Protein AF-A0A852G9F2-F1 (afdb_monomer_lite)

pLDDT: mean 82.82, std 17.9, range [27.81, 98.38]

Foldseek 3Di:
DDDPDDDDDPDDLQDPVNLLVLLVVLLVQLPDPDCDVVNLVSLVVNLCNQQVDPDQDADDLVSLVSLQCLLPDPPHDPSSVQSSLSSLLSNPPDPSDPDDLQPDLALQSLLSSLSSQVSNACPPPSLLRSLVSLLVNVLDDNPPVHANLSRLVSNLSSCVRPLPSDDPVSLQSVLLVLLCLLQPADQFFDDDDDPDDPPDPPPPPGGHGWAFLQRHRDDGDAAPRTHGPHGDRSNSSNHSSLVSVQSSCVSRLADDPDDPDDDDDDDDDDPDDPDDDPDDDPDDDDRSSVSSLVSLLVSLLVLLVSLVHDGPDPVSNVVSLVSLQSSLLSLLSSCVRPVVCLLVSVVSLVVSCVVPLVPLVNLSSLLSSLVSCLRCVVVNVHDCLVSVLSNQPVNCVVCVVPPVSLVSSVVSCVVPVVCCVVSVPSNVVCPPVSVD

Structure (mmCIF, N/CA/C/O backbone):
data_AF-A0A852G9F2-F1
#
_entry.id   AF-A0A852G9F2-F1
#
loop_
_atom_site.group_PDB
_atom_site.id
_atom_site.type_symbol
_atom_site.label_atom_id
_atom_site.label_alt_id
_atom_site.label_comp_id
_atom_site.label_asym_id
_atom_site.label_entity_id
_atom_site.label_seq_id
_atom_site.pdbx_PDB_ins_code
_atom_site.Cartn_x
_atom_site.Cartn_y
_atom_site.Cartn_z
_atom_site.occupancy
_atom_site.B_iso_or_equiv
_atom_site.auth_seq_id
_atom_site.auth_comp_id
_atom_site.auth_asym_id
_atom_site.auth_atom_id
_atom_site.pdbx_PDB_model_num
ATOM 1 N N . PRO A 1 1 ? -3.727 -24.233 46.580 1.00 30.08 1 PRO A N 1
ATOM 2 C CA . PRO A 1 1 ? -3.390 -25.292 45.601 1.00 30.08 1 PRO A CA 1
ATOM 3 C C . PRO A 1 1 ? -3.523 -24.748 44.175 1.00 30.08 1 PRO A C 1
ATOM 5 O O . PRO A 1 1 ? -4.601 -24.677 43.595 1.00 30.08 1 PRO A O 1
ATOM 8 N N . THR A 1 2 ? -2.394 -24.249 43.693 1.00 29.75 2 THR A N 1
ATOM 9 C CA . THR A 1 2 ? -2.133 -23.665 42.381 1.00 29.75 2 THR A CA 1
ATOM 10 C C . THR A 1 2 ? -2.362 -24.692 41.270 1.00 29.75 2 THR A C 1
ATOM 12 O O . THR A 1 2 ? -1.599 -25.643 41.134 1.00 29.75 2 THR A O 1
ATOM 15 N N . SER A 1 3 ? -3.402 -24.505 40.453 1.00 27.81 3 SER A N 1
ATOM 16 C CA . SER A 1 3 ? -3.543 -25.221 39.180 1.00 27.81 3 SER A CA 1
ATOM 17 C C . SER A 1 3 ? -3.003 -24.345 38.052 1.00 27.81 3 SER A C 1
ATOM 19 O O . SER A 1 3 ? -3.708 -23.545 37.440 1.00 27.81 3 SER A O 1
ATOM 21 N N . ALA A 1 4 ? -1.704 -24.492 37.799 1.00 33.31 4 ALA A N 1
ATOM 22 C CA . ALA A 1 4 ? -1.091 -24.062 36.555 1.00 33.31 4 ALA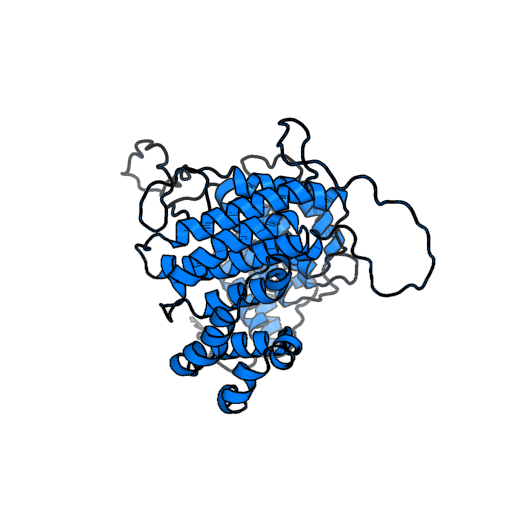 A CA 1
ATOM 23 C C . ALA A 1 4 ? -1.651 -24.940 35.426 1.00 33.31 4 ALA A C 1
ATOM 25 O O . ALA A 1 4 ? -1.286 -26.107 35.299 1.00 33.31 4 ALA A O 1
ATOM 26 N N . VAL A 1 5 ? -2.577 -24.400 34.634 1.00 34.84 5 VAL A N 1
ATOM 27 C CA . VAL A 1 5 ? -2.993 -25.035 33.379 1.00 34.84 5 VAL A CA 1
ATOM 28 C C . VAL A 1 5 ? -1.987 -24.634 32.307 1.00 34.84 5 VAL A C 1
ATOM 30 O O . VAL A 1 5 ? -1.798 -23.450 32.032 1.00 34.84 5 VAL A O 1
ATOM 33 N N . SER A 1 6 ? -1.330 -25.655 31.768 1.00 30.09 6 SER A N 1
ATOM 34 C CA . SER A 1 6 ? -0.215 -25.638 30.827 1.00 30.09 6 SER A CA 1
ATOM 35 C C . SER A 1 6 ? -0.433 -24.746 29.594 1.00 30.09 6 SER A C 1
ATOM 37 O O . SER A 1 6 ? -1.570 -24.603 29.133 1.00 30.09 6 SER A O 1
ATOM 39 N N . PRO A 1 7 ? 0.646 -24.186 29.011 1.00 38.56 7 PRO A N 1
ATOM 40 C CA . PRO A 1 7 ? 0.580 -23.549 27.702 1.00 38.56 7 PRO A CA 1
ATOM 41 C C . PRO A 1 7 ? 0.114 -24.571 26.658 1.00 38.56 7 PRO A C 1
ATOM 43 O O . PRO A 1 7 ? 0.518 -25.734 26.677 1.00 38.56 7 PRO A O 1
ATOM 46 N N . LEU A 1 8 ? -0.800 -24.112 25.805 1.00 40.62 8 LEU A N 1
ATOM 47 C CA . LEU A 1 8 ? -1.528 -24.866 24.788 1.00 40.62 8 LEU A CA 1
ATOM 48 C C . LEU A 1 8 ? -0.622 -25.854 24.035 1.00 40.62 8 LEU A C 1
ATOM 50 O O . LEU A 1 8 ? 0.280 -25.460 23.299 1.00 40.62 8 LEU A O 1
ATOM 54 N N . SER A 1 9 ? -0.907 -27.146 24.197 1.00 34.91 9 SER A N 1
ATOM 55 C CA . SER A 1 9 ? -0.388 -28.202 23.331 1.00 34.91 9 SER A CA 1
ATOM 56 C C . SER A 1 9 ? -0.944 -28.007 21.914 1.00 34.91 9 SER A C 1
ATOM 58 O O . SER A 1 9 ? -2.163 -27.838 21.779 1.00 34.91 9 SER A O 1
ATOM 60 N N . PRO A 1 10 ? -0.117 -28.066 20.859 1.00 37.56 10 PRO A N 1
ATOM 61 C CA . PRO A 1 10 ? -0.593 -27.914 19.492 1.00 37.56 10 PRO A CA 1
ATOM 62 C C . PRO A 1 10 ? -1.508 -29.098 19.145 1.00 37.56 10 PRO A C 1
ATOM 64 O O . PRO A 1 10 ? -1.071 -30.245 19.157 1.00 37.56 10 PRO A O 1
ATOM 67 N N . GLY A 1 11 ? -2.788 -28.829 18.869 1.00 42.56 11 GLY A N 1
ATOM 68 C CA . GLY A 1 11 ? -3.708 -29.824 18.301 1.00 42.56 11 GLY A CA 1
ATOM 69 C C . GLY A 1 11 ? -4.867 -30.312 19.176 1.00 42.56 11 GLY A C 1
ATOM 70 O O . GLY A 1 11 ? -5.560 -31.233 18.755 1.00 42.56 11 GLY A O 1
ATOM 71 N N . ARG A 1 12 ? -5.138 -29.726 20.352 1.00 51.53 12 ARG A N 1
ATOM 72 C CA . ARG A 1 12 ? -6.372 -30.051 21.094 1.00 51.53 12 ARG A CA 1
ATOM 73 C C . ARG A 1 12 ? -7.492 -29.082 20.707 1.00 51.53 12 ARG A C 1
ATOM 75 O O . ARG A 1 12 ? -7.445 -27.910 21.069 1.00 51.53 12 ARG A O 1
ATOM 82 N N . GLU A 1 13 ? -8.491 -29.563 19.967 1.00 61.38 13 GLU A N 1
ATOM 83 C CA . GLU A 1 13 ? -9.727 -28.811 19.732 1.00 61.38 13 GLU A CA 1
ATOM 84 C C . GLU A 1 13 ? -10.419 -28.560 21.082 1.00 61.38 13 GLU A C 1
ATOM 86 O O . GLU A 1 13 ? -10.860 -29.495 21.746 1.00 61.38 13 GLU A O 1
ATOM 91 N N . ILE A 1 14 ? -10.480 -27.297 21.514 1.00 69.44 14 ILE A N 1
ATOM 92 C CA . ILE A 1 14 ? -11.187 -26.901 22.743 1.00 69.44 14 ILE A CA 1
ATOM 93 C C . ILE A 1 14 ? -12.676 -27.210 22.566 1.00 69.44 14 ILE A C 1
ATOM 95 O O . ILE A 1 14 ? -13.261 -26.755 21.581 1.00 69.44 14 ILE A O 1
ATOM 99 N N . GLN A 1 15 ? -13.301 -27.930 23.496 1.00 76.50 15 GLN A N 1
ATOM 100 C CA . GLN A 1 15 ? -14.735 -28.240 23.408 1.00 76.50 15 GLN A CA 1
ATOM 101 C C . GLN A 1 15 ? -15.599 -26.984 23.607 1.00 76.50 15 GLN A C 1
ATOM 103 O O . GLN A 1 15 ? -15.162 -25.991 24.194 1.00 76.50 15 GLN A O 1
ATOM 108 N N . GLU A 1 16 ? -16.838 -26.996 23.114 1.00 77.44 16 GLU A N 1
ATOM 109 C CA . GLU A 1 16 ? -17.726 -25.829 23.195 1.00 77.44 16 GLU A CA 1
ATOM 110 C C . GLU A 1 16 ? -18.079 -25.474 24.651 1.00 77.44 16 GLU A C 1
ATOM 112 O O . GLU A 1 16 ? -18.110 -24.298 25.018 1.00 77.44 16 GLU A O 1
ATOM 117 N N . GLU A 1 17 ? -18.256 -26.474 25.520 1.00 80.56 17 GLU A N 1
ATOM 118 C CA . GLU A 1 17 ? -18.486 -26.265 26.951 1.00 80.56 17 GLU A CA 1
ATOM 119 C C . GLU A 1 17 ? -17.266 -25.660 27.655 1.00 80.56 17 GLU A C 1
ATOM 121 O O . GLU A 1 17 ? -17.413 -24.811 28.538 1.00 80.56 17 GLU A O 1
ATOM 126 N N . GLU A 1 18 ? -16.057 -26.077 27.272 1.00 83.12 18 GLU A N 1
ATOM 127 C CA . GLU A 1 18 ? -14.810 -25.516 27.800 1.00 83.12 18 GLU A CA 1
ATOM 128 C C . GLU A 1 18 ? -14.663 -24.050 27.394 1.00 83.12 18 GLU A C 1
ATOM 130 O O . GLU A 1 18 ? -14.326 -23.211 28.235 1.00 83.12 18 GLU A O 1
ATOM 135 N N . LEU A 1 19 ? -14.999 -23.726 26.140 1.00 83.69 19 LEU A N 1
ATOM 136 C CA . LEU A 1 19 ? -15.025 -22.350 25.661 1.00 83.69 19 LEU A CA 1
ATOM 137 C C . LEU A 1 19 ? -16.067 -21.521 26.414 1.00 83.69 19 LEU A C 1
ATOM 139 O O . LEU A 1 19 ? -15.731 -20.437 26.878 1.00 83.69 19 LEU A O 1
ATOM 143 N N . ARG A 1 20 ? -17.295 -22.020 26.607 1.00 85.19 20 ARG A N 1
ATOM 144 C CA . ARG A 1 20 ? -18.320 -21.295 27.380 1.00 85.19 20 ARG A CA 1
ATOM 145 C C . ARG A 1 20 ? -17.858 -21.011 28.806 1.00 85.19 20 ARG A C 1
ATOM 147 O O . ARG A 1 20 ? -17.949 -19.870 29.245 1.00 85.19 20 ARG A O 1
ATOM 154 N N . ARG A 1 21 ? -17.301 -22.003 29.513 1.00 86.44 21 ARG A N 1
ATOM 155 C CA . ARG A 1 21 ? -16.758 -21.801 30.871 1.00 86.44 21 ARG A CA 1
ATOM 156 C C . ARG A 1 21 ? -15.625 -20.781 30.881 1.00 86.44 21 ARG A C 1
ATOM 158 O O . ARG A 1 21 ? -15.552 -19.961 31.794 1.00 86.44 21 ARG A O 1
ATOM 165 N N . PHE A 1 22 ? -14.741 -20.830 29.886 1.00 87.62 22 PHE A N 1
ATOM 166 C CA . PHE A 1 22 ? -13.660 -19.862 29.760 1.00 87.62 22 PHE A CA 1
ATOM 167 C C . PHE A 1 22 ? -14.205 -18.451 29.510 1.00 87.62 22 PHE A C 1
ATOM 169 O O . PHE A 1 22 ? -13.855 -17.539 30.250 1.00 87.62 22 PHE A O 1
ATOM 176 N N . VAL A 1 23 ? -15.140 -18.282 28.574 1.00 89.69 23 VAL A N 1
ATOM 177 C CA . VAL A 1 23 ? -15.803 -17.001 28.282 1.00 89.69 23 VAL A CA 1
ATOM 178 C C . VAL A 1 23 ? -16.518 -16.446 29.513 1.00 89.69 23 VAL A C 1
ATOM 180 O O . VAL A 1 23 ? -16.365 -15.267 29.809 1.00 89.69 23 VAL A O 1
ATOM 183 N N . SER A 1 24 ? -17.224 -17.274 30.291 1.00 88.94 24 SER A N 1
ATOM 184 C CA . SER A 1 24 ? -17.854 -16.830 31.543 1.00 88.94 24 SER A CA 1
ATOM 185 C C . SER A 1 24 ? -16.834 -16.318 32.565 1.00 88.94 24 SER A C 1
ATOM 187 O O . SER A 1 24 ? -17.086 -15.319 33.234 1.00 88.94 24 SER A O 1
ATOM 189 N N . ARG A 1 25 ? -15.663 -16.962 32.670 1.00 89.38 25 ARG A N 1
ATOM 190 C CA . ARG A 1 25 ? -14.569 -16.486 33.533 1.00 89.38 25 ARG A CA 1
ATOM 191 C C . ARG A 1 25 ? -13.998 -15.163 33.037 1.00 89.38 25 ARG A C 1
ATOM 193 O O . ARG A 1 25 ? -13.797 -14.261 33.840 1.00 89.38 25 ARG A O 1
ATOM 200 N N . VAL A 1 26 ? -13.769 -15.040 31.730 1.00 90.69 26 VAL A N 1
ATOM 201 C CA . VAL A 1 26 ? -13.291 -13.793 31.117 1.00 90.69 26 VAL A CA 1
ATOM 202 C C . VAL A 1 26 ? -14.301 -12.667 31.354 1.00 90.69 26 VAL A C 1
ATOM 204 O O . VAL A 1 26 ? -13.909 -11.585 31.770 1.00 90.69 26 VAL A O 1
ATOM 207 N N . ALA A 1 27 ? -15.600 -12.925 31.180 1.00 90.75 27 ALA A N 1
ATOM 208 C CA . ALA A 1 27 ? -16.655 -11.947 31.439 1.00 90.75 27 ALA A CA 1
ATOM 209 C C . ALA A 1 27 ? -16.628 -11.433 32.886 1.00 90.75 27 ALA A C 1
ATOM 211 O O . ALA A 1 27 ? -16.719 -10.228 33.100 1.00 90.75 27 ALA A O 1
ATOM 212 N N . ALA A 1 28 ? -16.439 -12.325 33.864 1.00 89.75 28 ALA A N 1
ATOM 213 C CA . ALA A 1 28 ? -16.336 -11.944 35.271 1.00 89.75 28 ALA A CA 1
ATOM 214 C C . ALA A 1 28 ? -15.118 -11.044 35.550 1.00 89.75 28 ALA A C 1
ATOM 216 O O . ALA A 1 28 ? -15.238 -10.070 36.287 1.00 89.75 28 ALA A O 1
ATOM 217 N N . VAL A 1 29 ? -13.967 -11.330 34.929 1.00 89.50 29 VAL A N 1
ATOM 218 C CA . VAL A 1 29 ? -12.757 -10.495 35.049 1.00 89.50 29 VAL A CA 1
ATOM 219 C C . VAL A 1 29 ? -12.975 -9.118 34.414 1.00 89.50 29 VAL A C 1
ATOM 221 O O . VAL A 1 29 ? -12.611 -8.101 34.997 1.00 89.50 29 VAL A O 1
ATOM 224 N N . LEU A 1 30 ? -13.612 -9.065 33.243 1.00 88.38 30 LEU A N 1
ATOM 225 C CA . LEU A 1 30 ? -13.877 -7.819 32.517 1.00 88.38 30 LEU A CA 1
ATOM 226 C C . LEU A 1 30 ? -14.932 -6.922 33.177 1.00 88.38 30 LEU A C 1
ATOM 228 O O . LEU A 1 30 ? -14.944 -5.718 32.938 1.00 88.38 30 LEU A O 1
ATOM 232 N N . GLN A 1 31 ? -15.819 -7.496 33.986 1.00 87.56 31 GLN A N 1
ATOM 233 C CA . GLN A 1 31 ? -16.797 -6.758 34.791 1.00 87.56 31 GLN A CA 1
ATOM 234 C C . GLN A 1 31 ? -16.233 -6.311 36.150 1.00 87.56 31 GLN A C 1
ATOM 236 O O . GLN A 1 31 ? -16.940 -5.665 36.925 1.00 87.56 31 GLN A O 1
ATOM 241 N N . GLY A 1 32 ? -14.977 -6.652 36.452 1.00 83.12 32 GLY A N 1
ATOM 242 C CA . GLY A 1 32 ? -14.286 -6.207 37.655 1.00 83.12 32 GLY A CA 1
ATOM 243 C C . GLY A 1 32 ? -14.063 -4.685 37.695 1.00 83.12 32 GLY A C 1
ATOM 244 O O . GLY A 1 32 ? -14.135 -4.009 36.668 1.00 83.12 32 GLY A O 1
ATOM 245 N N . PRO A 1 33 ? -13.774 -4.125 38.884 1.00 72.50 33 PRO A N 1
ATOM 246 C CA . PRO A 1 33 ? -13.623 -2.680 39.075 1.00 72.50 33 PRO A CA 1
ATOM 247 C C . PRO A 1 33 ? -12.373 -2.096 38.397 1.00 72.50 33 PRO A C 1
ATOM 249 O O . PRO A 1 33 ? -12.382 -0.923 38.028 1.00 72.50 33 PRO A O 1
AT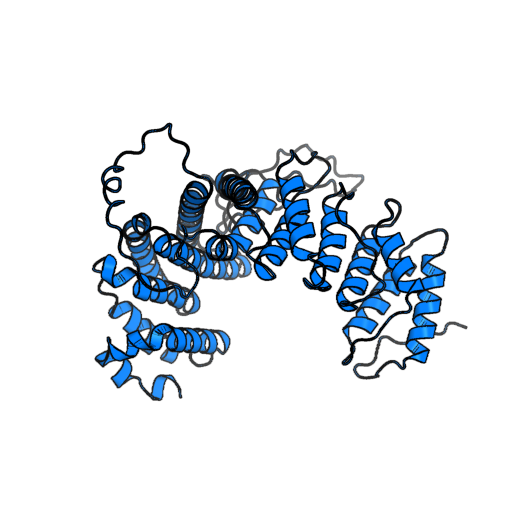OM 252 N N . GLU A 1 34 ? -11.317 -2.896 38.208 1.00 78.75 34 GLU A N 1
ATOM 253 C CA . GLU A 1 34 ? -10.068 -2.471 37.571 1.00 78.75 34 GLU A CA 1
ATOM 254 C C . GLU A 1 34 ? -9.705 -3.381 36.394 1.00 78.75 34 GLU A C 1
ATOM 256 O O . GLU A 1 34 ? -9.472 -4.582 36.539 1.00 78.75 34 GLU A O 1
ATOM 261 N N . LEU A 1 35 ? -9.620 -2.782 35.208 1.00 82.94 35 LEU A N 1
ATOM 262 C CA . LEU A 1 35 ? -9.185 -3.447 33.986 1.00 82.94 35 LEU A CA 1
ATOM 263 C C . LEU A 1 35 ? -7.652 -3.454 33.929 1.00 82.94 35 LEU A C 1
ATOM 265 O O . LEU A 1 35 ? -7.027 -2.532 33.410 1.00 82.94 35 LEU A O 1
ATOM 269 N N . GLY A 1 36 ? -7.058 -4.486 34.526 1.00 83.38 36 GLY A N 1
ATOM 270 C CA . GLY A 1 36 ? -5.609 -4.646 34.659 1.00 83.38 36 GLY A CA 1
ATOM 271 C C . GLY A 1 36 ? -4.958 -5.602 33.641 1.00 83.38 36 GLY A C 1
ATOM 272 O O . GLY A 1 36 ? -5.593 -6.038 32.676 1.00 83.38 36 GLY A O 1
ATOM 273 N N . PRO A 1 37 ? -3.685 -5.985 33.863 1.00 87.19 37 PRO A N 1
ATOM 274 C CA . PRO A 1 37 ? -2.947 -6.904 32.988 1.00 87.19 37 PRO A CA 1
ATOM 275 C C . PRO A 1 37 ? -3.567 -8.308 32.917 1.00 87.19 37 PRO A C 1
ATOM 277 O O . PRO A 1 37 ? -3.467 -8.968 31.887 1.00 87.19 37 PRO A O 1
ATOM 280 N N . GLU A 1 38 ? -4.258 -8.753 33.970 1.00 88.88 38 GLU A N 1
ATOM 281 C CA . GLU A 1 38 ? -4.970 -10.039 33.985 1.00 88.88 38 GLU A CA 1
ATOM 282 C C . GLU A 1 38 ? -6.121 -10.075 32.967 1.00 88.88 38 GLU A C 1
ATOM 284 O O . GLU A 1 38 ? -6.300 -11.071 32.263 1.00 88.88 38 GLU A O 1
ATOM 289 N N . ALA A 1 39 ? -6.862 -8.970 32.827 1.00 89.69 39 ALA A N 1
ATOM 290 C CA . ALA A 1 39 ? -7.906 -8.839 31.813 1.00 89.69 39 ALA A CA 1
ATOM 291 C C . ALA A 1 39 ? -7.316 -8.911 30.395 1.00 89.69 39 ALA A C 1
ATOM 293 O O . ALA A 1 39 ? -7.885 -9.563 29.516 1.00 89.69 39 ALA A O 1
ATOM 294 N N . ALA A 1 40 ? -6.150 -8.291 30.182 1.00 90.69 40 ALA A N 1
ATOM 295 C CA . ALA A 1 40 ? -5.444 -8.344 28.907 1.00 90.69 40 ALA A CA 1
ATOM 296 C C . ALA A 1 40 ? -4.942 -9.762 28.572 1.00 90.69 40 ALA A C 1
ATOM 298 O O . ALA A 1 40 ? -5.146 -10.207 27.443 1.00 90.69 40 ALA A O 1
ATOM 299 N N . ASP A 1 41 ? -4.361 -10.497 29.529 1.00 91.38 41 ASP A N 1
ATOM 300 C CA . ASP A 1 41 ? -3.936 -11.896 29.328 1.00 91.38 41 ASP A CA 1
ATOM 301 C C . ASP A 1 41 ? -5.131 -12.803 28.995 1.00 91.38 41 ASP A C 1
ATOM 303 O O . ASP A 1 41 ? -5.114 -13.559 28.020 1.00 91.38 41 ASP A O 1
ATOM 307 N N . CYS A 1 42 ? -6.227 -12.660 29.744 1.00 91.94 42 CYS A N 1
ATOM 308 C CA . CYS A 1 42 ? -7.467 -13.391 29.497 1.00 91.94 42 CYS A CA 1
ATOM 309 C C . CYS A 1 42 ? -8.004 -13.158 28.076 1.00 91.94 42 CYS A C 1
ATOM 311 O O . CYS A 1 42 ? -8.356 -14.114 27.378 1.00 91.94 42 CYS A O 1
ATOM 313 N N . LEU A 1 43 ? -8.031 -11.901 27.624 1.00 92.75 43 LEU A N 1
ATOM 314 C CA . LEU A 1 43 ? -8.462 -11.538 26.275 1.00 92.75 43 LEU A CA 1
ATOM 315 C C . LEU A 1 43 ? -7.485 -12.009 25.190 1.00 92.75 43 LEU A C 1
ATOM 317 O O . LEU A 1 43 ? -7.934 -12.468 24.144 1.00 92.75 43 LEU A O 1
ATOM 321 N N . GLN A 1 44 ? -6.171 -11.961 25.421 1.00 92.56 44 GLN A N 1
ATOM 322 C CA . GLN A 1 44 ? -5.174 -12.505 24.488 1.00 92.56 44 GLN A CA 1
ATOM 323 C C . GLN A 1 44 ? -5.368 -14.006 24.282 1.00 92.56 44 GLN A C 1
ATOM 325 O O . GLN A 1 44 ? -5.419 -14.485 23.147 1.00 92.56 44 GLN A O 1
ATOM 330 N N . ARG A 1 45 ? -5.547 -14.751 25.375 1.00 90.44 45 ARG A N 1
ATOM 331 C CA . ARG A 1 45 ? -5.824 -16.190 25.326 1.00 90.44 45 ARG A CA 1
ATOM 332 C C . ARG A 1 45 ? -7.139 -16.487 24.618 1.00 90.44 45 ARG A C 1
ATOM 334 O O . ARG A 1 45 ? -7.209 -17.449 23.852 1.00 90.44 45 ARG A O 1
ATOM 341 N N . LEU A 1 46 ? -8.166 -15.665 24.836 1.00 90.62 46 LEU A N 1
ATOM 342 C CA . LEU A 1 46 ? -9.435 -15.792 24.125 1.00 90.62 46 LEU A CA 1
ATOM 343 C C . LEU A 1 46 ? -9.279 -15.516 22.629 1.00 90.62 46 LEU A C 1
ATOM 345 O O . LEU A 1 46 ? -9.764 -16.307 21.828 1.00 90.62 46 LEU A O 1
ATOM 349 N N . HIS A 1 47 ? -8.562 -14.460 22.246 1.00 90.62 47 HIS A N 1
ATOM 350 C CA . HIS A 1 47 ? -8.295 -14.144 20.845 1.00 90.62 47 HIS A CA 1
ATOM 351 C C . HIS A 1 47 ? -7.597 -15.303 20.127 1.00 90.62 47 HIS A C 1
ATOM 353 O O . HIS A 1 47 ? -8.078 -15.750 19.089 1.00 90.62 47 HIS A O 1
ATOM 359 N N . LEU A 1 48 ? -6.535 -15.857 20.721 1.00 88.56 48 LEU A N 1
ATOM 360 C CA . LEU A 1 48 ? -5.846 -17.034 20.183 1.00 88.56 48 LEU A CA 1
ATOM 361 C C . LEU A 1 48 ? -6.765 -18.253 20.085 1.00 88.56 48 LEU A C 1
ATOM 363 O O . LEU A 1 48 ? -6.723 -18.980 19.099 1.00 88.56 48 LEU A O 1
ATOM 367 N N . THR A 1 49 ? -7.613 -18.465 21.092 1.00 85.94 49 THR A N 1
ATOM 368 C CA . THR A 1 49 ? -8.570 -19.578 21.109 1.00 85.94 49 THR A CA 1
ATOM 369 C C . THR A 1 49 ? -9.602 -19.457 19.995 1.00 85.94 49 THR A C 1
ATOM 371 O O . THR A 1 49 ? -9.960 -20.462 19.396 1.00 85.94 49 THR A O 1
ATOM 374 N N . VAL A 1 50 ? -10.091 -18.249 19.715 1.00 84.81 50 VAL A N 1
ATOM 375 C CA . VAL A 1 50 ? -11.049 -18.006 18.631 1.00 84.81 50 VAL A CA 1
ATOM 376 C C . VAL A 1 50 ? -10.360 -18.157 17.269 1.00 84.81 50 VAL A C 1
ATOM 378 O O . VAL A 1 50 ? -10.864 -18.886 16.418 1.00 84.81 50 VAL A O 1
ATOM 381 N N . ALA A 1 51 ? -9.182 -17.554 17.092 1.00 83.50 51 ALA A N 1
ATOM 382 C CA . ALA A 1 51 ? -8.447 -17.556 15.825 1.00 83.50 51 ALA A CA 1
ATOM 383 C C . ALA A 1 51 ? -7.897 -18.941 15.431 1.00 83.50 51 ALA A C 1
ATOM 385 O O . ALA A 1 51 ? -7.836 -19.282 14.255 1.00 83.50 51 ALA A O 1
ATOM 386 N N . ALA A 1 52 ? -7.503 -19.777 16.397 1.00 79.62 52 ALA A N 1
ATOM 387 C CA . ALA A 1 52 ? -6.887 -21.081 16.132 1.00 79.62 52 ALA A CA 1
ATOM 388 C C . ALA A 1 52 ? -7.897 -22.198 15.797 1.00 79.62 52 ALA A C 1
ATOM 390 O O . ALA A 1 52 ? -7.579 -23.382 15.940 1.00 79.62 52 ALA A O 1
ATOM 391 N N . THR A 1 53 ? -9.126 -21.861 15.394 1.00 73.00 53 THR A N 1
ATOM 392 C CA . THR A 1 53 ? -10.197 -22.849 15.216 1.00 73.00 53 THR A CA 1
ATOM 393 C C . THR A 1 53 ? -10.554 -23.055 13.752 1.00 73.00 53 THR A C 1
ATOM 395 O O . THR A 1 53 ? -10.711 -22.116 12.984 1.00 73.00 53 THR A O 1
ATOM 398 N N . LYS A 1 54 ? -10.692 -24.328 13.358 1.00 65.44 54 LYS A N 1
ATOM 399 C CA . LYS A 1 54 ? -11.018 -24.730 11.980 1.00 65.44 54 LYS A CA 1
ATOM 400 C C . LYS A 1 54 ? -12.424 -24.293 11.541 1.00 65.44 54 LYS A C 1
ATOM 402 O O . LYS A 1 54 ? -12.685 -24.200 10.345 1.00 65.44 54 LYS A O 1
ATOM 407 N N . TYR A 1 55 ? -13.322 -24.048 12.497 1.00 65.31 55 TYR A N 1
ATOM 408 C CA . TYR A 1 55 ? -14.708 -23.654 12.253 1.00 65.31 55 TYR A CA 1
ATOM 409 C C . TYR A 1 55 ? -15.032 -22.346 12.978 1.00 65.31 55 TYR A C 1
ATOM 411 O O . TYR A 1 55 ? -14.585 -22.187 14.116 1.00 65.31 55 TYR A O 1
ATOM 419 N N . PRO A 1 56 ? -15.858 -21.460 12.384 1.00 65.56 56 PRO A N 1
ATOM 420 C CA . PRO A 1 56 ? -16.274 -20.219 13.024 1.00 65.56 56 PRO A CA 1
ATOM 421 C C . PRO A 1 56 ? -17.009 -20.536 14.324 1.00 65.56 56 PRO A C 1
ATOM 423 O O . PRO A 1 56 ? -18.109 -21.096 14.311 1.00 65.56 56 PRO A O 1
ATOM 426 N N . ARG A 1 57 ? -16.403 -20.202 15.462 1.00 71.81 57 ARG A N 1
ATOM 427 C CA . ARG A 1 57 ? -17.084 -20.294 16.756 1.00 71.81 57 ARG A CA 1
ATOM 428 C C . ARG A 1 57 ? -17.956 -19.065 16.926 1.00 71.81 57 ARG A C 1
ATOM 430 O O . ARG A 1 57 ? -17.609 -18.004 16.431 1.00 71.81 57 ARG A O 1
ATOM 437 N N . LYS A 1 58 ? -19.090 -19.205 17.612 1.00 77.38 58 LYS A N 1
ATOM 438 C CA . LYS A 1 58 ? -19.950 -18.080 17.996 1.00 77.38 58 LYS A CA 1
ATOM 439 C C . LYS A 1 58 ? -19.827 -17.861 19.497 1.00 77.38 58 LYS A C 1
ATOM 441 O O . LYS A 1 58 ? -19.906 -18.810 20.272 1.00 77.38 58 LYS A O 1
ATOM 446 N N . LEU A 1 59 ? -19.582 -16.617 19.889 1.00 83.56 59 LEU A N 1
ATOM 447 C CA . LEU A 1 59 ? -19.620 -16.187 21.277 1.00 83.56 59 LEU A CA 1
ATOM 448 C C . LEU A 1 59 ? -21.062 -15.800 21.596 1.00 83.56 59 LEU A C 1
ATOM 450 O O . LEU A 1 59 ? -21.816 -15.425 20.700 1.00 83.56 59 LEU A O 1
ATOM 454 N N . ASP A 1 60 ? -21.436 -15.918 22.865 1.00 86.00 60 ASP A N 1
ATOM 455 C CA . ASP A 1 60 ? -22.765 -15.524 23.324 1.00 86.00 60 ASP A CA 1
ATOM 456 C C . ASP A 1 60 ? -23.010 -14.024 23.093 1.00 86.00 60 ASP A C 1
ATOM 458 O O . ASP A 1 60 ? -22.108 -13.208 23.312 1.00 86.00 60 ASP A O 1
ATOM 462 N N . GLY A 1 61 ? -24.235 -13.661 22.704 1.00 86.12 61 GLY A N 1
ATOM 463 C CA . GLY A 1 61 ? -24.603 -12.280 22.373 1.00 86.12 61 GLY A CA 1
ATOM 464 C C . GLY A 1 61 ? -24.318 -11.297 23.513 1.00 86.12 61 GLY A C 1
ATOM 465 O O . GLY A 1 61 ? -23.778 -10.219 23.278 1.00 86.12 61 GLY A O 1
ATOM 466 N N . LYS A 1 62 ? -24.530 -11.703 24.775 1.00 88.44 62 LYS A N 1
ATOM 467 C CA . LYS A 1 62 ? -24.235 -10.853 25.945 1.00 88.44 62 LYS A CA 1
ATOM 468 C C . LYS A 1 62 ? -22.745 -10.565 26.094 1.00 88.44 62 LYS A C 1
ATOM 470 O O . LYS A 1 62 ? -22.344 -9.498 26.553 1.00 88.44 62 LYS A O 1
ATOM 475 N N . PHE A 1 63 ? -21.901 -11.528 25.729 1.00 90.44 63 PHE A N 1
ATOM 476 C CA . PHE A 1 63 ? -20.458 -11.331 25.755 1.00 90.44 63 PHE A CA 1
ATOM 477 C C . PHE A 1 63 ? -20.003 -10.430 24.603 1.00 90.44 63 PHE A C 1
ATOM 479 O O . PHE A 1 63 ? -19.136 -9.581 24.793 1.00 90.44 63 PHE A O 1
ATOM 486 N N . VAL A 1 64 ? -20.627 -10.556 23.429 1.00 91.44 64 VAL A N 1
ATOM 487 C CA . VAL A 1 64 ? -20.406 -9.646 22.297 1.00 91.44 64 VAL A CA 1
ATOM 488 C C . VAL A 1 64 ? -20.791 -8.206 22.670 1.00 91.44 64 VAL A C 1
ATOM 490 O O . VAL A 1 64 ? -20.026 -7.282 22.398 1.00 91.44 64 VAL A O 1
ATOM 493 N N . GLU A 1 65 ? -21.911 -7.988 23.361 1.00 92.19 65 GLU A N 1
ATOM 494 C CA . GLU A 1 65 ? -22.308 -6.677 23.911 1.00 92.19 65 GLU A CA 1
ATOM 495 C C . GLU A 1 65 ? -21.296 -6.120 24.926 1.00 92.19 65 GLU A C 1
ATOM 497 O O . GLU A 1 65 ? -20.951 -4.934 24.883 1.00 92.19 65 GLU A O 1
ATOM 502 N N . LEU A 1 66 ? -20.763 -6.971 25.809 1.00 92.88 66 LEU A N 1
ATOM 503 C CA . LEU A 1 66 ? -19.715 -6.583 26.757 1.00 92.88 66 LEU A CA 1
ATOM 504 C C . LEU A 1 66 ? -18.447 -6.112 26.028 1.00 92.88 66 LEU A C 1
ATOM 506 O O . LEU A 1 66 ? -17.915 -5.048 26.346 1.00 92.88 66 LEU A O 1
ATOM 510 N N . LEU A 1 67 ? -17.982 -6.863 25.023 1.00 93.88 67 LEU A N 1
ATOM 511 C CA . LEU A 1 67 ? -16.803 -6.496 24.229 1.00 93.88 67 LEU A CA 1
ATOM 512 C C . LEU A 1 67 ? -16.996 -5.168 23.485 1.00 93.88 67 LEU A C 1
ATOM 514 O O . LEU A 1 67 ? -16.074 -4.354 23.454 1.00 93.88 67 LEU A O 1
ATOM 518 N N . GLN A 1 68 ? -18.181 -4.930 22.915 1.00 94.12 68 GLN A N 1
ATOM 519 C CA . GLN A 1 68 ? -18.515 -3.673 22.234 1.00 94.12 68 GLN A CA 1
ATOM 520 C C . GLN A 1 68 ? -18.498 -2.485 23.202 1.00 94.12 68 GLN A C 1
ATOM 522 O O . GLN A 1 68 ? -17.929 -1.436 22.902 1.00 94.12 68 GLN A O 1
ATOM 527 N N . THR A 1 69 ? -19.067 -2.670 24.393 1.00 92.25 69 THR A N 1
ATOM 528 C CA . THR A 1 69 ? -19.126 -1.632 25.426 1.00 92.25 69 THR A CA 1
ATOM 529 C C . THR A 1 69 ? -17.727 -1.272 25.928 1.00 92.25 69 THR A C 1
ATOM 531 O O . THR A 1 69 ? -17.403 -0.095 26.086 1.00 92.25 69 THR A O 1
ATOM 534 N N . LEU A 1 70 ? -16.865 -2.272 26.135 1.00 93.06 70 LEU A N 1
ATOM 535 C CA . LEU A 1 70 ? -15.470 -2.061 26.527 1.00 93.06 70 LEU A CA 1
ATOM 536 C C . LEU A 1 70 ? -14.657 -1.395 25.416 1.00 93.06 70 LEU A C 1
ATOM 538 O O . LEU A 1 70 ? -13.886 -0.482 25.700 1.00 93.06 70 LEU A O 1
ATOM 542 N N . LEU A 1 71 ? -14.867 -1.802 24.160 1.00 93.00 71 LEU A N 1
ATOM 543 C CA . LEU A 1 71 ? -14.235 -1.180 22.997 1.00 93.00 71 LEU A CA 1
ATOM 544 C C . LEU A 1 71 ? -14.544 0.321 22.930 1.00 93.00 71 LEU A C 1
ATOM 546 O O . LEU A 1 71 ? -13.631 1.121 22.756 1.00 93.00 71 LEU A O 1
ATOM 550 N N . CYS A 1 72 ? -15.809 0.709 23.102 1.00 91.44 72 CYS A N 1
ATOM 551 C CA . CYS A 1 72 ? -16.244 2.104 23.017 1.00 91.44 72 CYS A CA 1
ATOM 552 C C . CYS A 1 72 ? -16.055 2.906 24.319 1.00 91.44 72 CYS A C 1
ATOM 554 O O . CYS A 1 72 ? -16.298 4.113 24.331 1.00 91.44 72 CYS A O 1
ATOM 556 N N . SER A 1 73 ? -15.623 2.276 25.416 1.00 89.69 73 SER A N 1
ATOM 557 C CA . SER A 1 73 ? -15.453 2.950 26.705 1.00 89.69 73 SER A CA 1
ATOM 558 C C . SER A 1 73 ? -14.171 3.791 26.734 1.00 89.69 73 SER A C 1
ATOM 560 O O . SER A 1 73 ? -13.079 3.236 26.591 1.00 89.69 73 SER A O 1
ATOM 562 N N . PRO A 1 74 ? -14.247 5.108 27.014 1.00 84.31 74 PRO A N 1
ATOM 563 C CA . PRO A 1 74 ? -13.070 5.977 27.083 1.00 84.31 74 PRO A CA 1
ATOM 564 C C . PRO A 1 74 ? -12.187 5.703 28.310 1.00 84.31 74 PRO A C 1
ATOM 566 O O . PRO A 1 74 ? -11.043 6.138 28.352 1.00 84.31 74 PRO A O 1
ATOM 569 N N . LYS A 1 75 ? -12.713 4.999 29.322 1.00 85.75 75 LYS A N 1
ATOM 570 C CA . LYS A 1 75 ? -11.966 4.611 30.531 1.00 85.75 75 LYS A CA 1
ATOM 571 C C . LYS A 1 75 ? -11.175 3.314 30.342 1.00 85.75 75 LYS A C 1
ATOM 573 O O . LYS A 1 75 ? -10.404 2.938 31.220 1.00 85.75 75 LYS A O 1
ATOM 578 N N . CYS A 1 76 ? -11.410 2.601 29.242 1.00 87.19 76 CYS A N 1
ATOM 579 C CA . CYS A 1 76 ? -10.788 1.314 28.993 1.00 87.19 76 CYS A CA 1
ATOM 580 C C . CYS A 1 76 ? -9.332 1.497 28.528 1.00 87.19 76 CYS A C 1
ATOM 582 O O . CYS A 1 76 ? -9.083 2.308 27.635 1.00 87.19 76 CYS A O 1
ATOM 584 N N . PRO A 1 77 ? -8.371 0.724 29.066 1.00 90.00 77 PRO A N 1
ATOM 585 C CA . PRO A 1 77 ? -7.005 0.709 28.555 1.00 90.00 77 PRO A CA 1
ATOM 586 C C . PRO A 1 77 ? -6.945 0.347 27.066 1.00 90.00 77 PRO A C 1
ATOM 588 O O . PRO A 1 77 ? -7.665 -0.540 26.598 1.00 90.00 77 PRO A O 1
ATOM 591 N N . GLU A 1 78 ? -6.023 0.975 26.334 1.00 89.12 78 GLU A N 1
ATOM 592 C CA . GLU A 1 78 ? -5.908 0.822 24.876 1.00 89.12 78 GLU A CA 1
ATOM 593 C C . GLU A 1 78 ? -5.659 -0.629 24.437 1.00 89.12 78 GLU A C 1
ATOM 595 O O . GLU A 1 78 ? -6.207 -1.087 23.435 1.00 89.12 78 GLU A O 1
ATOM 600 N N . GLN A 1 79 ? -4.843 -1.372 25.191 1.00 91.31 79 GLN A N 1
ATOM 601 C CA . GLN A 1 79 ? -4.552 -2.779 24.906 1.00 91.31 79 GLN A CA 1
ATOM 602 C C . GLN A 1 79 ? -5.821 -3.639 24.958 1.00 91.31 79 GLN A C 1
ATOM 604 O O . GLN A 1 79 ? -5.988 -4.543 24.142 1.00 91.31 79 GLN A O 1
ATOM 609 N N . ILE A 1 80 ? -6.731 -3.344 25.887 1.00 92.81 80 ILE A N 1
ATOM 610 C CA . ILE A 1 80 ? -7.995 -4.070 26.028 1.00 92.81 80 ILE A CA 1
ATOM 611 C C . ILE A 1 80 ? -8.932 -3.713 24.874 1.00 92.81 80 ILE A C 1
ATOM 613 O O . ILE A 1 80 ? -9.486 -4.618 24.258 1.00 92.81 80 ILE A O 1
ATOM 617 N N . GLN A 1 81 ? -9.034 -2.432 24.500 1.00 93.62 81 GLN A N 1
ATOM 618 C CA . GLN A 1 81 ? -9.806 -2.013 23.321 1.00 93.62 81 GLN A CA 1
ATOM 619 C C . GLN A 1 81 ? -9.311 -2.706 22.040 1.00 93.62 81 GLN A C 1
ATOM 621 O O . GLN A 1 81 ? -10.113 -3.223 21.262 1.00 93.62 81 GLN A O 1
ATOM 626 N N . LEU A 1 82 ? -7.989 -2.780 21.843 1.00 93.81 82 LEU A N 1
ATOM 627 C CA . LEU A 1 82 ? -7.363 -3.488 20.720 1.00 93.81 82 LEU A CA 1
ATOM 628 C C . LEU A 1 82 ? -7.746 -4.972 20.684 1.00 93.81 82 LEU A C 1
ATOM 630 O O . LEU A 1 82 ? -8.107 -5.487 19.625 1.00 93.81 82 LEU A O 1
ATOM 634 N N . LEU A 1 83 ? -7.692 -5.656 21.829 1.00 94.06 83 LEU A N 1
ATOM 635 C CA . LEU A 1 83 ? -8.042 -7.073 21.926 1.00 94.06 83 LEU A CA 1
ATOM 636 C C . LEU A 1 83 ? -9.540 -7.312 21.716 1.00 94.06 83 LEU A C 1
ATOM 638 O O . LEU A 1 83 ? -9.903 -8.251 21.009 1.00 94.06 83 LEU A O 1
ATOM 642 N N . CYS A 1 84 ? -10.406 -6.445 22.250 1.00 94.69 84 CYS A N 1
ATOM 643 C CA . CYS A 1 84 ? -11.843 -6.491 21.985 1.00 94.69 84 CYS A CA 1
ATOM 644 C C . CYS A 1 84 ? -12.126 -6.373 20.481 1.00 94.69 84 CYS A C 1
ATOM 646 O O . CYS A 1 84 ? -12.846 -7.203 19.929 1.00 94.69 84 CYS A O 1
ATOM 648 N N . ALA A 1 85 ? -11.516 -5.398 19.797 1.00 94.94 85 ALA A N 1
ATOM 649 C CA . ALA A 1 85 ? -11.662 -5.239 18.351 1.00 94.94 85 ALA A CA 1
ATOM 650 C C . ALA A 1 85 ? -11.129 -6.455 17.572 1.00 94.94 85 ALA A C 1
ATOM 652 O O . ALA A 1 85 ? -11.778 -6.915 16.634 1.00 94.94 85 ALA A O 1
ATOM 653 N N . ALA A 1 86 ? -9.980 -7.012 17.970 1.00 94.12 86 ALA A N 1
ATOM 654 C CA . ALA A 1 86 ? -9.398 -8.189 17.325 1.00 94.12 86 ALA A CA 1
ATOM 655 C C . ALA A 1 86 ? -10.295 -9.431 17.452 1.00 94.12 86 ALA A C 1
ATOM 657 O O . ALA A 1 86 ? -10.496 -10.135 16.464 1.00 94.12 86 ALA A O 1
ATOM 658 N N . ILE A 1 87 ? -10.874 -9.672 18.634 1.00 93.12 87 ILE A N 1
ATOM 659 C CA . ILE A 1 87 ? -11.825 -10.770 18.854 1.00 93.12 87 ILE A CA 1
ATOM 660 C C . ILE A 1 87 ? -13.087 -10.544 18.021 1.00 93.12 87 ILE A C 1
ATOM 662 O O . ILE A 1 87 ? -13.475 -11.429 17.270 1.00 93.12 87 ILE A O 1
ATOM 666 N N . LEU A 1 88 ? -13.707 -9.362 18.093 1.00 93.06 88 LEU A N 1
ATOM 667 C CA . LEU A 1 88 ? -14.932 -9.069 17.337 1.00 93.06 88 LEU A CA 1
ATOM 668 C C . LEU A 1 88 ? -14.731 -9.209 15.819 1.00 93.06 88 LEU A C 1
ATOM 670 O O . LEU A 1 88 ? -15.614 -9.703 15.117 1.00 93.06 88 LEU A O 1
ATOM 674 N N . ARG A 1 89 ? -13.555 -8.824 15.312 1.00 92.06 89 ARG A N 1
ATOM 675 C CA . ARG A 1 89 ? -13.182 -9.003 13.907 1.00 92.06 89 ARG A CA 1
ATOM 676 C C . ARG A 1 89 ? -13.093 -10.477 13.513 1.00 92.06 89 ARG A C 1
ATOM 678 O O . ARG A 1 89 ? -13.659 -10.849 12.495 1.00 92.06 89 ARG A O 1
ATOM 685 N N . GLU A 1 90 ? -12.437 -11.305 14.322 1.00 89.81 90 GLU A N 1
ATOM 686 C CA . GLU A 1 90 ? -12.303 -12.748 14.060 1.00 89.81 90 GLU A CA 1
ATOM 687 C C . GLU A 1 90 ? -13.662 -13.467 14.061 1.00 89.81 90 GLU A C 1
ATOM 689 O O . GLU A 1 90 ? -13.895 -14.416 13.322 1.00 89.81 90 GLU A O 1
ATOM 694 N N . MET A 1 91 ? -14.593 -12.964 14.870 1.00 87.25 91 MET A N 1
ATOM 695 C CA . MET A 1 91 ? -15.957 -13.476 15.002 1.00 87.25 91 MET A CA 1
ATOM 696 C C . MET A 1 91 ? -16.902 -13.028 13.876 1.00 87.25 91 MET A C 1
ATOM 698 O O . MET A 1 91 ? -18.084 -13.380 13.884 1.00 87.25 91 MET A O 1
ATOM 702 N N . SER A 1 92 ? -16.428 -12.198 12.946 1.00 86.50 92 SER A N 1
ATOM 703 C CA . SER A 1 92 ? -17.258 -11.633 11.885 1.00 86.50 92 SER A CA 1
ATOM 704 C C . SER A 1 92 ? -17.529 -12.668 10.777 1.00 86.50 92 SER A C 1
ATOM 706 O O . SER A 1 92 ? -16.628 -13.423 10.417 1.00 86.50 92 SER A O 1
ATOM 708 N N . PRO A 1 93 ? -18.742 -12.713 10.188 1.00 86.62 93 PRO A N 1
ATOM 709 C CA . PRO A 1 93 ? -19.890 -11.839 10.438 1.00 86.62 93 PRO A CA 1
ATOM 710 C C . PRO A 1 93 ? -20.726 -12.253 11.668 1.00 86.62 93 PRO A C 1
ATOM 712 O O . PRO A 1 93 ? -21.005 -13.433 11.886 1.00 86.62 93 PRO A O 1
ATOM 715 N N . CYS A 1 94 ? -21.199 -11.265 12.431 1.00 84.12 94 CYS A N 1
ATOM 716 C CA . CYS A 1 94 ? -21.975 -11.426 13.661 1.00 84.12 94 CYS A CA 1
ATOM 717 C C . CYS A 1 94 ? -23.235 -10.541 13.630 1.00 84.12 94 CYS A C 1
ATOM 719 O O . CYS A 1 94 ? -23.147 -9.329 13.448 1.00 84.12 94 CYS A O 1
ATOM 721 N N . ASN A 1 95 ? -24.414 -11.142 13.827 1.00 83.88 95 ASN A N 1
ATOM 722 C CA . ASN A 1 95 ? -25.693 -10.416 13.795 1.00 83.88 95 ASN A CA 1
ATOM 723 C C . ASN A 1 95 ? -25.949 -9.577 15.057 1.00 83.88 95 ASN A C 1
ATOM 725 O O . ASN A 1 95 ? -26.721 -8.625 14.985 1.00 83.88 95 ASN A O 1
ATOM 729 N N . ASP A 1 96 ? -25.287 -9.907 16.169 1.00 83.06 96 ASP A N 1
ATOM 730 C CA . ASP A 1 96 ? -25.448 -9.247 17.474 1.00 83.06 96 ASP A CA 1
ATOM 731 C C . ASP A 1 96 ? -24.581 -7.974 17.599 1.00 83.06 96 ASP A C 1
ATOM 733 O O . ASP A 1 96 ? -24.446 -7.384 18.673 1.00 83.06 96 ASP A O 1
ATOM 737 N N . LEU A 1 97 ? -23.950 -7.548 16.498 1.00 85.75 97 LEU A N 1
ATOM 738 C CA . LEU A 1 97 ? -23.134 -6.342 16.445 1.00 85.75 97 LEU A CA 1
ATOM 739 C C . LEU A 1 97 ? -24.012 -5.094 16.241 1.00 85.75 97 LEU A C 1
ATOM 741 O O . LEU A 1 97 ? -24.751 -4.992 15.261 1.00 85.75 97 LEU A O 1
ATOM 745 N N . ILE A 1 98 ? -23.867 -4.119 17.139 1.00 86.94 98 ILE A N 1
ATOM 746 C CA . ILE A 1 98 ? -24.607 -2.846 17.196 1.00 86.94 98 ILE A CA 1
ATOM 747 C C . ILE A 1 98 ? -23.616 -1.658 17.193 1.00 86.94 98 ILE A C 1
ATOM 749 O O . ILE A 1 98 ? -23.836 -0.625 17.820 1.00 86.94 98 ILE A O 1
ATOM 753 N N . LEU A 1 99 ? -22.471 -1.799 16.518 1.00 87.38 99 LEU A N 1
ATOM 754 C CA . LEU A 1 99 ? -21.476 -0.726 16.409 1.00 87.38 99 LEU A CA 1
ATOM 755 C C . LEU A 1 99 ? -21.858 0.293 15.323 1.00 87.38 99 LEU A C 1
ATOM 757 O O . LEU A 1 99 ? -22.346 -0.077 14.257 1.00 87.38 99 LEU A O 1
ATOM 761 N N . SER A 1 100 ? -21.556 1.572 15.567 1.00 87.44 100 SER A N 1
ATOM 762 C CA . SER A 1 100 ? -21.632 2.657 14.576 1.00 87.44 100 SER A CA 1
ATOM 763 C C . SER A 1 100 ? -20.366 3.517 14.610 1.00 87.44 100 SER A C 1
ATOM 765 O O . SER A 1 100 ? -19.730 3.674 15.652 1.00 87.44 100 SER A O 1
ATOM 767 N N . CYS A 1 101 ? -19.996 4.083 13.459 1.00 89.38 101 CYS A N 1
ATOM 768 C CA . CYS A 1 101 ? -18.864 4.996 13.313 1.00 89.38 101 CYS A CA 1
ATOM 769 C C . CYS A 1 101 ? -19.245 6.489 13.357 1.00 89.38 101 CYS A C 1
ATOM 771 O O . CYS A 1 101 ? -18.354 7.341 13.395 1.00 89.38 101 CYS A O 1
ATOM 773 N N . ASP A 1 102 ? -20.536 6.834 13.347 1.00 85.19 102 ASP A N 1
ATOM 774 C CA . ASP A 1 102 ? -20.999 8.202 13.059 1.00 85.19 102 ASP A CA 1
ATOM 775 C C . ASP A 1 102 ? -20.642 9.231 14.137 1.00 85.19 102 ASP A C 1
ATOM 777 O O . ASP A 1 102 ? -20.355 10.396 13.833 1.00 85.19 102 ASP A O 1
ATOM 781 N N . GLU A 1 103 ? -20.603 8.802 15.396 1.00 84.25 103 GLU A N 1
ATOM 782 C CA . GLU A 1 103 ? -20.392 9.683 16.549 1.00 84.25 103 GLU A CA 1
ATOM 783 C C . GLU A 1 103 ? -18.934 9.701 17.036 1.00 84.25 103 GLU A C 1
ATOM 785 O O . GLU A 1 103 ? -18.536 10.589 17.792 1.00 84.25 103 GLU A O 1
ATOM 790 N N . ILE A 1 104 ? -18.092 8.781 16.553 1.00 87.38 104 ILE A N 1
ATOM 791 C CA . ILE A 1 104 ? -16.726 8.595 17.060 1.00 87.38 104 ILE A CA 1
ATOM 792 C C . ILE A 1 104 ? -15.802 9.698 16.535 1.00 87.38 104 ILE A C 1
ATOM 794 O O . ILE A 1 104 ? -15.542 9.788 15.333 1.00 87.38 104 ILE A O 1
ATOM 798 N N . GLN A 1 105 ? -15.293 10.541 17.437 1.00 84.19 105 GLN A N 1
ATOM 799 C CA . GLN A 1 105 ? -14.353 11.621 17.100 1.00 84.19 105 GLN A CA 1
ATOM 800 C C . GLN A 1 105 ? -12.886 11.211 17.235 1.00 84.19 105 GLN A C 1
ATOM 802 O O . GLN A 1 105 ? -12.036 11.812 16.588 1.00 84.19 105 GLN A O 1
ATOM 807 N N . ASP A 1 106 ? -12.567 10.232 18.083 1.00 88.56 106 ASP A N 1
ATOM 808 C CA . ASP A 1 106 ? -11.192 9.766 18.249 1.00 88.56 106 ASP A CA 1
ATOM 809 C C . ASP A 1 106 ? -10.756 8.897 17.063 1.00 88.56 106 ASP A C 1
ATOM 811 O O . ASP A 1 106 ? -11.391 7.888 16.754 1.00 88.56 106 ASP A O 1
ATOM 815 N N . ALA A 1 107 ? -9.664 9.279 16.398 1.00 89.69 107 ALA A N 1
ATOM 816 C CA . ALA A 1 107 ? -9.187 8.614 15.188 1.00 89.69 107 ALA A CA 1
ATOM 817 C C . ALA A 1 107 ? -8.736 7.166 15.445 1.00 89.69 107 ALA A C 1
ATOM 819 O O . ALA A 1 107 ? -8.908 6.299 14.584 1.00 89.69 107 ALA A O 1
ATOM 820 N N . LYS A 1 108 ? -8.183 6.884 16.631 1.00 90.88 108 LYS A N 1
ATOM 821 C CA . LYS A 1 108 ? -7.728 5.540 16.995 1.00 90.88 108 LYS A CA 1
ATOM 822 C C . LYS A 1 108 ? -8.913 4.618 17.264 1.00 90.88 108 LYS A C 1
ATOM 824 O O . LYS A 1 108 ? -9.001 3.561 16.642 1.00 90.88 108 LYS A O 1
ATOM 829 N N . LEU A 1 109 ? -9.856 5.032 18.109 1.00 92.50 109 LEU A N 1
ATOM 830 C CA . LEU A 1 109 ? -11.092 4.289 18.349 1.00 92.50 109 LEU A CA 1
ATOM 831 C C . LEU A 1 109 ? -11.893 4.100 17.055 1.00 92.50 109 LEU A C 1
ATOM 833 O O . LEU A 1 109 ? -12.369 2.997 16.786 1.00 92.50 109 LEU A O 1
ATOM 837 N N . LEU A 1 110 ? -11.982 5.139 16.216 1.00 93.81 110 LEU A N 1
ATOM 838 C CA . LEU A 1 110 ? -12.635 5.054 14.911 1.00 93.81 110 LEU A CA 1
ATOM 839 C C . LEU A 1 110 ? -11.977 3.984 14.041 1.00 93.81 110 LEU A C 1
ATOM 841 O O . LEU A 1 110 ? -12.690 3.198 13.423 1.00 93.81 110 LEU A O 1
ATOM 845 N N . SER A 1 111 ? -10.645 3.902 14.022 1.00 94.69 111 SER A N 1
ATOM 846 C CA . SER A 1 111 ? -9.925 2.843 13.309 1.00 94.69 111 SER A CA 1
ATOM 847 C C . SER A 1 111 ? -10.276 1.448 13.833 1.00 94.69 111 SER A C 1
ATOM 849 O O . SER A 1 111 ? -10.509 0.537 13.039 1.00 94.69 111 SER A O 1
ATOM 851 N N . LEU A 1 112 ? -10.340 1.263 15.155 1.00 95.00 112 LEU A N 1
ATOM 852 C CA . LEU A 1 112 ? -10.678 -0.031 15.755 1.00 95.00 112 LEU A CA 1
ATOM 853 C C . LEU A 1 112 ? -12.104 -0.459 15.408 1.00 95.00 112 LEU A C 1
ATOM 855 O O . LEU A 1 112 ? -12.294 -1.548 14.866 1.00 95.00 112 LEU A O 1
ATOM 859 N N . VAL A 1 113 ? -13.087 0.413 15.641 1.00 95.12 113 VAL A N 1
ATOM 860 C CA . VAL A 1 113 ? -14.499 0.147 15.327 1.00 95.12 113 VAL A CA 1
ATOM 861 C C . VAL A 1 113 ? -14.687 -0.090 13.830 1.00 95.12 113 VAL A C 1
ATOM 863 O O . VAL A 1 113 ? -15.323 -1.065 13.438 1.00 95.12 113 VAL A O 1
ATOM 866 N N . SER A 1 114 ? -14.062 0.732 12.984 1.00 95.31 114 SER A N 1
ATOM 867 C CA . SER A 1 114 ? -14.122 0.556 11.531 1.00 95.31 114 SER A CA 1
ATOM 868 C C . SER A 1 114 ? -13.541 -0.787 11.096 1.00 95.31 114 SER A C 1
ATOM 870 O O . SER A 1 114 ? -14.100 -1.431 10.218 1.00 95.31 114 SER A O 1
ATOM 872 N N . SER A 1 115 ? -12.460 -1.260 11.726 1.00 95.31 115 SER A N 1
ATOM 873 C CA . SER A 1 115 ? -11.884 -2.569 11.395 1.00 95.31 115 SER A CA 1
ATOM 874 C C . SER A 1 115 ? -12.827 -3.741 11.698 1.00 95.31 115 SER A C 1
ATOM 876 O O . SER A 1 115 ? -12.804 -4.733 10.973 1.00 95.31 115 SER A O 1
ATOM 878 N N . VAL A 1 116 ? -13.677 -3.614 12.724 1.00 94.50 116 VAL A N 1
ATOM 879 C CA . VAL A 1 116 ? -14.721 -4.598 13.046 1.00 94.50 116 VAL A CA 1
ATOM 880 C C . VAL A 1 116 ? -15.867 -4.501 12.041 1.00 94.50 116 VAL A C 1
ATOM 882 O O . VAL A 1 116 ? -16.309 -5.522 11.523 1.00 94.50 116 VAL A O 1
ATOM 885 N N . LEU A 1 117 ? -16.315 -3.283 11.716 1.00 93.94 117 LEU A N 1
ATOM 886 C CA . LEU A 1 117 ? -17.390 -3.056 10.743 1.00 93.94 117 LEU A CA 1
ATOM 887 C C . LEU A 1 117 ? -17.021 -3.567 9.345 1.00 93.94 117 LEU A C 1
ATOM 889 O O . LEU A 1 117 ? -17.815 -4.262 8.724 1.00 93.94 117 LEU A O 1
ATOM 893 N N . LEU A 1 118 ? -15.800 -3.304 8.869 1.00 93.75 118 LEU A N 1
ATOM 894 C CA . LEU A 1 118 ? -15.345 -3.791 7.561 1.00 93.75 118 LEU A CA 1
ATOM 895 C C . LEU A 1 118 ? -15.269 -5.322 7.491 1.00 93.75 118 LEU A C 1
ATOM 897 O O . LEU A 1 118 ? -15.465 -5.895 6.422 1.00 93.75 118 LEU A O 1
ATOM 901 N N . ALA A 1 119 ? -15.032 -5.995 8.619 1.00 92.19 119 ALA A N 1
ATOM 902 C CA . ALA A 1 119 ? -15.004 -7.453 8.678 1.00 92.19 119 ALA A CA 1
ATOM 903 C C . ALA A 1 119 ? -16.396 -8.099 8.602 1.00 92.19 119 ALA A C 1
ATOM 905 O O . ALA A 1 119 ? -16.504 -9.272 8.248 1.00 92.19 119 ALA A O 1
ATOM 906 N N . GLN A 1 120 ? -17.471 -7.343 8.861 1.00 89.12 120 GLN A N 1
ATOM 907 C CA . GLN A 1 120 ? -18.847 -7.805 8.630 1.00 89.12 120 GLN A CA 1
ATOM 908 C C . GLN A 1 120 ? -19.177 -7.959 7.134 1.00 89.12 120 GLN A C 1
ATOM 910 O O . GLN A 1 120 ? -20.145 -8.638 6.773 1.00 89.12 120 GLN A O 1
ATOM 915 N N . GLY A 1 121 ? -18.364 -7.358 6.260 1.00 84.94 121 GLY A N 1
ATOM 916 C CA . GLY A 1 121 ? -18.637 -7.222 4.835 1.00 84.94 121 GLY A CA 1
ATOM 917 C C . GLY A 1 121 ? -19.552 -6.032 4.539 1.00 84.94 121 GLY A C 1
ATOM 918 O O . GLY A 1 121 ? -19.729 -5.148 5.367 1.00 84.94 121 GLY A O 1
ATOM 919 N N . ASN A 1 122 ? -20.124 -5.998 3.333 1.00 83.81 122 ASN A N 1
ATOM 920 C CA . ASN A 1 122 ? -20.933 -4.872 2.847 1.00 83.81 122 ASN A CA 1
ATOM 921 C C . ASN A 1 122 ? -22.442 -5.186 2.808 1.00 83.81 122 ASN A C 1
ATOM 923 O O . ASN A 1 122 ? -23.129 -4.831 1.852 1.00 83.81 122 ASN A O 1
ATOM 927 N N . LYS A 1 123 ? -22.969 -5.925 3.792 1.00 77.56 123 LYS A N 1
ATOM 928 C CA . LYS A 1 123 ? -24.366 -6.402 3.752 1.00 77.56 123 LYS A CA 1
ATOM 929 C C . LYS A 1 123 ? -25.380 -5.293 4.032 1.00 77.56 123 LYS A C 1
ATOM 931 O O . LYS A 1 123 ? -26.470 -5.328 3.471 1.00 77.56 123 LYS A O 1
ATOM 936 N N . LYS A 1 124 ? -25.038 -4.332 4.892 1.00 79.38 124 LYS A N 1
ATOM 937 C CA . LYS A 1 124 ? -25.894 -3.200 5.284 1.00 79.38 124 LYS A CA 1
ATOM 938 C C . LYS A 1 124 ? -25.319 -1.854 4.828 1.00 79.38 124 LYS A C 1
ATOM 940 O O . LYS A 1 124 ? -25.721 -0.814 5.338 1.00 79.38 124 LYS A O 1
ATOM 945 N N . GLY A 1 125 ? -24.375 -1.859 3.885 1.00 85.69 125 GLY A N 1
ATOM 946 C CA . GLY A 1 125 ? -23.690 -0.644 3.437 1.00 85.69 125 GLY A CA 1
ATOM 947 C C . GLY A 1 125 ? -22.617 -0.143 4.410 1.00 85.69 125 GLY A C 1
ATOM 948 O O . GLY A 1 125 ? -22.239 1.029 4.344 1.00 85.69 125 GLY A O 1
ATOM 949 N N . GLU A 1 126 ? -22.112 -1.005 5.305 1.00 89.38 126 GLU A N 1
ATOM 950 C CA . GLU A 1 126 ? -21.124 -0.635 6.325 1.00 89.38 126 GLU A CA 1
ATOM 951 C C . GLU A 1 126 ? -19.848 -0.048 5.707 1.00 89.38 126 GLU A C 1
ATOM 953 O O . GLU A 1 126 ? -19.305 0.932 6.215 1.00 89.38 126 GLU A O 1
ATOM 958 N N . VAL A 1 127 ? -19.393 -0.601 4.576 1.00 91.88 127 VAL A N 1
ATOM 959 C CA . VAL A 1 127 ? -18.161 -0.162 3.900 1.00 91.88 127 VAL A CA 1
ATOM 960 C C . VAL A 1 127 ? -18.278 1.288 3.424 1.00 91.88 127 VAL A C 1
ATOM 962 O O . VAL A 1 127 ? -17.355 2.080 3.619 1.00 91.88 127 VAL A O 1
ATOM 965 N N . SER A 1 128 ? -19.433 1.660 2.862 1.00 91.81 128 SER A N 1
ATOM 966 C CA . SER A 1 128 ? -19.706 3.037 2.443 1.00 91.81 128 SER A CA 1
ATOM 967 C C . SER A 1 128 ? -19.798 3.983 3.635 1.00 91.81 128 SER A C 1
ATOM 969 O O . SER A 1 128 ? -19.171 5.039 3.613 1.00 91.81 128 SER A O 1
ATOM 971 N N . ALA A 1 129 ? -20.517 3.609 4.696 1.00 92.38 129 ALA A N 1
ATOM 972 C CA . ALA A 1 129 ? -20.635 4.440 5.895 1.00 92.38 129 ALA A CA 1
ATOM 973 C C . ALA A 1 129 ? -19.261 4.722 6.535 1.00 92.38 129 ALA A C 1
ATOM 975 O O . ALA A 1 129 ? -18.913 5.877 6.799 1.00 92.38 129 ALA A O 1
ATOM 976 N N . VAL A 1 130 ? -18.436 3.680 6.690 1.00 94.81 130 VAL A N 1
ATOM 977 C CA . VAL A 1 130 ? -17.061 3.787 7.202 1.00 94.81 130 VAL A CA 1
ATOM 978 C C . VAL A 1 130 ? -16.205 4.679 6.302 1.00 94.81 130 VAL A C 1
ATOM 980 O O . VAL A 1 130 ? -15.537 5.589 6.796 1.00 94.81 130 VAL A O 1
ATOM 983 N N . GLY A 1 131 ? -16.248 4.466 4.982 1.00 93.62 131 GLY A N 1
ATOM 984 C CA . GLY A 1 131 ? -15.510 5.275 4.012 1.00 93.62 131 GLY A CA 1
ATOM 985 C C . GLY A 1 131 ? -15.852 6.761 4.106 1.00 93.62 131 GLY A C 1
ATOM 986 O O . GLY A 1 131 ? -14.963 7.596 4.288 1.00 93.62 131 GLY A O 1
ATOM 987 N N . GLN A 1 132 ? -17.144 7.092 4.070 1.00 93.06 132 GLN A N 1
ATOM 988 C CA . GLN A 1 132 ? -17.629 8.469 4.177 1.00 93.06 132 GLN A CA 1
ATOM 989 C C . GLN A 1 132 ? -17.219 9.112 5.508 1.00 93.06 132 GLN A C 1
ATOM 991 O O . GLN A 1 132 ? -16.784 10.268 5.538 1.00 93.06 132 GLN A O 1
ATOM 996 N N . ARG A 1 133 ? -17.304 8.362 6.617 1.00 93.50 133 ARG A N 1
ATOM 997 C CA . ARG A 1 133 ? -16.903 8.856 7.936 1.00 93.50 133 ARG A CA 1
ATOM 998 C C . ARG A 1 133 ? -15.413 9.173 7.999 1.00 93.50 133 ARG A C 1
ATOM 1000 O O . ARG A 1 133 ? -15.045 10.235 8.500 1.00 93.50 133 ARG A O 1
ATOM 1007 N N . ILE A 1 134 ? -14.565 8.284 7.491 1.00 93.81 134 ILE A N 1
ATOM 1008 C CA . ILE A 1 134 ? -13.110 8.469 7.497 1.00 93.81 134 ILE A CA 1
ATOM 1009 C C . ILE A 1 134 ? -12.715 9.689 6.675 1.00 93.81 134 ILE A C 1
ATOM 1011 O O . ILE A 1 134 ? -11.948 10.521 7.160 1.00 93.81 134 ILE A O 1
ATOM 1015 N N . VAL A 1 135 ? -13.270 9.837 5.469 1.00 93.12 135 VAL A N 1
ATOM 1016 C CA . VAL A 1 135 ? -12.978 10.999 4.620 1.00 93.12 135 VAL A CA 1
ATOM 1017 C C . VAL A 1 135 ? -13.383 12.294 5.325 1.00 93.12 135 VAL A C 1
ATOM 1019 O O . VAL A 1 135 ? -12.571 13.212 5.411 1.00 93.12 135 VAL A O 1
ATOM 1022 N N . LYS A 1 136 ? -14.563 12.334 5.954 1.00 91.38 136 LYS A N 1
ATOM 1023 C CA . LYS A 1 136 ? -15.027 13.491 6.737 1.00 91.38 136 LYS A CA 1
ATOM 1024 C C . LYS A 1 136 ? -14.084 13.862 7.891 1.00 91.38 136 LYS A C 1
ATOM 1026 O O . LYS A 1 136 ? -13.955 15.040 8.225 1.00 91.38 136 LYS A O 1
ATOM 1031 N N . VAL A 1 137 ? -13.432 12.884 8.523 1.00 90.69 137 VAL A N 1
ATOM 1032 C CA . VAL A 1 137 ? -12.429 13.138 9.574 1.00 90.69 137 VAL A CA 1
ATOM 1033 C C . VAL A 1 137 ? -11.109 13.633 8.972 1.00 90.69 137 VAL A C 1
ATOM 1035 O O . VAL A 1 137 ? -10.536 14.586 9.491 1.00 90.69 137 VAL A O 1
ATOM 1038 N N . LEU A 1 138 ? -10.660 13.058 7.851 1.00 89.06 138 LEU A N 1
ATOM 1039 C CA . LEU A 1 138 ? -9.434 13.467 7.143 1.00 89.06 138 LEU A CA 1
ATOM 1040 C C . LEU A 1 138 ? -9.530 14.860 6.490 1.00 89.06 138 LEU A C 1
ATOM 1042 O O . LEU A 1 138 ? -8.519 15.555 6.328 1.00 89.06 138 LEU A O 1
ATOM 1046 N N . GLU A 1 139 ? -10.738 15.273 6.104 1.00 87.25 139 GLU A N 1
ATOM 1047 C CA . GLU A 1 139 ? -11.049 16.613 5.596 1.00 87.25 139 GLU A CA 1
ATOM 1048 C C . GLU A 1 139 ? -10.782 17.695 6.638 1.00 87.25 139 GLU A C 1
ATOM 1050 O O . GLU A 1 139 ? -10.208 18.745 6.328 1.00 87.25 139 GLU A O 1
ATOM 1055 N N . ARG A 1 140 ? -11.173 17.428 7.886 1.00 83.69 140 ARG A N 1
ATOM 1056 C CA . ARG A 1 140 ? -11.022 18.359 9.002 1.00 83.69 140 ARG A CA 1
ATOM 1057 C C . ARG A 1 140 ? -9.544 18.536 9.350 1.00 83.69 140 ARG A C 1
ATOM 1059 O O . ARG A 1 140 ? -8.707 17.664 9.116 1.00 83.69 140 ARG A O 1
ATOM 1066 N N . ARG A 1 141 ? -9.202 19.683 9.946 1.00 70.88 141 ARG A N 1
ATOM 1067 C CA . ARG A 1 141 ? -7.931 19.792 10.672 1.00 70.88 141 ARG A CA 1
ATOM 1068 C C . ARG A 1 141 ? -8.036 18.883 11.890 1.00 70.88 141 ARG A C 1
ATOM 1070 O O . ARG A 1 141 ? -8.771 19.197 12.822 1.00 70.88 141 ARG A O 1
ATOM 1077 N N . VAL A 1 142 ? -7.346 17.749 11.832 1.00 64.62 142 VAL A N 1
ATOM 1078 C CA . VAL A 1 142 ? -7.209 16.842 12.969 1.00 64.62 142 VAL A CA 1
ATOM 1079 C C . VAL A 1 142 ? -6.482 17.612 14.083 1.00 64.62 142 VAL A C 1
ATOM 1081 O O . VAL A 1 142 ? -5.450 18.224 13.794 1.00 64.62 142 VAL A O 1
ATOM 1084 N N . PRO A 1 143 ? -7.029 17.674 15.312 1.00 64.31 143 PRO A N 1
ATOM 1085 C CA . PRO A 1 143 ? -6.356 18.308 16.444 1.00 64.31 143 PRO A CA 1
ATOM 1086 C C . PRO A 1 143 ? -4.974 17.691 16.681 1.00 64.31 143 PRO A C 1
ATOM 1088 O O . PRO A 1 143 ? -4.806 16.497 16.467 1.00 64.31 143 PRO A O 1
ATOM 1091 N N . GLU A 1 144 ? -4.009 18.463 17.188 1.00 59.50 144 GLU A N 1
ATOM 1092 C CA . GLU A 1 144 ? -2.633 17.985 17.446 1.00 59.50 144 GLU A CA 1
ATOM 1093 C C . GLU A 1 144 ? -2.564 16.775 18.399 1.00 59.50 144 GLU A C 1
ATOM 1095 O O . GLU A 1 144 ? -1.595 16.021 18.379 1.00 59.50 144 GLU A O 1
ATOM 1100 N N . SER A 1 145 ? -3.602 16.558 19.215 1.00 58.72 145 SER A N 1
ATOM 1101 C CA . SER A 1 145 ? -3.734 15.406 20.114 1.00 58.72 145 SER A CA 1
ATOM 1102 C C . SER A 1 145 ? -4.212 14.120 19.431 1.00 58.72 145 SER A C 1
ATOM 1104 O O . SER A 1 145 ? -4.149 13.051 20.037 1.00 58.72 145 SER A O 1
ATOM 1106 N N . GLN A 1 146 ? -4.707 14.200 18.195 1.00 71.44 146 GLN A N 1
ATOM 1107 C CA . GLN A 1 146 ? -5.209 13.067 17.429 1.00 71.44 146 GLN A CA 1
ATOM 1108 C C . GLN A 1 146 ? -4.299 12.766 16.243 1.00 71.44 146 GLN A C 1
ATOM 1110 O O . GLN A 1 146 ? -3.717 13.648 15.621 1.00 71.44 146 GLN A O 1
ATOM 1115 N N . SER A 1 147 ? -4.216 11.486 15.895 1.00 80.06 147 SER A N 1
ATOM 1116 C CA . SER A 1 147 ? -3.350 11.017 14.823 1.00 80.06 147 SER A CA 1
ATOM 1117 C C . SER A 1 147 ? -4.172 10.451 13.671 1.00 80.06 147 SER A C 1
ATOM 1119 O O . SER A 1 147 ? -4.921 9.484 13.827 1.00 80.06 147 SER A O 1
ATOM 1121 N N . ALA A 1 148 ? -4.001 11.037 12.486 1.00 84.56 148 ALA A N 1
ATOM 1122 C CA . ALA A 1 148 ? -4.647 10.566 11.262 1.00 84.56 148 ALA A CA 1
ATOM 1123 C C . ALA A 1 148 ? -4.052 9.241 10.746 1.00 84.56 148 ALA A C 1
ATOM 1125 O O . ALA A 1 148 ? -4.650 8.600 9.879 1.00 84.56 148 ALA A O 1
ATOM 1126 N N . ARG A 1 149 ? -2.911 8.793 11.296 1.00 89.06 149 ARG A N 1
ATOM 1127 C CA . ARG A 1 149 ? -2.178 7.596 10.848 1.00 89.06 149 ARG A CA 1
ATOM 1128 C C . ARG A 1 149 ? -2.975 6.299 10.962 1.00 89.06 149 ARG A C 1
ATOM 1130 O O . ARG A 1 149 ? -2.653 5.312 10.314 1.00 89.06 149 ARG A O 1
ATOM 1137 N N . TYR A 1 150 ? -4.001 6.265 11.807 1.00 90.94 150 TYR A N 1
ATOM 1138 C CA . TYR A 1 150 ? -4.835 5.075 11.964 1.00 90.94 150 TYR A CA 1
ATOM 1139 C C . TYR A 1 150 ? -5.905 4.964 10.869 1.00 90.94 150 TYR A C 1
ATOM 1141 O O . TYR A 1 150 ? -6.462 3.894 10.660 1.00 90.94 150 TYR A O 1
ATOM 1149 N N . LEU A 1 151 ? -6.190 6.053 10.148 1.00 93.06 151 LEU A N 1
ATOM 1150 C CA . LEU A 1 151 ? -7.334 6.130 9.242 1.00 93.06 151 LEU A CA 1
ATOM 1151 C C . LEU A 1 151 ? -7.003 5.713 7.803 1.00 93.06 151 LEU A C 1
ATOM 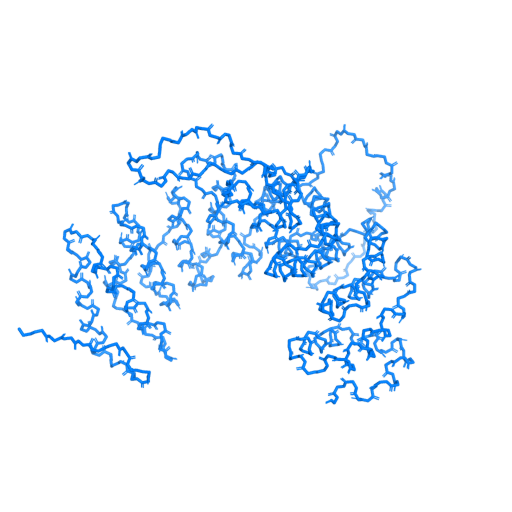1153 O O . LEU A 1 151 ? -7.848 5.108 7.145 1.00 93.06 151 LEU A O 1
ATOM 1157 N N . LEU A 1 152 ? -5.790 5.988 7.309 1.00 93.44 152 LEU A N 1
ATOM 1158 C CA . LEU A 1 152 ? -5.383 5.614 5.943 1.00 93.44 152 LEU A CA 1
ATOM 1159 C C . LEU A 1 152 ? -5.393 4.094 5.704 1.00 93.44 152 LEU A C 1
ATOM 1161 O O . LEU A 1 152 ? -5.907 3.681 4.665 1.00 93.44 152 LEU A O 1
ATOM 1165 N N . PRO A 1 153 ? -4.908 3.236 6.628 1.00 94.19 153 PRO A N 1
ATOM 1166 C CA . PRO A 1 153 ? -5.012 1.787 6.454 1.00 94.19 153 PRO A CA 1
ATOM 1167 C C . PRO A 1 153 ? -6.462 1.310 6.331 1.00 94.19 153 PRO A C 1
ATOM 1169 O O . PRO A 1 153 ? -6.770 0.437 5.522 1.00 94.19 153 PRO A O 1
ATOM 1172 N N . ILE A 1 154 ? -7.375 1.919 7.089 1.00 95.62 154 ILE A N 1
ATOM 1173 C CA . ILE A 1 154 ? -8.799 1.595 7.010 1.00 95.62 154 ILE A CA 1
ATOM 1174 C C . ILE A 1 154 ? -9.383 2.062 5.676 1.00 95.62 154 ILE A C 1
ATOM 1176 O O . ILE A 1 154 ? -10.119 1.311 5.043 1.00 95.62 154 ILE A O 1
ATOM 1180 N N . LEU A 1 155 ? -9.010 3.254 5.205 1.00 95.31 155 LEU A N 1
ATOM 1181 C CA . LEU A 1 155 ? -9.404 3.733 3.882 1.00 95.31 155 LEU A CA 1
ATOM 1182 C C . LEU A 1 155 ? -8.892 2.807 2.767 1.00 95.31 155 LEU A C 1
ATOM 1184 O O . LEU A 1 155 ? -9.636 2.512 1.838 1.00 95.31 155 LEU A O 1
ATOM 1188 N N . SER A 1 156 ? -7.665 2.292 2.883 1.00 94.88 156 SER A N 1
ATOM 1189 C CA . SER A 1 156 ? -7.114 1.288 1.961 1.00 94.88 156 SER A CA 1
ATOM 1190 C C . SER A 1 156 ? -7.954 -0.000 1.934 1.00 94.88 156 SER A C 1
ATOM 1192 O O . SER A 1 156 ? -8.211 -0.563 0.868 1.00 94.88 156 SER A O 1
ATOM 1194 N N . ASN A 1 157 ? -8.465 -0.440 3.088 1.00 94.62 157 ASN A N 1
ATOM 1195 C CA . ASN A 1 157 ? -9.379 -1.582 3.157 1.00 94.62 157 ASN A CA 1
ATOM 1196 C C . ASN A 1 157 ? -10.746 -1.267 2.531 1.00 94.62 157 ASN A C 1
ATOM 1198 O O . ASN A 1 157 ? -11.267 -2.092 1.787 1.00 94.62 157 ASN A O 1
ATOM 1202 N N . VAL A 1 158 ? -11.305 -0.076 2.778 1.00 95.12 158 VAL A N 1
ATOM 1203 C CA . VAL A 1 158 ? -12.576 0.374 2.177 1.00 95.12 158 VAL A CA 1
ATOM 1204 C C . VAL A 1 158 ? -12.514 0.289 0.653 1.00 95.12 158 VAL A C 1
ATOM 1206 O O . VAL A 1 158 ? -13.357 -0.364 0.044 1.00 95.12 158 VAL A O 1
ATOM 1209 N N . ILE A 1 159 ? -11.484 0.881 0.043 1.00 93.75 159 ILE A N 1
ATOM 1210 C CA . ILE A 1 159 ? -11.348 0.914 -1.421 1.00 93.75 159 ILE A CA 1
ATOM 1211 C C . ILE A 1 159 ? -11.054 -0.470 -2.011 1.00 93.75 159 ILE A C 1
ATOM 1213 O O . ILE A 1 159 ? -11.383 -0.712 -3.164 1.00 93.75 159 ILE A O 1
ATOM 1217 N N . SER A 1 160 ? -10.452 -1.376 -1.233 1.00 92.38 160 SER A N 1
ATOM 1218 C CA . SER A 1 160 ? -10.195 -2.757 -1.661 1.00 92.38 160 SER A CA 1
ATOM 1219 C C . SER A 1 160 ? -11.460 -3.614 -1.613 1.00 92.38 160 SER A C 1
ATOM 1221 O O . SER A 1 160 ? -11.636 -4.497 -2.445 1.00 92.38 160 SER A O 1
ATOM 1223 N N . LEU A 1 161 ? -12.342 -3.358 -0.641 1.00 92.31 161 LEU A N 1
ATOM 1224 C CA . LEU A 1 161 ? -13.607 -4.076 -0.480 1.00 92.31 161 LEU A CA 1
ATOM 1225 C C . LEU A 1 161 ? -14.698 -3.551 -1.419 1.00 92.31 161 LEU A C 1
ATOM 1227 O O . LEU A 1 161 ? -15.496 -4.334 -1.926 1.00 92.31 161 LEU A O 1
ATOM 1231 N N . SER A 1 162 ? -14.763 -2.234 -1.625 1.00 91.06 162 SER A N 1
ATOM 1232 C CA . SER A 1 162 ? -15.785 -1.592 -2.452 1.00 91.06 162 SER A CA 1
ATOM 1233 C C . SER A 1 162 ? -15.263 -0.276 -3.046 1.00 91.06 162 SER A C 1
ATOM 1235 O O . SER A 1 162 ? -15.533 0.787 -2.488 1.00 91.06 162 SER A O 1
ATOM 1237 N N . PRO A 1 163 ? -14.570 -0.297 -4.201 1.00 88.44 163 PRO A N 1
ATOM 1238 C CA . PRO A 1 163 ? -14.063 0.914 -4.859 1.00 88.44 163 PRO A CA 1
ATOM 1239 C C . PRO A 1 163 ? -15.139 1.985 -5.113 1.00 88.44 163 PRO A C 1
ATOM 1241 O O . PRO A 1 163 ? -14.861 3.180 -5.071 1.00 88.44 163 PRO A O 1
ATOM 1244 N N . GLU A 1 164 ? -16.387 1.574 -5.330 1.00 88.81 164 GLU A N 1
ATOM 1245 C CA . GLU A 1 164 ? -17.520 2.464 -5.617 1.00 88.81 164 GLU A CA 1
ATOM 1246 C C . GLU A 1 164 ? -18.094 3.160 -4.367 1.00 88.81 164 GLU A C 1
ATOM 1248 O O . GLU A 1 164 ? -19.046 3.928 -4.463 1.00 88.81 164 GLU A O 1
ATOM 1253 N N . SER A 1 165 ? -17.534 2.912 -3.177 1.00 89.06 165 SER A N 1
ATOM 1254 C CA . SER A 1 165 ? -18.090 3.407 -1.912 1.00 89.06 165 SER A CA 1
ATOM 1255 C C . SER A 1 165 ? -17.872 4.903 -1.658 1.00 89.06 165 SER A C 1
ATOM 1257 O O . SER A 1 165 ? -18.462 5.456 -0.731 1.00 89.06 165 SER A O 1
ATOM 1259 N N . LEU A 1 166 ? -16.973 5.546 -2.408 1.00 91.94 166 LEU A N 1
ATOM 1260 C CA . LEU A 1 166 ? -16.606 6.952 -2.234 1.00 91.94 166 LEU A CA 1
ATOM 1261 C C . LEU A 1 166 ? -17.137 7.794 -3.393 1.00 91.94 166 LEU A C 1
ATOM 1263 O O . LEU A 1 166 ? -17.059 7.394 -4.554 1.00 91.94 166 LEU A O 1
ATOM 1267 N N . THR A 1 167 ? -17.639 8.988 -3.078 1.00 92.44 167 THR A N 1
ATOM 1268 C CA . THR A 1 167 ? -18.084 9.947 -4.097 1.00 92.44 167 THR A CA 1
ATOM 1269 C C . THR A 1 167 ? -16.895 10.621 -4.785 1.00 92.44 167 THR A C 1
ATOM 1271 O O . THR A 1 167 ? -15.789 10.673 -4.246 1.00 92.44 167 THR A O 1
ATOM 1274 N N . GLU A 1 168 ? -17.116 11.212 -5.963 1.00 91.12 168 GLU A N 1
ATOM 1275 C CA . GLU A 1 168 ? -16.051 11.924 -6.681 1.00 91.12 168 GLU A CA 1
ATOM 1276 C C . GLU A 1 168 ? -15.454 13.082 -5.861 1.00 91.12 168 GLU A C 1
ATOM 1278 O O . GLU A 1 168 ? -14.238 13.289 -5.883 1.00 91.12 168 GLU A O 1
ATOM 1283 N N . GLU A 1 169 ? -16.281 13.795 -5.094 1.00 92.00 169 GLU A N 1
ATOM 1284 C CA . GLU A 1 169 ? -15.834 14.852 -4.182 1.00 92.00 169 GLU A CA 1
ATOM 1285 C C . GLU A 1 169 ? -14.900 14.296 -3.101 1.00 92.00 169 GLU A C 1
ATOM 1287 O O . GLU A 1 169 ? -13.793 14.806 -2.918 1.00 92.00 169 GLU A O 1
ATOM 1292 N N . GLN A 1 170 ? -15.289 13.195 -2.453 1.00 93.12 170 GLN A N 1
ATOM 1293 C CA . GLN A 1 170 ? -14.491 12.530 -1.419 1.00 93.12 170 GLN A CA 1
ATOM 1294 C C . GLN A 1 170 ? -13.155 12.028 -1.971 1.00 93.12 170 GLN A C 1
ATOM 1296 O O . GLN A 1 170 ? -12.091 12.275 -1.396 1.00 93.12 170 GLN A O 1
ATOM 1301 N N . THR A 1 171 ? -13.187 11.385 -3.137 1.00 93.69 171 THR A N 1
ATOM 1302 C CA . THR A 1 171 ? -11.986 10.960 -3.855 1.00 93.69 171 THR A CA 1
ATOM 1303 C C . THR A 1 171 ? -11.085 12.152 -4.195 1.00 93.69 171 THR A C 1
ATOM 1305 O O . THR A 1 171 ? -9.860 12.057 -4.097 1.00 93.69 171 THR A O 1
ATOM 1308 N N . SER A 1 172 ? -11.659 13.290 -4.586 1.00 93.31 172 SER A N 1
ATOM 1309 C CA . SER A 1 172 ? -10.918 14.511 -4.916 1.00 93.31 172 SER A CA 1
ATOM 1310 C C . SER A 1 172 ? -10.184 15.079 -3.696 1.00 93.31 172 SER A C 1
ATOM 1312 O O . SER A 1 172 ? -8.994 15.401 -3.781 1.00 93.31 172 SER A O 1
ATOM 1314 N N . VAL A 1 173 ? -10.848 15.120 -2.537 1.00 93.50 173 VAL A N 1
ATOM 1315 C CA . VAL A 1 173 ? -10.239 15.561 -1.274 1.00 93.50 173 VAL A CA 1
ATOM 1316 C C . VAL A 1 173 ? -9.075 14.656 -0.886 1.00 93.50 173 VAL A C 1
ATOM 1318 O O . VAL A 1 173 ? -7.973 15.154 -0.636 1.00 93.50 173 VAL A O 1
ATOM 1321 N N . VAL A 1 174 ? -9.288 13.340 -0.842 1.00 94.88 174 VAL A N 1
ATOM 1322 C CA . VAL A 1 174 ? -8.225 12.403 -0.456 1.00 94.88 174 VAL A CA 1
ATOM 1323 C C . VAL A 1 174 ? -7.068 12.469 -1.451 1.00 94.88 174 VAL A C 1
ATOM 1325 O O . VAL A 1 174 ? -5.917 12.536 -1.029 1.00 94.88 174 VAL A O 1
ATOM 1328 N N . SER A 1 175 ? -7.346 12.570 -2.756 1.00 95.56 175 SER A N 1
ATOM 1329 C CA . SER A 1 175 ? -6.295 12.713 -3.775 1.00 95.56 175 SER A CA 1
ATOM 1330 C C . SER A 1 175 ? -5.450 13.969 -3.553 1.00 95.56 175 SER A C 1
ATOM 1332 O O . SER A 1 175 ? -4.225 13.922 -3.664 1.00 95.56 175 SER A O 1
ATOM 1334 N N . LYS A 1 176 ? -6.085 15.087 -3.176 1.00 94.75 176 LYS A N 1
ATOM 1335 C CA . LYS A 1 176 ? -5.380 16.323 -2.817 1.00 94.75 176 LYS A CA 1
ATOM 1336 C C . LYS A 1 176 ? -4.470 16.114 -1.602 1.00 94.75 176 LYS A C 1
ATOM 1338 O O . LYS A 1 176 ? -3.306 16.500 -1.659 1.00 94.75 176 LYS A O 1
ATOM 1343 N N . LYS A 1 177 ? -4.983 15.486 -0.538 1.00 94.31 177 LYS A N 1
ATOM 1344 C CA . LYS A 1 177 ? -4.229 15.202 0.695 1.00 94.31 177 LYS A CA 1
ATOM 1345 C C . LYS A 1 177 ? -3.055 14.258 0.443 1.00 94.31 177 LYS A C 1
ATOM 1347 O O . LYS A 1 177 ? -1.956 14.552 0.889 1.00 94.31 177 LYS A O 1
ATOM 1352 N N . MET A 1 178 ? -3.258 13.182 -0.317 1.00 95.94 178 MET A N 1
ATOM 1353 C CA . MET A 1 178 ? -2.189 12.258 -0.703 1.00 95.94 178 MET A CA 1
ATOM 1354 C C . MET A 1 178 ? -1.090 12.970 -1.490 1.00 95.94 178 MET A C 1
ATOM 1356 O O . MET A 1 178 ? 0.083 12.783 -1.187 1.00 95.94 178 MET A O 1
ATOM 1360 N N . ALA A 1 179 ? -1.449 13.836 -2.444 1.00 96.31 179 ALA A N 1
ATOM 1361 C CA . ALA A 1 179 ? -0.464 14.627 -3.181 1.00 96.31 179 ALA A CA 1
ATOM 1362 C C . ALA A 1 179 ? 0.351 15.540 -2.247 1.00 96.31 179 ALA A C 1
ATOM 1364 O O . ALA A 1 179 ? 1.566 15.661 -2.409 1.00 96.31 179 ALA A O 1
ATOM 1365 N N . ASP A 1 180 ? -0.307 16.151 -1.256 1.00 94.75 180 ASP A N 1
ATOM 1366 C CA . ASP A 1 180 ? 0.359 16.989 -0.259 1.00 94.75 180 ASP A CA 1
ATOM 1367 C C . ASP A 1 180 ? 1.281 16.162 0.657 1.00 94.75 180 ASP A C 1
ATOM 1369 O O . ASP A 1 180 ? 2.430 16.548 0.865 1.00 94.75 180 ASP A O 1
ATOM 1373 N N . TRP A 1 181 ? 0.830 15.003 1.152 1.00 95.56 181 TRP A N 1
ATOM 1374 C CA . TRP A 1 181 ? 1.634 14.112 1.999 1.00 95.56 181 TRP A CA 1
ATOM 1375 C C . TRP A 1 181 ? 2.859 13.563 1.274 1.00 95.56 181 TRP A C 1
ATOM 1377 O O . TRP A 1 181 ? 3.937 13.523 1.861 1.00 95.56 181 TRP A O 1
ATOM 1387 N N . LEU A 1 182 ? 2.726 13.186 -0.002 1.00 96.88 182 LEU A N 1
ATOM 1388 C CA . LEU A 1 182 ? 3.844 12.692 -0.810 1.00 96.88 182 LEU A CA 1
ATOM 1389 C C . LEU A 1 182 ? 4.917 13.768 -1.034 1.00 96.88 182 LEU A C 1
ATOM 1391 O O . LEU A 1 182 ? 6.101 13.444 -1.034 1.00 96.88 182 LEU A O 1
ATOM 1395 N N . ARG A 1 183 ? 4.527 15.040 -1.214 1.00 95.38 183 ARG A N 1
ATOM 1396 C CA . ARG A 1 183 ? 5.472 16.114 -1.568 1.00 95.38 183 ARG A CA 1
ATOM 1397 C C . ARG A 1 183 ? 6.036 16.883 -0.375 1.00 95.38 183 ARG A C 1
ATOM 1399 O O . ARG A 1 183 ? 7.193 17.290 -0.436 1.00 95.38 183 ARG A O 1
ATOM 1406 N N . TYR A 1 184 ? 5.231 17.136 0.654 1.00 94.62 184 TYR A N 1
ATOM 1407 C CA . TYR A 1 184 ? 5.545 18.123 1.698 1.00 94.62 184 TYR A CA 1
ATOM 1408 C C . TYR A 1 184 ? 5.795 17.518 3.081 1.00 94.62 184 TYR A C 1
ATOM 1410 O O . TYR A 1 184 ? 5.797 18.253 4.066 1.00 94.62 184 TYR A O 1
ATOM 1418 N N . ALA A 1 185 ? 6.002 16.204 3.174 1.00 94.19 185 ALA A N 1
ATOM 1419 C CA . ALA A 1 185 ? 6.432 15.598 4.427 1.00 94.19 185 ALA A CA 1
ATOM 1420 C C . ALA A 1 185 ? 7.820 16.113 4.850 1.00 94.19 185 ALA A C 1
ATOM 1422 O O . ALA A 1 185 ? 8.732 16.268 4.032 1.00 94.19 185 ALA A O 1
ATOM 1423 N N . SER A 1 186 ? 7.949 16.382 6.145 1.00 91.88 186 SER A N 1
ATOM 1424 C CA . SER A 1 186 ? 9.107 16.960 6.811 1.00 91.88 186 SER A CA 1
ATOM 1425 C C . SER A 1 186 ? 10.365 16.135 6.571 1.00 91.88 186 SER A C 1
ATOM 1427 O O . SER A 1 186 ? 10.349 14.908 6.638 1.00 91.88 186 SER A O 1
ATOM 1429 N N . THR A 1 187 ? 11.492 16.812 6.373 1.00 92.19 187 THR A N 1
ATOM 1430 C CA . THR A 1 187 ? 12.832 16.202 6.351 1.00 92.19 187 THR A CA 1
ATOM 1431 C C . THR A 1 187 ? 13.534 16.278 7.709 1.00 92.19 187 THR A C 1
ATOM 1433 O O . THR A 1 187 ? 14.685 15.868 7.840 1.00 92.19 187 THR A O 1
ATOM 1436 N N . GLN A 1 188 ? 12.857 16.784 8.741 1.00 91.31 188 GLN A N 1
ATOM 1437 C CA . GLN A 1 188 ? 13.338 16.778 10.121 1.00 91.31 188 GLN A CA 1
ATOM 1438 C C . GLN A 1 188 ? 12.716 15.614 10.884 1.00 91.31 188 GLN A C 1
ATOM 1440 O O . GLN A 1 188 ? 11.552 15.275 10.670 1.00 91.31 188 GLN A O 1
ATOM 1445 N N . GLN A 1 189 ? 13.486 14.995 11.771 1.00 89.50 189 GLN A N 1
ATOM 1446 C CA . GLN A 1 189 ? 12.980 13.935 12.633 1.00 89.50 189 GLN A CA 1
ATOM 1447 C C . GLN A 1 189 ? 11.951 14.479 13.632 1.00 89.50 189 GLN A C 1
ATOM 1449 O O . GLN A 1 189 ? 11.879 15.676 13.913 1.00 89.50 189 GLN A O 1
ATOM 1454 N N . GLY A 1 190 ? 11.154 13.576 14.191 1.00 84.25 190 GLY A N 1
ATOM 1455 C CA . GLY A 1 190 ? 10.315 13.865 15.342 1.00 84.25 190 GLY A CA 1
ATOM 1456 C C . GLY A 1 190 ? 11.134 14.035 16.621 1.00 84.25 190 GLY A C 1
ATOM 1457 O O . GLY A 1 190 ? 12.296 13.634 16.720 1.00 84.25 190 GLY A O 1
ATOM 1458 N N . VAL A 1 191 ? 10.504 14.620 17.635 1.00 81.44 191 VAL A N 1
ATOM 1459 C CA . VAL A 1 191 ? 11.084 14.701 18.978 1.00 81.44 191 VAL A CA 1
ATOM 1460 C C . VAL A 1 191 ? 11.042 13.310 19.613 1.00 81.44 191 VAL A C 1
ATOM 1462 O O . VAL A 1 191 ? 10.001 12.649 19.599 1.00 81.44 191 VAL A O 1
ATOM 1465 N N . ALA A 1 192 ? 12.163 12.870 20.186 1.00 71.75 192 ALA A N 1
ATOM 1466 C CA . ALA A 1 192 ? 12.203 11.647 20.980 1.00 71.75 192 ALA A CA 1
ATOM 1467 C C . ALA A 1 192 ? 11.216 11.761 22.150 1.00 71.75 192 ALA A C 1
ATOM 1469 O O . ALA A 1 192 ? 11.251 12.738 22.901 1.00 71.75 192 ALA A O 1
ATOM 1470 N N . GLN A 1 193 ? 10.347 10.765 22.322 1.00 64.38 193 GLN A N 1
ATOM 1471 C CA . GLN A 1 193 ? 9.506 10.709 23.516 1.00 64.38 193 GLN A CA 1
ATOM 1472 C C . GLN A 1 193 ? 10.410 10.579 24.752 1.00 64.38 193 GLN A C 1
ATOM 1474 O O . GLN A 1 193 ? 11.366 9.799 24.711 1.00 64.38 193 GLN A O 1
ATOM 1479 N N . PRO A 1 194 ? 10.161 11.334 25.836 1.00 56.50 194 PRO A N 1
ATOM 1480 C CA . PRO A 1 194 ? 11.006 11.283 27.017 1.00 56.50 194 PRO A CA 1
ATOM 1481 C C . PRO A 1 194 ? 10.927 9.890 27.648 1.00 56.50 194 PRO A C 1
ATOM 1483 O O . PRO A 1 194 ? 9.967 9.541 28.329 1.00 56.50 194 PRO A O 1
ATOM 1486 N N . SER A 1 195 ? 11.958 9.080 27.431 1.00 51.69 195 SER A N 1
ATOM 1487 C CA . SER A 1 195 ? 12.209 7.871 28.209 1.00 51.69 195 SER A CA 1
ATOM 1488 C C . SER A 1 195 ? 12.527 8.287 29.648 1.00 51.69 195 SER A C 1
ATOM 1490 O O . SER A 1 195 ? 13.498 9.006 29.882 1.00 51.69 195 SER A O 1
ATOM 1492 N N . GLY A 1 196 ? 11.676 7.879 30.595 1.00 49.72 196 GLY A N 1
ATOM 1493 C CA . GLY A 1 196 ? 11.690 8.281 32.007 1.00 49.72 196 GLY A CA 1
ATOM 1494 C C . GLY A 1 196 ? 12.909 7.804 32.804 1.00 49.72 196 GLY A C 1
ATOM 1495 O O . GLY A 1 196 ? 12.789 6.959 33.684 1.00 49.72 196 GLY A O 1
ATOM 1496 N N . GLY A 1 197 ? 14.086 8.355 32.509 1.00 49.03 197 GLY A N 1
ATOM 1497 C CA . GLY A 1 197 ? 15.302 8.204 33.302 1.00 49.03 197 GLY A CA 1
ATOM 1498 C C . GLY A 1 197 ? 15.542 9.431 34.183 1.00 49.03 197 GLY A C 1
ATOM 1499 O O . GLY A 1 197 ? 15.764 10.526 33.673 1.00 49.03 197 GLY A O 1
ATOM 1500 N N . PHE A 1 198 ? 15.565 9.238 35.505 1.00 56.00 198 PHE A N 1
ATOM 1501 C CA . PHE A 1 198 ? 15.768 10.282 36.526 1.00 56.00 198 PHE A CA 1
ATOM 1502 C C . PHE A 1 198 ? 17.115 11.041 36.447 1.00 56.00 198 PHE A C 1
ATOM 1504 O O . PHE A 1 198 ? 17.285 12.031 37.153 1.00 56.00 198 PHE A O 1
ATOM 1511 N N . PHE A 1 199 ? 18.064 10.627 35.594 1.00 54.59 199 PHE A N 1
ATOM 1512 C CA . PHE A 1 199 ? 19.408 11.230 35.503 1.00 54.59 199 PHE A CA 1
ATOM 1513 C C . PHE A 1 199 ? 19.801 11.759 34.116 1.00 54.59 199 PHE A C 1
ATOM 1515 O O . PHE A 1 199 ? 20.911 12.260 33.939 1.00 54.59 199 PHE A O 1
ATOM 1522 N N . SER A 1 200 ? 18.913 11.707 33.126 1.00 46.34 200 SER A N 1
ATOM 1523 C CA . SER A 1 200 ? 19.168 12.286 31.805 1.00 46.34 200 SER A CA 1
ATOM 1524 C C . SER A 1 200 ? 18.403 13.593 31.669 1.00 46.34 200 SER A C 1
ATOM 1526 O O . SER A 1 200 ? 17.254 13.590 31.247 1.00 46.34 200 SER A O 1
ATOM 1528 N N . ASN A 1 201 ? 19.045 14.713 32.012 1.00 43.53 201 ASN A N 1
ATOM 1529 C CA . ASN A 1 201 ? 18.573 16.034 31.600 1.00 43.53 201 ASN A CA 1
ATOM 1530 C C . ASN A 1 201 ? 18.484 16.015 30.062 1.00 43.53 201 ASN A C 1
ATOM 1532 O O . ASN A 1 201 ? 19.539 15.935 29.416 1.00 43.53 201 ASN A O 1
ATOM 1536 N N . PRO A 1 202 ? 17.289 16.052 29.441 1.00 49.44 202 PRO A N 1
ATOM 1537 C CA . PRO A 1 202 ? 17.212 16.117 28.000 1.00 49.44 202 PRO A CA 1
ATOM 1538 C C . PRO A 1 202 ? 17.625 17.539 27.646 1.00 49.44 202 PRO A C 1
ATOM 1540 O O . PRO A 1 202 ? 16.822 18.468 27.683 1.00 49.44 202 PRO A O 1
ATOM 1543 N N . ARG A 1 203 ? 18.905 17.743 27.317 1.00 53.72 203 ARG A N 1
ATOM 1544 C CA . ARG A 1 203 ? 19.249 18.886 26.473 1.00 53.72 203 ARG A CA 1
ATOM 1545 C C . ARG A 1 203 ? 18.305 18.767 25.286 1.00 53.72 203 ARG A C 1
ATOM 1547 O O . ARG A 1 203 ? 18.323 17.732 24.623 1.00 53.72 203 ARG A O 1
ATOM 1554 N N . THR A 1 204 ? 17.458 19.771 25.093 1.00 55.53 204 THR A N 1
ATOM 1555 C CA . THR A 1 204 ? 16.537 19.956 23.970 1.00 55.53 204 THR A CA 1
ATOM 1556 C C . THR A 1 204 ? 17.346 20.003 22.677 1.00 55.53 204 THR A C 1
ATOM 1558 O O . THR A 1 204 ? 17.568 21.046 22.070 1.00 55.53 204 THR A O 1
ATOM 1561 N N . ARG A 1 205 ? 17.894 18.852 22.287 1.00 59.12 205 ARG A N 1
ATOM 1562 C CA . ARG A 1 205 ? 18.606 18.668 21.039 1.00 59.12 205 ARG A CA 1
ATOM 1563 C C . ARG A 1 205 ? 17.513 18.761 19.992 1.00 59.12 205 ARG A C 1
ATOM 1565 O O . ARG A 1 205 ? 16.618 17.919 19.973 1.00 59.12 205 ARG A O 1
ATOM 1572 N N . GLN A 1 206 ? 17.543 19.844 19.217 1.00 65.06 206 GLN A N 1
ATOM 1573 C CA . GLN A 1 206 ? 16.641 20.018 18.085 1.00 65.06 206 GLN A CA 1
ATOM 1574 C C . GLN A 1 206 ? 16.634 18.715 17.276 1.00 65.06 206 GLN A C 1
ATOM 1576 O O . GLN A 1 206 ? 17.717 18.138 17.092 1.00 65.06 206 GLN A O 1
ATOM 1581 N N . PRO A 1 207 ? 15.455 18.214 16.868 1.00 79.44 207 PRO A N 1
ATOM 1582 C CA . PRO A 1 207 ? 15.385 16.990 16.092 1.00 79.44 207 PRO A CA 1
ATOM 1583 C C . PRO A 1 207 ? 16.317 17.091 14.887 1.00 79.44 207 PRO A C 1
ATOM 1585 O O . PRO A 1 207 ? 16.310 18.090 14.171 1.00 79.44 207 PRO A O 1
ATOM 1588 N N . GLY A 1 208 ? 17.184 16.092 14.723 1.00 85.56 208 GLY A N 1
ATOM 1589 C CA . GLY A 1 208 ? 18.123 16.067 13.607 1.00 85.56 208 GLY A CA 1
ATOM 1590 C C . GLY A 1 208 ? 17.398 15.855 12.275 1.00 85.56 208 GLY A C 1
ATOM 1591 O O . GLY A 1 208 ? 16.244 15.421 12.267 1.00 85.56 208 GLY A O 1
ATOM 1592 N N . PRO A 1 209 ? 18.065 16.089 11.138 1.00 91.62 209 PRO A N 1
ATOM 1593 C CA . PRO A 1 209 ? 17.493 15.754 9.844 1.00 91.62 209 PRO A CA 1
ATOM 1594 C C . PRO A 1 209 ? 17.317 14.237 9.705 1.00 91.62 209 PRO A C 1
ATOM 1596 O O . PRO A 1 209 ? 18.037 13.451 10.328 1.00 91.62 209 PRO A O 1
ATOM 1599 N N . VAL A 1 210 ? 16.371 13.819 8.870 1.00 93.56 210 VAL A N 1
ATOM 1600 C CA . VAL A 1 210 ? 16.313 12.438 8.379 1.00 93.56 210 VAL A CA 1
ATOM 1601 C C . VAL A 1 210 ? 17.457 12.205 7.395 1.00 93.56 210 VAL A C 1
ATOM 1603 O O . VAL A 1 210 ? 17.879 13.113 6.668 1.00 93.56 210 VAL A O 1
ATOM 1606 N N . THR A 1 211 ? 17.973 10.985 7.369 1.00 94.19 211 THR A N 1
ATOM 1607 C CA . THR A 1 211 ? 19.000 10.578 6.411 1.00 94.19 211 THR A CA 1
ATOM 1608 C C . THR A 1 211 ? 18.381 9.741 5.304 1.00 94.19 211 THR A C 1
ATOM 1610 O O . THR A 1 211 ? 17.242 9.294 5.384 1.00 94.19 211 THR A O 1
ATOM 1613 N N . GLU A 1 212 ? 19.126 9.515 4.241 1.00 93.62 212 GLU A N 1
ATOM 1614 C CA . GLU A 1 212 ? 18.850 8.477 3.263 1.00 93.62 212 GLU A CA 1
ATOM 1615 C C . GLU A 1 212 ? 19.469 7.154 3.742 1.00 93.62 212 GLU A C 1
ATOM 1617 O O . GLU A 1 212 ? 20.190 7.099 4.742 1.00 93.62 212 GLU A O 1
ATOM 1622 N N . ILE A 1 213 ? 19.175 6.072 3.030 1.00 92.50 213 ILE A N 1
ATOM 1623 C CA . ILE A 1 213 ? 19.675 4.712 3.298 1.00 92.50 213 ILE A CA 1
ATOM 1624 C C . ILE A 1 213 ? 21.208 4.568 3.315 1.00 92.50 213 ILE A C 1
ATOM 1626 O O . ILE A 1 213 ? 21.717 3.595 3.868 1.00 92.50 213 ILE A O 1
ATOM 1630 N N . ASP A 1 214 ? 21.946 5.505 2.714 1.00 92.19 214 ASP A N 1
ATOM 1631 C CA . ASP A 1 214 ? 23.415 5.574 2.731 1.00 92.19 214 ASP A CA 1
ATOM 1632 C C . ASP A 1 214 ? 23.965 6.448 3.875 1.00 92.19 214 ASP A C 1
ATOM 1634 O O . ASP A 1 214 ? 25.177 6.597 4.021 1.00 92.19 214 ASP A O 1
ATOM 1638 N N . GLY A 1 215 ? 23.084 7.026 4.696 1.00 91.19 215 GLY A N 1
ATOM 1639 C CA . GLY A 1 215 ? 23.428 7.905 5.811 1.00 91.19 215 GLY A CA 1
ATOM 1640 C C . GLY A 1 215 ? 23.619 9.377 5.437 1.00 91.19 215 GLY A C 1
ATOM 1641 O O . GLY A 1 215 ? 23.813 10.200 6.332 1.00 91.19 215 GLY A O 1
ATOM 1642 N N . ALA A 1 216 ? 23.536 9.749 4.157 1.00 92.38 216 ALA A N 1
ATOM 1643 C CA . ALA A 1 216 ? 23.580 11.155 3.766 1.00 92.38 216 ALA A CA 1
ATOM 1644 C C . ALA A 1 216 ? 22.276 11.872 4.144 1.00 92.38 216 ALA A C 1
ATOM 1646 O O . ALA A 1 216 ? 21.215 11.263 4.216 1.00 92.38 216 ALA A O 1
ATOM 1647 N N . ILE A 1 217 ? 22.335 13.179 4.388 1.00 91.69 217 ILE A N 1
ATOM 1648 C CA . ILE A 1 217 ? 21.155 13.972 4.763 1.00 91.69 217 ILE A CA 1
ATOM 1649 C C . ILE A 1 217 ? 20.158 14.014 3.595 1.00 91.69 217 ILE A C 1
ATOM 1651 O O . ILE A 1 217 ? 20.557 14.260 2.457 1.00 91.69 217 ILE A O 1
ATOM 1655 N N . ALA A 1 218 ? 18.867 13.814 3.874 1.00 89.50 218 ALA A N 1
ATOM 1656 C CA . ALA A 1 218 ? 17.818 13.971 2.870 1.00 89.50 218 ALA A CA 1
ATOM 1657 C C . ALA A 1 218 ? 17.576 15.462 2.577 1.00 89.50 218 ALA A C 1
ATOM 1659 O O . ALA A 1 218 ? 17.271 16.235 3.486 1.00 89.50 218 ALA A O 1
ATOM 1660 N N . THR A 1 219 ? 17.711 15.875 1.315 1.00 78.94 219 THR A N 1
ATOM 1661 C CA . THR A 1 219 ? 17.736 17.303 0.940 1.00 78.94 219 THR A CA 1
ATOM 1662 C C . THR A 1 219 ? 16.503 17.813 0.194 1.00 78.94 219 THR A C 1
ATOM 1664 O O . THR A 1 219 ? 16.192 18.992 0.325 1.00 78.94 219 THR A O 1
ATOM 1667 N N . ASP A 1 220 ? 15.807 16.978 -0.583 1.00 81.50 220 ASP A N 1
ATOM 1668 C CA . ASP A 1 220 ? 14.689 17.429 -1.433 1.00 81.50 220 ASP A CA 1
ATOM 1669 C C . ASP A 1 220 ? 13.331 17.286 -0.727 1.00 81.50 220 ASP A C 1
ATOM 1671 O O . ASP A 1 220 ? 12.719 18.268 -0.313 1.00 81.50 220 ASP A O 1
ATOM 1675 N N . PHE A 1 221 ? 12.869 16.051 -0.534 1.00 90.00 221 PHE A N 1
ATOM 1676 C CA . PHE A 1 221 ? 11.696 15.740 0.279 1.00 90.00 221 PHE A CA 1
ATOM 1677 C C . PHE A 1 221 ? 11.794 14.332 0.857 1.00 90.00 221 PHE A C 1
ATOM 1679 O O . PHE A 1 221 ? 12.602 13.509 0.416 1.00 90.00 221 PHE A O 1
ATOM 1686 N N . PHE A 1 222 ? 10.971 14.083 1.871 1.00 95.75 222 PHE A N 1
ATOM 1687 C CA . PHE A 1 222 ? 10.884 12.807 2.562 1.00 95.75 222 PHE A CA 1
ATOM 1688 C C . PHE A 1 222 ? 10.264 11.713 1.686 1.00 95.75 222 PHE A C 1
ATOM 1690 O O . PHE A 1 222 ? 9.239 11.932 1.034 1.00 95.75 222 PHE A O 1
ATOM 1697 N N . THR A 1 223 ? 10.840 10.511 1.731 1.00 96.75 223 THR A N 1
ATOM 1698 C CA . THR A 1 223 ? 10.290 9.317 1.079 1.00 96.75 223 THR A CA 1
ATOM 1699 C C . THR A 1 223 ? 10.280 8.114 2.024 1.00 96.75 223 THR A C 1
ATOM 1701 O O . THR A 1 223 ? 10.862 8.145 3.105 1.00 96.75 223 THR A O 1
ATOM 1704 N N . VAL A 1 224 ? 9.686 6.998 1.595 1.00 96.38 224 VAL A N 1
ATOM 1705 C CA . VAL A 1 224 ? 9.754 5.706 2.303 1.00 96.38 224 VAL A CA 1
ATOM 1706 C C . VAL A 1 224 ? 11.179 5.157 2.462 1.00 96.38 224 VAL A C 1
ATOM 1708 O O . VAL A 1 224 ? 11.389 4.273 3.283 1.00 96.38 224 VAL A O 1
ATOM 1711 N N . LEU A 1 225 ? 12.160 5.681 1.716 1.00 95.81 225 LEU A N 1
ATOM 1712 C CA . LEU A 1 225 ? 13.584 5.341 1.860 1.00 95.81 225 LEU A CA 1
ATOM 1713 C C . LEU A 1 225 ? 14.353 6.363 2.718 1.00 95.81 225 LEU A C 1
ATOM 1715 O O . LEU A 1 225 ? 15.583 6.332 2.780 1.00 95.81 225 LEU A O 1
ATOM 1719 N N . SER A 1 226 ? 13.649 7.287 3.375 1.00 95.12 226 SER A N 1
ATOM 1720 C CA . SER A 1 226 ? 14.223 8.165 4.390 1.00 95.12 226 SER A CA 1
ATOM 1721 C C . SER A 1 226 ? 14.280 7.458 5.749 1.00 95.12 226 SER A C 1
ATOM 1723 O O . SER A 1 226 ? 13.283 6.965 6.281 1.00 95.12 226 SER A O 1
ATOM 1725 N N . VAL A 1 227 ? 15.466 7.449 6.344 1.00 92.69 227 VAL A N 1
ATOM 1726 C CA . VAL A 1 227 ? 15.773 6.806 7.619 1.00 92.69 227 VAL A CA 1
ATOM 1727 C C . VAL A 1 227 ? 15.753 7.855 8.732 1.00 92.69 227 VAL A C 1
ATOM 1729 O O . VAL A 1 227 ? 16.467 8.858 8.687 1.00 92.69 227 VAL A O 1
ATOM 1732 N N . GLY A 1 228 ? 14.928 7.620 9.751 1.00 89.56 228 GLY A N 1
ATOM 1733 C CA . GLY A 1 228 ? 14.831 8.443 10.955 1.00 89.56 228 GLY A CA 1
ATOM 1734 C C . GLY A 1 228 ? 14.645 7.572 12.197 1.00 89.56 228 GLY A C 1
ATOM 1735 O O . GLY A 1 228 ? 14.201 6.432 12.100 1.00 89.56 228 GLY A O 1
ATOM 1736 N N . GLN A 1 229 ? 15.004 8.092 13.372 1.00 87.69 229 GLN A N 1
ATOM 1737 C CA . GLN A 1 229 ? 14.762 7.402 14.646 1.00 87.69 229 GLN A CA 1
ATOM 1738 C C . GLN A 1 229 ? 13.322 7.590 15.122 1.00 87.69 229 GLN A C 1
ATOM 1740 O O . GLN A 1 229 ? 12.711 6.669 15.658 1.00 87.69 229 GLN A O 1
ATOM 1745 N N . TYR A 1 230 ? 12.786 8.790 14.911 1.00 90.00 230 TYR A N 1
ATOM 1746 C CA . TYR A 1 230 ? 11.430 9.161 15.281 1.00 90.00 230 TYR A CA 1
ATOM 1747 C C . TYR A 1 230 ? 10.779 9.828 14.083 1.00 90.00 230 TYR A C 1
ATOM 1749 O O . TYR A 1 230 ? 11.294 10.829 13.583 1.00 90.00 230 TYR A O 1
ATOM 1757 N N . TYR A 1 231 ? 9.658 9.273 13.632 1.00 91.31 231 TYR A N 1
ATOM 1758 C CA . TYR A 1 231 ? 8.910 9.820 12.509 1.00 91.31 231 TYR A CA 1
ATOM 1759 C C . TYR A 1 231 ? 7.785 10.735 12.992 1.00 91.31 231 TYR A C 1
ATOM 1761 O O . TYR A 1 231 ? 7.059 10.395 13.931 1.00 91.31 231 TYR A O 1
ATOM 1769 N N . THR A 1 232 ? 7.645 11.893 12.352 1.00 91.38 232 THR A N 1
ATOM 1770 C CA . THR A 1 232 ? 6.527 12.819 12.553 1.00 91.38 232 THR A CA 1
ATOM 1771 C C . THR A 1 232 ? 5.245 12.283 11.906 1.00 91.38 232 THR A C 1
ATOM 1773 O O . THR A 1 232 ? 5.264 11.348 11.103 1.00 91.38 232 THR A O 1
ATOM 1776 N N . GLU A 1 233 ? 4.094 12.856 12.256 1.00 90.38 233 GLU A N 1
ATOM 1777 C CA . GLU A 1 233 ? 2.796 12.392 11.744 1.00 90.38 233 GLU A CA 1
ATOM 1778 C C . GLU A 1 233 ? 2.678 12.510 10.218 1.00 90.38 233 GLU A C 1
ATOM 1780 O O . GLU A 1 233 ? 2.191 11.599 9.555 1.00 90.38 233 GLU A O 1
ATOM 1785 N N . ASP A 1 234 ? 3.181 13.590 9.630 1.00 92.38 234 ASP A N 1
ATOM 1786 C CA . ASP A 1 234 ? 3.231 13.783 8.182 1.00 92.38 234 ASP A CA 1
ATOM 1787 C C . ASP A 1 234 ? 4.175 12.795 7.474 1.00 92.38 234 ASP A C 1
ATOM 1789 O O . ASP A 1 234 ? 3.863 12.353 6.369 1.00 92.38 234 ASP A O 1
ATOM 1793 N N . GLN A 1 235 ? 5.269 12.370 8.118 1.00 94.88 235 GLN A N 1
ATOM 1794 C CA . GLN A 1 235 ? 6.144 11.308 7.604 1.00 94.88 235 GLN A CA 1
ATOM 1795 C C . GLN A 1 235 ? 5.437 9.946 7.604 1.00 94.88 235 GLN A C 1
ATOM 1797 O O . GLN A 1 235 ? 5.516 9.214 6.618 1.00 94.88 235 GLN A O 1
ATOM 1802 N N . TRP A 1 236 ? 4.677 9.619 8.655 1.00 94.25 236 TRP A N 1
ATOM 1803 C CA . TRP A 1 236 ? 3.835 8.415 8.668 1.00 94.25 236 TRP A CA 1
ATOM 1804 C C . TRP A 1 236 ? 2.771 8.446 7.569 1.00 94.25 236 TRP A C 1
ATOM 1806 O O . TRP A 1 236 ? 2.586 7.456 6.858 1.00 94.25 236 TRP A O 1
ATOM 1816 N N . LEU A 1 237 ? 2.101 9.586 7.394 1.00 94.81 237 LEU A N 1
ATOM 1817 C CA . LEU A 1 237 ? 1.095 9.764 6.348 1.00 94.81 237 LEU A CA 1
ATOM 1818 C C . LEU A 1 237 ? 1.705 9.669 4.945 1.00 94.81 237 LEU A C 1
ATOM 1820 O O . LEU A 1 237 ? 1.068 9.108 4.061 1.00 94.81 237 LEU A O 1
ATOM 1824 N N . ASN A 1 238 ? 2.939 10.136 4.739 1.00 96.50 238 ASN A N 1
ATOM 1825 C CA . ASN A 1 238 ? 3.681 9.945 3.490 1.00 96.50 238 ASN A CA 1
ATOM 1826 C C . ASN A 1 238 ? 3.896 8.459 3.174 1.00 96.50 238 ASN A C 1
ATOM 1828 O O . ASN A 1 238 ? 3.540 8.008 2.084 1.00 96.50 238 ASN A O 1
ATOM 1832 N N . MET A 1 239 ? 4.406 7.683 4.139 1.00 96.44 239 MET A N 1
ATOM 1833 C CA . MET A 1 239 ? 4.643 6.247 3.950 1.00 96.44 239 MET A CA 1
ATOM 1834 C C . MET A 1 239 ? 3.345 5.487 3.665 1.00 96.44 239 MET A C 1
ATOM 1836 O O . MET A 1 239 ? 3.288 4.646 2.767 1.00 96.44 239 MET A O 1
ATOM 1840 N N . GLN A 1 240 ? 2.284 5.795 4.412 1.00 95.88 240 GLN A N 1
ATOM 1841 C CA . GLN A 1 240 ? 0.975 5.169 4.234 1.00 95.88 240 GLN A CA 1
ATOM 1842 C C . GLN A 1 240 ? 0.325 5.570 2.908 1.00 95.88 240 GLN A C 1
ATOM 1844 O O . GLN A 1 240 ? -0.241 4.716 2.228 1.00 95.88 240 GLN A O 1
ATOM 1849 N N . ALA A 1 241 ? 0.443 6.841 2.511 1.00 97.06 241 ALA A N 1
ATOM 1850 C CA . ALA A 1 241 ? -0.043 7.319 1.224 1.00 97.06 241 ALA A CA 1
ATOM 1851 C C . ALA A 1 241 ? 0.648 6.587 0.072 1.00 97.06 241 ALA A C 1
ATOM 1853 O O . ALA A 1 241 ? -0.045 6.143 -0.838 1.00 97.06 241 ALA A O 1
ATOM 1854 N N . PHE A 1 242 ? 1.974 6.404 0.131 1.00 97.94 242 PHE A N 1
ATOM 1855 C CA . PHE A 1 242 ? 2.708 5.618 -0.862 1.00 97.94 242 PHE A CA 1
ATOM 1856 C C . PHE A 1 242 ? 2.253 4.150 -0.880 1.00 97.94 242 PHE A C 1
ATOM 1858 O O . PHE A 1 242 ? 1.963 3.619 -1.947 1.00 97.94 242 PHE A O 1
ATOM 1865 N N . SER A 1 243 ? 2.099 3.525 0.292 1.00 96.00 243 SER A N 1
ATOM 1866 C CA . SER A 1 243 ? 1.650 2.129 0.429 1.00 96.00 243 SER A CA 1
ATOM 1867 C C . SER A 1 243 ? 0.283 1.861 -0.222 1.00 96.00 243 SER A C 1
ATOM 1869 O O . SER A 1 243 ? 0.081 0.816 -0.836 1.00 96.00 243 SER A O 1
ATOM 1871 N N . MET A 1 244 ? -0.653 2.816 -0.157 1.00 95.62 244 MET A N 1
ATOM 1872 C CA . MET A 1 244 ? -1.970 2.682 -0.798 1.00 95.62 244 MET A CA 1
ATOM 1873 C C . MET A 1 244 ? -2.057 3.290 -2.211 1.00 95.62 244 MET A C 1
ATOM 1875 O O . MET A 1 244 ? -3.095 3.167 -2.866 1.00 95.62 244 MET A O 1
ATOM 1879 N N . LEU A 1 245 ? -1.001 3.959 -2.691 1.00 97.69 245 LEU A N 1
ATOM 1880 C CA . LEU A 1 245 ? -1.030 4.822 -3.878 1.00 97.69 245 LEU A CA 1
ATOM 1881 C C . LEU A 1 245 ? -1.432 4.077 -5.146 1.00 97.69 245 LEU A C 1
ATOM 1883 O O . LEU A 1 245 ? -2.288 4.547 -5.892 1.00 97.69 245 LEU A O 1
ATOM 1887 N N . ARG A 1 246 ? -0.841 2.905 -5.385 1.00 96.69 246 ARG A N 1
ATOM 1888 C CA . ARG A 1 246 ? -1.155 2.092 -6.562 1.00 96.69 246 ARG A CA 1
ATOM 1889 C C . ARG A 1 246 ? -2.627 1.701 -6.593 1.00 96.69 246 ARG A C 1
ATOM 1891 O O . ARG A 1 246 ? -3.280 1.898 -7.614 1.00 96.69 246 ARG A O 1
ATOM 1898 N N . ASN A 1 247 ? -3.146 1.181 -5.482 1.00 95.12 247 ASN A N 1
ATOM 1899 C CA . ASN A 1 247 ? -4.545 0.770 -5.381 1.00 95.12 247 ASN A CA 1
ATOM 1900 C C . ASN A 1 247 ? -5.483 1.968 -5.590 1.00 95.12 247 ASN A C 1
ATOM 1902 O O . ASN A 1 247 ? -6.420 1.907 -6.380 1.00 95.12 247 ASN A O 1
ATOM 1906 N N . TRP A 1 248 ? -5.157 3.109 -4.975 1.00 96.38 248 TRP A N 1
ATOM 1907 C CA . TRP A 1 248 ? -5.900 4.352 -5.164 1.00 96.38 248 TRP A CA 1
ATOM 1908 C C . TRP A 1 248 ? -5.935 4.804 -6.630 1.00 96.38 248 TRP A C 1
ATOM 1910 O O . TRP A 1 248 ? -6.996 5.142 -7.156 1.00 96.38 248 TRP A O 1
ATOM 1920 N N . LEU A 1 249 ? -4.786 4.791 -7.313 1.00 95.88 249 LEU A N 1
ATOM 1921 C CA . LEU A 1 249 ? -4.699 5.149 -8.726 1.00 95.88 249 LEU A CA 1
ATOM 1922 C C . LEU A 1 249 ? -5.481 4.169 -9.603 1.00 95.88 249 LEU A C 1
ATOM 1924 O O . LEU A 1 249 ? -6.152 4.620 -10.525 1.00 95.88 249 LEU A O 1
ATOM 1928 N N . LEU A 1 250 ? -5.443 2.866 -9.326 1.00 93.75 250 LEU A N 1
ATOM 1929 C CA . LEU A 1 250 ? -6.215 1.872 -10.077 1.00 93.75 250 LEU A CA 1
ATOM 1930 C C . LEU A 1 250 ? -7.727 2.086 -9.925 1.00 93.75 250 LEU A C 1
ATOM 1932 O O . LEU A 1 250 ? -8.438 2.059 -10.927 1.00 93.75 250 LEU A O 1
ATOM 1936 N N . CYS A 1 251 ? -8.205 2.367 -8.710 1.00 91.94 251 CYS A N 1
ATOM 1937 C CA . CYS A 1 251 ? -9.629 2.588 -8.450 1.00 91.94 251 CYS A CA 1
ATOM 1938 C C . CYS A 1 251 ? -10.139 3.935 -8.985 1.00 91.94 251 CYS A C 1
ATOM 1940 O O . CYS A 1 251 ? -11.264 4.019 -9.470 1.00 91.94 251 CYS A O 1
ATOM 1942 N N . TYR A 1 252 ? -9.333 5.001 -8.903 1.00 89.81 252 TYR A N 1
ATOM 1943 C CA . TYR A 1 252 ? -9.832 6.374 -9.079 1.00 89.81 252 TYR A CA 1
ATOM 1944 C C . TYR A 1 252 ? -9.064 7.248 -10.072 1.00 89.81 252 TYR A C 1
ATOM 1946 O O . TYR A 1 252 ? -9.468 8.388 -10.329 1.00 89.81 252 TYR A O 1
ATOM 1954 N N . GLY A 1 253 ? -7.948 6.762 -10.612 1.00 73.25 253 GLY A N 1
ATOM 1955 C CA . GLY A 1 253 ? -7.067 7.539 -11.483 1.00 73.25 253 GLY A CA 1
ATOM 1956 C C . GLY A 1 253 ? -7.523 7.611 -12.943 1.00 73.25 253 GLY A C 1
ATOM 1957 O O . GLY A 1 253 ? -7.144 8.549 -13.651 1.00 73.25 253 GLY A O 1
ATOM 1958 N N . ALA A 1 254 ? -8.377 6.684 -13.390 1.00 72.00 254 ALA A N 1
ATOM 1959 C CA . ALA A 1 254 ? -8.921 6.688 -14.743 1.00 72.00 254 ALA A CA 1
ATOM 1960 C C . ALA A 1 254 ? -9.965 7.805 -14.927 1.00 72.00 254 ALA A C 1
ATOM 1962 O O . ALA A 1 254 ? -10.964 7.887 -14.210 1.00 72.00 254 ALA A O 1
ATOM 1963 N N . LYS A 1 255 ? -9.767 8.652 -15.943 1.00 57.97 255 LYS A N 1
ATOM 1964 C CA . LYS A 1 255 ? -10.821 9.532 -16.463 1.00 57.97 255 LYS A CA 1
ATOM 1965 C C . LYS A 1 255 ? -11.819 8.667 -17.240 1.00 57.97 255 LYS A C 1
ATOM 1967 O O . LYS A 1 255 ? -11.608 8.422 -18.418 1.00 57.97 255 LYS A O 1
ATOM 1972 N N . GLY A 1 256 ? -12.874 8.185 -16.580 1.00 49.47 256 GLY A N 1
ATOM 1973 C CA . GLY A 1 256 ? -14.096 7.697 -17.236 1.00 49.47 256 GLY A CA 1
ATOM 1974 C C . GLY A 1 256 ? -13.900 6.742 -18.423 1.00 49.47 256 GLY A C 1
ATOM 1975 O O . GLY A 1 256 ? -14.552 6.917 -19.453 1.00 49.47 256 GLY A O 1
ATOM 1976 N N . LEU A 1 257 ? -13.029 5.737 -18.300 1.00 38.34 257 LEU A N 1
ATOM 1977 C CA . LEU A 1 257 ? -13.084 4.580 -19.192 1.00 38.34 257 LEU A CA 1
ATOM 1978 C C . LEU A 1 257 ? -14.264 3.728 -18.725 1.00 38.34 257 LEU A C 1
ATOM 1980 O O . LEU A 1 257 ? -14.236 3.108 -17.668 1.00 38.34 257 LEU A O 1
ATOM 1984 N N . LYS A 1 258 ? -15.349 3.867 -19.483 1.00 33.88 258 LYS A N 1
ATOM 1985 C CA . LYS A 1 258 ? -16.691 3.349 -19.238 1.00 33.88 258 LYS A CA 1
ATOM 1986 C C . LYS A 1 258 ? -16.707 1.876 -18.809 1.00 33.88 258 LYS A C 1
ATOM 1988 O O . LYS A 1 258 ? -15.926 1.065 -19.298 1.00 33.88 258 LYS A O 1
ATOM 1993 N N . ALA A 1 259 ? -17.688 1.569 -17.961 1.00 29.41 259 ALA A N 1
ATOM 1994 C CA . ALA A 1 259 ? -18.206 0.235 -17.679 1.00 29.41 259 ALA A CA 1
ATOM 1995 C C . ALA A 1 259 ? -18.374 -0.622 -18.956 1.00 29.41 259 ALA A C 1
ATOM 1997 O O . ALA A 1 259 ? -18.618 -0.068 -20.036 1.00 29.41 259 ALA A O 1
ATOM 1998 N N . PRO A 1 260 ? -18.288 -1.961 -18.856 1.00 37.41 260 PRO A N 1
ATOM 1999 C CA . PRO A 1 260 ? -18.501 -2.832 -19.999 1.00 37.41 260 PRO A CA 1
ATOM 2000 C C . PRO A 1 260 ? -19.976 -2.784 -20.431 1.00 37.41 260 PRO A C 1
ATOM 2002 O O . PRO A 1 260 ? -20.878 -2.920 -19.611 1.00 37.41 260 PRO A O 1
ATOM 2005 N N . ASN A 1 261 ? -20.182 -2.644 -21.742 1.00 34.66 261 ASN A N 1
ATOM 2006 C CA . ASN A 1 261 ? -21.431 -2.830 -22.492 1.00 34.66 261 ASN A CA 1
ATOM 2007 C C . ASN A 1 261 ? -22.553 -1.789 -22.307 1.00 34.66 261 ASN A C 1
ATOM 2009 O O . ASN A 1 261 ? -23.429 -1.909 -21.457 1.00 34.66 261 ASN A O 1
ATOM 2013 N N . SER A 1 262 ? -22.639 -0.853 -23.255 1.00 29.97 262 SER A N 1
ATOM 2014 C CA . SER A 1 262 ? -23.899 -0.629 -23.979 1.00 29.97 262 SER A CA 1
ATOM 2015 C C . SER A 1 262 ? -23.605 -0.063 -25.369 1.00 29.97 262 SER A C 1
ATOM 2017 O O . SER A 1 262 ? -22.794 0.848 -25.539 1.00 29.97 262 SER A O 1
ATOM 2019 N N . ASP A 1 263 ? -24.224 -0.699 -26.357 1.00 35.31 263 ASP A N 1
ATOM 2020 C CA . ASP A 1 263 ? -24.053 -0.499 -27.787 1.00 35.31 263 ASP A CA 1
ATOM 2021 C C . ASP A 1 263 ? -24.297 0.932 -28.281 1.00 35.31 263 ASP A C 1
ATOM 2023 O O . ASP A 1 263 ? -25.158 1.661 -27.794 1.00 35.31 263 ASP A O 1
ATOM 2027 N N . ASN A 1 264 ? -23.562 1.254 -29.349 1.00 40.66 264 ASN A N 1
ATOM 2028 C CA . ASN A 1 264 ? -23.942 2.098 -30.481 1.00 40.66 264 ASN A CA 1
ATOM 2029 C C . ASN A 1 264 ? -24.862 3.295 -30.204 1.00 40.66 264 ASN A C 1
ATOM 2031 O O . ASN A 1 264 ? -26.087 3.181 -30.241 1.00 40.66 264 ASN A O 1
ATOM 2035 N N . LYS A 1 265 ? -24.261 4.490 -30.193 1.00 39.53 265 LYS A N 1
ATOM 2036 C CA . LYS A 1 265 ? -24.678 5.567 -31.106 1.00 39.53 265 LYS A CA 1
ATOM 2037 C C . LYS A 1 265 ? -23.601 6.644 -31.224 1.00 39.53 265 LYS A C 1
ATOM 2039 O O . LYS A 1 265 ? -23.134 7.219 -30.247 1.00 39.53 265 LYS A O 1
ATOM 2044 N N . SER A 1 266 ? -23.220 6.863 -32.474 1.00 44.06 266 SER A N 1
ATOM 2045 C CA . SER A 1 266 ? -22.398 7.942 -33.003 1.00 44.06 266 SER A CA 1
ATOM 2046 C C . SER A 1 266 ? -22.849 9.326 -32.539 1.00 44.06 266 SER A C 1
ATOM 2048 O O . SER A 1 266 ? -24.042 9.627 -32.545 1.00 44.06 266 SER A O 1
ATOM 2050 N N . GLY A 1 267 ? -21.880 10.190 -32.261 1.00 28.27 267 GLY A N 1
ATOM 2051 C CA . GLY A 1 267 ? -22.092 11.611 -32.026 1.00 28.27 267 GLY A CA 1
ATOM 2052 C C . GLY A 1 267 ? -20.751 12.314 -31.936 1.00 28.27 267 GLY A C 1
ATOM 2053 O O . GLY A 1 267 ? -20.220 12.515 -30.849 1.00 28.27 267 GLY A O 1
ATOM 2054 N N . THR A 1 268 ? -20.175 12.578 -33.103 1.00 41.66 268 THR A N 1
ATOM 2055 C CA . THR A 1 268 ? -19.057 13.486 -33.343 1.00 41.66 268 THR A CA 1
ATOM 2056 C C . THR A 1 268 ? -19.178 14.738 -32.474 1.00 41.66 268 THR A C 1
ATOM 2058 O O . THR A 1 268 ? -20.259 15.315 -32.411 1.00 41.66 268 THR A O 1
ATOM 2061 N N . ASP A 1 269 ? -18.055 15.129 -31.860 1.00 34.19 269 ASP A N 1
ATOM 2062 C CA . ASP A 1 269 ? -17.644 16.509 -31.537 1.00 34.19 269 ASP A CA 1
ATOM 2063 C C . ASP A 1 269 ? -17.176 16.719 -30.081 1.00 34.19 269 ASP A C 1
ATOM 2065 O O . ASP A 1 269 ? -17.828 17.341 -29.243 1.00 34.19 269 ASP A O 1
ATOM 2069 N N . ARG A 1 270 ? -15.992 16.181 -29.753 1.00 36.03 270 ARG A N 1
ATOM 2070 C CA . ARG A 1 270 ? -15.251 16.609 -28.548 1.00 36.03 270 ARG A CA 1
ATOM 2071 C C . ARG A 1 270 ? -13.736 16.672 -28.724 1.00 36.03 270 ARG A C 1
ATOM 2073 O O . ARG A 1 270 ? -12.991 16.653 -27.748 1.00 36.03 270 ARG A O 1
ATOM 2080 N N . SER A 1 271 ? -13.274 16.758 -29.968 1.00 43.56 271 SER A N 1
ATOM 2081 C CA . SER A 1 271 ? -11.853 16.735 -30.318 1.00 43.56 271 SER A CA 1
ATOM 2082 C C . SER A 1 271 ? -11.364 18.097 -30.805 1.00 43.56 271 SER A C 1
ATOM 2084 O O . SER A 1 271 ? -10.889 18.207 -31.927 1.00 43.56 271 SER A O 1
ATOM 2086 N N . VAL A 1 272 ? -11.442 19.126 -29.954 1.00 31.44 272 VAL A N 1
ATOM 2087 C CA . VAL A 1 272 ? -10.648 20.361 -30.107 1.00 31.44 272 VAL A CA 1
ATOM 2088 C C . VAL A 1 272 ? -10.338 20.952 -28.723 1.00 31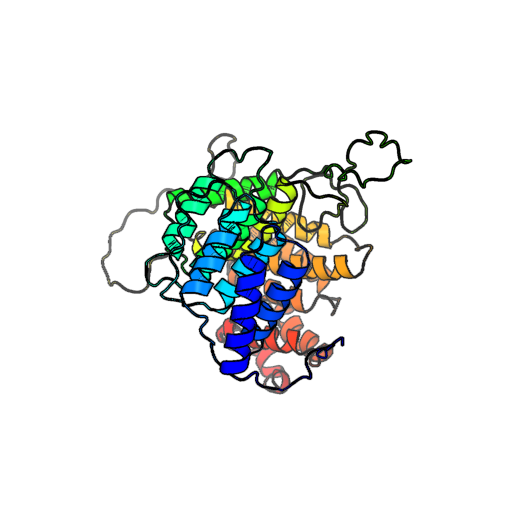.44 272 VAL A C 1
ATOM 2090 O O . VAL A 1 272 ? -10.847 22.000 -28.355 1.00 31.44 272 VAL A O 1
ATOM 2093 N N . MET A 1 273 ? -9.543 20.263 -27.897 1.00 37.16 273 MET A N 1
ATOM 2094 C CA . MET A 1 273 ? -8.856 20.904 -26.753 1.00 37.16 273 MET A CA 1
ATOM 2095 C C . MET A 1 273 ? -7.632 20.111 -26.260 1.00 37.16 273 MET A C 1
ATOM 2097 O O . MET A 1 273 ? -7.280 20.141 -25.085 1.00 37.16 273 MET A O 1
ATOM 2101 N N . ALA A 1 274 ? -6.969 19.390 -27.166 1.00 39.22 274 ALA A N 1
ATOM 2102 C CA . ALA A 1 274 ? -5.778 18.599 -26.862 1.00 39.22 274 ALA A CA 1
ATOM 2103 C C . ALA A 1 274 ? -4.595 19.000 -27.752 1.00 39.22 274 ALA A C 1
ATOM 2105 O O . ALA A 1 274 ? -3.925 18.148 -28.313 1.00 39.22 274 ALA A O 1
ATOM 2106 N N . MET A 1 275 ? -4.345 20.301 -27.899 1.00 40.56 275 MET A N 1
ATOM 2107 C CA . MET A 1 275 ? -3.049 20.821 -28.338 1.00 40.56 275 MET A CA 1
ATOM 2108 C C . MET A 1 275 ? -2.840 22.176 -27.670 1.00 40.56 275 MET A C 1
ATOM 2110 O O . MET A 1 275 ? -3.460 23.152 -28.067 1.00 40.56 275 MET A O 1
ATOM 2114 N N . VAL A 1 276 ? -2.050 22.166 -26.594 1.00 35.03 276 VAL A N 1
ATOM 2115 C CA . VAL A 1 276 ? -1.190 23.226 -26.026 1.00 35.03 276 VAL A CA 1
ATOM 2116 C C . VAL A 1 276 ? -1.056 22.919 -24.535 1.00 35.03 276 VAL A C 1
ATOM 2118 O O . VAL A 1 27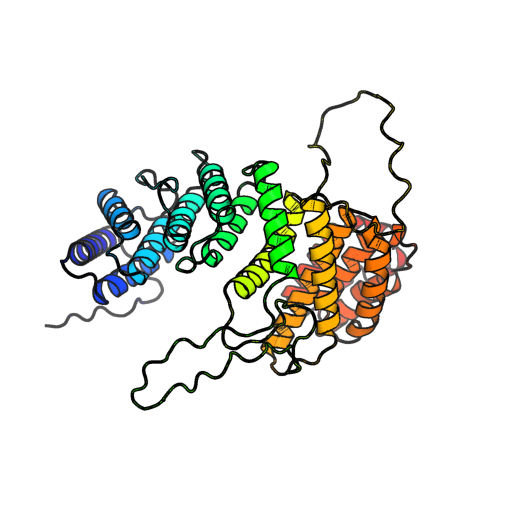6 ? -1.992 23.134 -23.771 1.00 35.03 276 VAL A O 1
ATOM 2121 N N . SER A 1 277 ? 0.108 22.415 -24.119 1.00 34.72 277 SER A N 1
ATOM 2122 C CA . SER A 1 277 ? 0.723 22.715 -22.813 1.00 34.72 277 SER A CA 1
ATOM 2123 C C . SER A 1 277 ? 2.157 22.181 -22.777 1.00 34.72 277 SER A C 1
ATOM 2125 O O . SER A 1 277 ? 2.514 21.318 -21.986 1.00 34.72 277 SER A O 1
ATOM 2127 N N . THR A 1 278 ? 3.002 22.725 -23.650 1.00 41.75 278 THR A N 1
ATOM 2128 C CA . THR A 1 278 ? 4.453 22.797 -23.440 1.00 41.75 278 THR A CA 1
ATOM 2129 C C . THR A 1 278 ? 4.784 24.210 -22.972 1.00 41.75 278 THR A C 1
ATOM 2131 O O . THR A 1 278 ? 5.370 24.981 -23.716 1.00 41.75 278 THR A O 1
ATOM 2134 N N . THR A 1 279 ? 4.310 24.572 -21.780 1.00 34.94 279 THR A N 1
ATOM 2135 C CA . THR A 1 279 ? 4.819 25.651 -20.915 1.00 34.94 279 THR A CA 1
ATOM 2136 C C . THR A 1 279 ? 3.959 25.659 -19.652 1.00 34.94 279 THR A C 1
ATOM 2138 O O . THR A 1 279 ? 2.776 25.993 -19.665 1.00 34.94 279 THR A O 1
ATOM 2141 N N . SER A 1 280 ? 4.550 25.241 -18.537 1.00 35.25 280 SER A N 1
ATOM 2142 C CA . SER A 1 280 ? 3.965 25.355 -17.205 1.00 35.25 280 SER A CA 1
ATOM 2143 C C . SER A 1 280 ? 3.695 26.828 -16.898 1.00 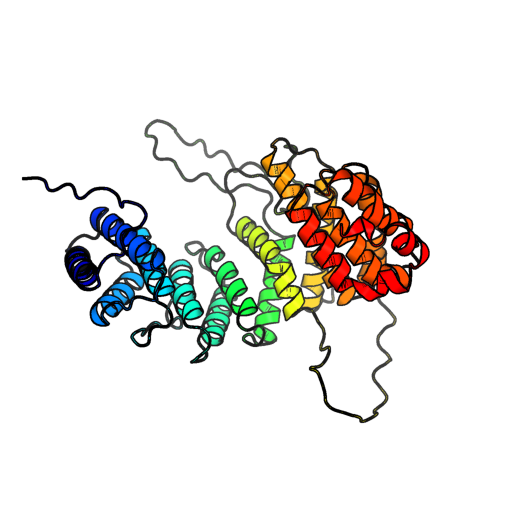35.25 280 SER A C 1
ATOM 2145 O O . SER A 1 280 ? 4.605 27.574 -16.538 1.00 35.25 280 SER A O 1
ATOM 2147 N N . THR A 1 281 ? 2.445 27.257 -17.055 1.00 32.72 281 THR A N 1
ATOM 2148 C CA . THR A 1 281 ? 1.994 28.550 -16.539 1.00 32.72 281 THR A CA 1
ATOM 2149 C C . THR A 1 281 ? 1.774 28.379 -15.031 1.00 32.72 281 THR A C 1
ATOM 2151 O O . THR A 1 281 ? 0.951 27.544 -14.641 1.00 32.72 281 THR A O 1
ATOM 2154 N N . PRO A 1 282 ? 2.488 29.109 -14.157 1.00 40.28 282 PRO A N 1
ATOM 2155 C CA . PRO A 1 282 ? 2.318 28.995 -12.716 1.00 40.28 282 PRO A CA 1
ATOM 2156 C C . PRO A 1 282 ? 1.011 29.700 -12.340 1.00 40.28 282 PRO A C 1
ATOM 2158 O O . PRO A 1 282 ? 0.972 30.917 -12.204 1.00 40.28 282 PRO A O 1
ATOM 2161 N N . GLY A 1 283 ? -0.095 28.962 -12.235 1.00 44.44 283 GLY A N 1
ATOM 2162 C CA . GLY A 1 283 ? -1.349 29.572 -11.779 1.00 44.44 283 GLY A CA 1
ATOM 2163 C C . GLY A 1 283 ? -2.633 28.777 -11.984 1.00 44.44 283 GLY A C 1
ATOM 2164 O O . GLY A 1 283 ? -3.607 29.042 -11.283 1.00 44.44 283 GLY A O 1
ATOM 2165 N N . ARG A 1 284 ? -2.674 27.778 -12.875 1.00 52.69 284 ARG A N 1
ATOM 2166 C CA . ARG A 1 284 ? -3.862 26.920 -13.008 1.00 52.69 284 ARG A CA 1
ATOM 2167 C C . ARG A 1 284 ? -3.666 25.657 -12.173 1.00 52.69 284 ARG A C 1
ATOM 2169 O O . ARG A 1 284 ? -2.968 24.740 -12.589 1.00 52.69 284 ARG A O 1
ATOM 2176 N N . LEU A 1 285 ? -4.240 25.643 -10.969 1.00 75.56 285 LEU A N 1
ATOM 2177 C CA . LEU A 1 285 ? -4.244 24.474 -10.084 1.00 75.56 285 LEU A CA 1
ATOM 2178 C C . LEU A 1 285 ? -4.780 23.259 -10.856 1.00 75.56 285 LEU A C 1
ATOM 2180 O O . LEU A 1 285 ? -5.931 23.261 -11.294 1.00 75.56 285 LEU A O 1
ATOM 2184 N N . LEU A 1 286 ? -3.936 22.241 -11.042 1.00 81.12 286 LEU A N 1
ATOM 2185 C CA . LEU A 1 286 ? -4.342 20.973 -11.643 1.00 81.12 286 LEU A CA 1
ATOM 2186 C C . LEU A 1 286 ? -5.505 20.365 -10.838 1.00 81.12 286 LEU A C 1
ATOM 2188 O O . LEU A 1 286 ? -5.511 20.474 -9.604 1.00 81.12 286 LEU A O 1
ATOM 2192 N N . PRO A 1 287 ? -6.464 19.685 -11.495 1.00 89.62 287 PRO A N 1
ATOM 2193 C CA . PRO A 1 287 ? -7.461 18.884 -10.796 1.00 89.62 287 PRO A CA 1
ATOM 2194 C C . PRO A 1 287 ? -6.787 17.929 -9.797 1.00 89.62 287 PRO A C 1
ATOM 2196 O O . PRO A 1 287 ? -5.723 17.394 -10.111 1.00 89.62 287 PRO A O 1
ATOM 2199 N N . PRO A 1 288 ? -7.373 17.651 -8.619 1.00 90.56 288 PRO A N 1
ATOM 2200 C CA . PRO A 1 288 ? -6.690 16.879 -7.575 1.00 90.56 288 PRO A CA 1
ATOM 2201 C C . PRO A 1 288 ? -6.159 15.509 -8.011 1.00 90.56 288 PRO A C 1
ATOM 2203 O O . PRO A 1 288 ? -5.078 15.117 -7.582 1.00 90.56 288 PRO A O 1
ATOM 2206 N N . LYS A 1 289 ? -6.862 14.814 -8.914 1.00 91.81 289 LYS A N 1
ATOM 2207 C CA . LYS A 1 289 ? -6.403 13.548 -9.514 1.00 91.81 289 LYS A CA 1
ATOM 2208 C C . LYS A 1 289 ? -5.187 13.737 -10.434 1.00 91.81 289 LYS A C 1
ATOM 2210 O O . LYS A 1 289 ? -4.258 12.938 -10.386 1.00 91.81 289 LYS A O 1
ATOM 2215 N N . ASP A 1 290 ? -5.180 14.799 -11.242 1.00 93.00 290 ASP A N 1
ATOM 2216 C CA . ASP A 1 290 ? -4.054 15.143 -12.122 1.00 93.00 290 ASP A CA 1
ATOM 2217 C C . ASP A 1 290 ? -2.831 15.570 -11.281 1.00 93.00 290 ASP A C 1
ATOM 2219 O O . ASP A 1 290 ? -1.720 15.099 -11.512 1.00 93.00 290 ASP A O 1
ATOM 2223 N N . ARG A 1 291 ? -3.044 16.371 -10.225 1.00 94.88 291 ARG A N 1
ATOM 2224 C CA . ARG A 1 291 ? -2.002 16.753 -9.256 1.00 94.88 291 ARG A CA 1
ATOM 2225 C C . ARG A 1 291 ? -1.428 15.543 -8.515 1.00 94.88 291 ARG A C 1
ATOM 2227 O O . ARG A 1 291 ? -0.220 15.473 -8.313 1.00 94.88 291 ARG A O 1
ATOM 2234 N N . LEU A 1 292 ? -2.273 14.589 -8.113 1.00 96.75 292 LEU A N 1
ATOM 2235 C CA . LEU A 1 292 ? -1.808 13.352 -7.485 1.00 96.75 292 LEU A CA 1
ATOM 2236 C C . LEU A 1 292 ? -0.922 12.548 -8.437 1.00 96.75 292 LEU A C 1
ATOM 2238 O O . LEU A 1 292 ? 0.131 12.099 -8.004 1.00 96.75 292 LEU A O 1
ATOM 2242 N N . ARG A 1 293 ? -1.296 12.402 -9.718 1.00 96.38 293 ARG A N 1
ATOM 2243 C CA . ARG A 1 293 ? -0.450 11.724 -10.717 1.00 96.38 293 ARG A CA 1
ATOM 2244 C C . ARG A 1 293 ? 0.910 12.397 -10.867 1.00 96.38 293 ARG A C 1
ATOM 2246 O O . ARG A 1 293 ? 1.924 11.709 -10.834 1.00 96.38 293 ARG A O 1
ATOM 2253 N N . GLU A 1 294 ? 0.942 13.724 -10.960 1.00 96.31 294 GLU A N 1
ATOM 2254 C CA . GLU A 1 294 ? 2.194 14.482 -11.035 1.00 96.31 294 GLU A CA 1
ATOM 2255 C C . GLU A 1 294 ? 3.094 14.215 -9.818 1.00 96.31 294 GLU A C 1
ATOM 2257 O O . GLU A 1 294 ? 4.257 13.842 -9.977 1.00 96.31 294 GLU A O 1
ATOM 2262 N N . LYS A 1 295 ? 2.553 14.343 -8.598 1.00 97.44 295 LYS A N 1
ATOM 2263 C CA . LYS A 1 295 ? 3.335 14.152 -7.365 1.00 97.44 295 LYS A CA 1
ATOM 2264 C C . LYS A 1 295 ? 3.708 12.699 -7.106 1.00 97.44 295 LYS A C 1
ATOM 2266 O O . LYS A 1 295 ? 4.815 12.441 -6.650 1.00 97.44 295 LYS A O 1
ATOM 2271 N N . ALA A 1 296 ? 2.851 11.753 -7.473 1.00 98.00 296 ALA A N 1
ATOM 2272 C CA . ALA A 1 296 ? 3.169 10.330 -7.475 1.00 98.00 296 ALA A CA 1
ATOM 2273 C C . ALA A 1 296 ? 4.325 10.006 -8.431 1.00 98.00 296 ALA A C 1
ATOM 2275 O O . ALA A 1 296 ? 5.232 9.260 -8.066 1.00 98.00 296 ALA A O 1
ATOM 2276 N N . PHE A 1 297 ? 4.324 10.593 -9.631 1.00 97.69 297 PHE A N 1
ATOM 2277 C CA . PHE A 1 297 ? 5.391 10.403 -10.609 1.00 97.69 297 PHE A CA 1
ATOM 2278 C C . PHE A 1 297 ? 6.728 10.966 -10.107 1.00 97.69 297 PHE A C 1
ATOM 2280 O O . PHE A 1 297 ? 7.743 10.276 -10.172 1.00 97.69 297 PHE A O 1
ATOM 2287 N N . GLU A 1 298 ? 6.732 12.192 -9.569 1.00 97.06 298 GLU A N 1
ATOM 2288 C CA . GLU A 1 298 ? 7.916 12.807 -8.944 1.00 97.06 298 GLU A CA 1
ATOM 2289 C C . GLU A 1 298 ? 8.449 11.956 -7.781 1.00 97.06 298 GLU A C 1
ATOM 2291 O O . GLU A 1 298 ? 9.651 11.710 -7.694 1.00 97.06 298 GLU A O 1
ATOM 2296 N N . TYR A 1 299 ? 7.554 11.446 -6.930 1.00 98.12 299 TYR A N 1
ATOM 2297 C CA . TYR A 1 299 ? 7.904 10.570 -5.814 1.00 98.12 299 TYR A CA 1
ATOM 2298 C C . TYR A 1 299 ? 8.564 9.268 -6.288 1.00 98.12 299 TYR A C 1
ATOM 2300 O O . TYR A 1 299 ? 9.625 8.890 -5.794 1.00 98.12 299 TYR A O 1
ATOM 2308 N N . CYS A 1 300 ? 7.980 8.599 -7.288 1.00 98.00 300 CYS A N 1
ATOM 2309 C CA . CYS A 1 300 ? 8.535 7.369 -7.857 1.00 98.00 300 CYS A CA 1
ATOM 2310 C C . CYS A 1 300 ? 9.890 7.612 -8.534 1.00 98.00 300 CYS A C 1
ATOM 2312 O O . CYS A 1 300 ? 10.810 6.813 -8.361 1.00 98.00 300 CYS A O 1
ATOM 2314 N N . GLN A 1 301 ? 10.049 8.734 -9.245 1.00 96.00 301 GLN A N 1
ATOM 2315 C CA . GLN A 1 301 ? 11.339 9.117 -9.817 1.00 96.00 301 GLN A CA 1
ATOM 2316 C C . GLN A 1 301 ? 12.392 9.298 -8.716 1.00 96.00 301 GLN A C 1
ATOM 2318 O O . GLN A 1 301 ? 13.490 8.751 -8.821 1.00 96.00 301 GLN A O 1
ATOM 2323 N N . ARG A 1 302 ? 12.043 9.988 -7.624 1.00 95.44 302 ARG A N 1
ATOM 2324 C CA . ARG A 1 302 ? 12.949 10.178 -6.490 1.00 95.44 302 ARG A CA 1
ATOM 2325 C C . ARG A 1 302 ? 13.355 8.848 -5.852 1.00 95.44 302 ARG A C 1
ATOM 2327 O O . ARG A 1 302 ? 14.535 8.665 -5.568 1.00 95.44 302 ARG A O 1
ATOM 2334 N N . LEU A 1 303 ? 12.431 7.898 -5.682 1.00 96.12 303 LEU A N 1
ATOM 2335 C CA . LEU A 1 303 ? 12.756 6.551 -5.189 1.00 96.12 303 LEU A CA 1
ATOM 2336 C C . LEU A 1 303 ? 13.746 5.817 -6.104 1.00 96.12 303 LEU A C 1
ATOM 2338 O O . LEU A 1 303 ? 14.707 5.209 -5.627 1.00 96.12 303 LEU A O 1
ATOM 2342 N N . ILE A 1 304 ? 13.556 5.906 -7.423 1.00 95.12 304 ILE A N 1
ATOM 2343 C CA . ILE A 1 304 ? 14.487 5.334 -8.406 1.00 95.12 304 ILE A CA 1
ATOM 2344 C C . ILE A 1 304 ? 15.866 6.001 -8.293 1.00 95.12 304 ILE A C 1
ATOM 2346 O O . ILE A 1 304 ? 16.889 5.317 -8.344 1.00 95.12 304 ILE A O 1
ATOM 2350 N N . GLU A 1 305 ? 15.931 7.309 -8.069 1.00 93.69 305 GLU A N 1
ATOM 2351 C CA . GLU A 1 305 ? 17.199 8.009 -7.846 1.00 93.69 305 GLU A CA 1
ATOM 2352 C C . GLU A 1 305 ? 17.879 7.574 -6.539 1.00 93.69 305 GLU A C 1
ATOM 2354 O O . GLU A 1 305 ? 19.086 7.324 -6.538 1.00 93.69 305 GLU A O 1
ATOM 2359 N N . GLN A 1 306 ? 17.124 7.420 -5.445 1.00 92.69 306 GLN A N 1
ATOM 2360 C CA . GLN A 1 306 ? 17.633 6.893 -4.168 1.00 92.69 306 GLN A CA 1
ATOM 2361 C C . GLN A 1 306 ? 18.138 5.462 -4.300 1.00 92.69 306 GLN A C 1
ATOM 2363 O O . GLN A 1 306 ? 19.079 5.080 -3.609 1.00 92.69 306 GLN A O 1
ATOM 2368 N N . SER A 1 307 ? 17.575 4.684 -5.226 1.00 92.56 307 SER A N 1
ATOM 2369 C CA . SER A 1 307 ? 18.045 3.325 -5.483 1.00 92.56 307 SER A CA 1
ATOM 2370 C C . SER A 1 307 ? 19.466 3.242 -6.072 1.00 92.56 307 SER A C 1
ATOM 2372 O O . SER A 1 307 ? 20.036 2.159 -6.135 1.00 92.56 307 SER A O 1
ATOM 2374 N N . ASN A 1 308 ? 20.076 4.370 -6.475 1.00 91.69 308 ASN A N 1
ATOM 2375 C CA . ASN A 1 308 ? 21.506 4.423 -6.827 1.00 91.69 308 ASN A CA 1
ATOM 2376 C C . ASN A 1 308 ? 22.429 4.309 -5.607 1.00 91.69 308 ASN A C 1
ATOM 2378 O O . ASN A 1 308 ? 23.618 4.030 -5.752 1.00 91.69 308 ASN A O 1
ATOM 2382 N N . ARG A 1 309 ? 21.914 4.606 -4.415 1.00 91.56 309 ARG A N 1
ATOM 2383 C CA . ARG A 1 309 ? 22.713 4.696 -3.197 1.00 91.56 309 ARG A CA 1
ATOM 2384 C C . ARG A 1 309 ? 22.866 3.322 -2.577 1.00 91.56 309 ARG A C 1
ATOM 2386 O O . ARG A 1 309 ? 21.922 2.533 -2.560 1.00 91.56 309 ARG A O 1
ATOM 2393 N N . ARG A 1 310 ? 24.057 3.043 -2.049 1.00 92.75 310 ARG A N 1
ATOM 2394 C CA . ARG A 1 310 ? 24.338 1.777 -1.374 1.00 92.75 310 ARG A CA 1
ATOM 2395 C C . ARG A 1 310 ? 23.755 1.819 0.047 1.00 92.75 310 ARG A C 1
ATOM 2397 O O . ARG A 1 310 ? 24.206 2.650 0.833 1.00 92.75 310 ARG A O 1
ATOM 2404 N N . PRO A 1 311 ? 22.807 0.934 0.394 1.00 94.00 311 PRO A N 1
ATOM 2405 C CA . PRO A 1 311 ? 22.250 0.873 1.742 1.00 94.00 311 PRO A CA 1
ATOM 2406 C C . PRO A 1 311 ? 23.315 0.500 2.783 1.00 94.00 311 PRO A C 1
ATOM 2408 O O . PRO A 1 311 ? 24.167 -0.355 2.521 1.00 94.00 311 PRO A O 1
ATOM 2411 N N . LEU A 1 312 ? 23.245 1.102 3.975 1.00 93.25 312 LEU A N 1
ATOM 2412 C CA . LEU A 1 312 ? 24.116 0.757 5.108 1.00 93.25 312 LEU A CA 1
ATOM 2413 C C . LEU A 1 312 ? 23.710 -0.561 5.781 1.00 93.25 312 LEU A C 1
ATOM 2415 O O . LEU A 1 312 ? 24.570 -1.296 6.268 1.00 93.25 312 LEU A O 1
ATOM 2419 N N . LYS A 1 313 ? 22.407 -0.861 5.818 1.00 93.62 313 LYS A N 1
ATOM 2420 C CA . LYS A 1 313 ? 21.859 -2.097 6.386 1.00 93.62 313 LYS A CA 1
ATOM 2421 C C . LYS A 1 313 ? 21.274 -2.973 5.289 1.00 93.62 313 LYS A C 1
ATOM 2423 O O . LYS A 1 313 ? 20.768 -2.481 4.284 1.00 93.62 313 LYS A O 1
ATOM 2428 N N . LYS A 1 314 ? 21.305 -4.287 5.516 1.00 92.56 314 LYS A N 1
ATOM 2429 C CA . LYS A 1 314 ? 20.719 -5.264 4.594 1.00 92.56 314 LYS A CA 1
ATOM 2430 C C . LYS A 1 314 ? 19.212 -5.048 4.425 1.00 92.56 314 LYS A C 1
ATOM 2432 O O . LYS A 1 314 ? 18.752 -4.969 3.292 1.00 92.56 314 LYS A O 1
ATOM 2437 N N . ASP A 1 315 ? 18.489 -4.882 5.530 1.00 93.25 315 ASP A N 1
ATOM 2438 C CA . ASP A 1 315 ? 17.031 -4.704 5.523 1.00 93.25 315 ASP A CA 1
ATOM 2439 C C . ASP A 1 315 ? 16.612 -3.453 4.732 1.00 93.25 315 ASP A C 1
ATOM 2441 O O . ASP A 1 315 ? 15.645 -3.491 3.974 1.00 93.25 315 ASP A O 1
ATOM 2445 N N . ASP A 1 316 ? 17.399 -2.372 4.823 1.00 93.56 316 ASP A N 1
ATOM 2446 C CA . ASP A 1 316 ? 17.188 -1.150 4.036 1.00 93.56 316 ASP A CA 1
ATOM 2447 C C . ASP A 1 316 ? 17.381 -1.410 2.529 1.00 93.56 316 ASP A C 1
ATOM 2449 O O . ASP A 1 316 ? 16.707 -0.804 1.697 1.00 93.56 316 ASP A O 1
ATOM 2453 N N . GLY A 1 317 ? 18.276 -2.332 2.159 1.00 94.38 317 GLY A N 1
ATOM 2454 C CA . GLY A 1 317 ? 18.470 -2.763 0.774 1.00 94.38 317 GLY A CA 1
ATOM 2455 C C . GLY A 1 317 ? 17.348 -3.645 0.236 1.00 94.38 317 GLY A C 1
ATOM 2456 O O . GLY A 1 317 ? 16.947 -3.488 -0.918 1.00 94.38 317 GLY A O 1
ATOM 2457 N N . ASP A 1 318 ? 16.796 -4.528 1.064 1.00 94.25 318 ASP A N 1
ATOM 2458 C CA . ASP A 1 318 ? 15.623 -5.321 0.690 1.00 94.25 318 ASP A CA 1
ATOM 2459 C C . ASP A 1 318 ? 14.385 -4.416 0.533 1.00 94.25 318 ASP A C 1
ATOM 2461 O O . ASP A 1 318 ? 13.647 -4.536 -0.452 1.00 94.25 318 ASP A O 1
ATOM 2465 N N . LEU A 1 319 ? 14.214 -3.428 1.423 1.00 95.12 319 LEU A N 1
ATOM 2466 C CA . LEU A 1 319 ? 13.186 -2.390 1.301 1.00 95.12 319 LEU A CA 1
ATOM 2467 C C . LEU A 1 319 ? 13.377 -1.538 0.036 1.00 95.12 319 LEU A C 1
ATOM 2469 O O . LEU A 1 319 ? 12.418 -1.331 -0.705 1.00 95.12 319 LEU A O 1
ATOM 2473 N N . GLN A 1 320 ? 14.604 -1.097 -0.263 1.00 96.00 320 GLN A N 1
ATOM 2474 C CA . GLN A 1 320 ? 14.930 -0.341 -1.481 1.00 96.00 320 GLN A CA 1
ATOM 2475 C C . GLN A 1 320 ? 14.483 -1.082 -2.751 1.00 96.00 320 GLN A C 1
ATOM 2477 O O . GLN A 1 320 ? 13.877 -0.477 -3.638 1.00 96.00 320 GLN A O 1
ATOM 2482 N N . LYS A 1 321 ? 14.727 -2.396 -2.832 1.00 95.88 321 LYS A N 1
ATOM 2483 C CA . LYS A 1 321 ? 14.299 -3.237 -3.962 1.00 95.88 321 LYS A CA 1
ATOM 2484 C C . LYS A 1 321 ? 12.781 -3.369 -4.054 1.00 95.88 321 LYS A C 1
ATOM 2486 O O . LYS A 1 321 ? 12.235 -3.291 -5.154 1.00 95.88 321 LYS A O 1
ATOM 2491 N N . ALA A 1 322 ? 12.094 -3.531 -2.923 1.00 96.00 322 ALA A N 1
ATOM 2492 C CA . ALA A 1 322 ? 10.633 -3.566 -2.884 1.00 96.00 322 ALA A CA 1
ATOM 2493 C C . ALA A 1 322 ? 10.020 -2.226 -3.334 1.00 96.00 322 ALA A C 1
ATOM 2495 O O . ALA A 1 322 ? 9.117 -2.207 -4.170 1.00 96.00 322 ALA A O 1
ATOM 2496 N N . CYS A 1 323 ? 10.565 -1.101 -2.860 1.00 97.25 323 CYS A N 1
ATOM 2497 C CA . CYS A 1 323 ? 10.153 0.235 -3.289 1.00 97.25 323 CYS A CA 1
ATOM 2498 C C . CYS A 1 323 ? 10.399 0.465 -4.783 1.00 97.25 323 CYS A C 1
ATOM 2500 O O . CYS A 1 323 ? 9.602 1.147 -5.421 1.00 97.25 323 CYS A O 1
ATOM 2502 N N . LEU A 1 324 ? 11.462 -0.110 -5.354 1.00 97.00 324 LEU A N 1
ATOM 2503 C CA . LEU A 1 324 ? 11.734 -0.028 -6.787 1.00 97.00 324 LEU A CA 1
ATOM 2504 C C . LEU A 1 324 ? 10.658 -0.744 -7.615 1.00 97.00 324 LEU A C 1
ATOM 2506 O O . LEU A 1 324 ? 10.153 -0.171 -8.577 1.00 97.00 324 LEU A O 1
ATOM 2510 N N . ILE A 1 325 ? 10.279 -1.964 -7.220 1.00 97.38 325 ILE A N 1
ATOM 2511 C CA . ILE A 1 325 ? 9.194 -2.728 -7.859 1.00 97.38 325 ILE A CA 1
ATOM 2512 C C . ILE A 1 325 ? 7.894 -1.916 -7.841 1.00 97.38 325 ILE A C 1
ATOM 2514 O O . ILE A 1 325 ? 7.243 -1.753 -8.878 1.00 97.38 325 ILE A O 1
ATOM 2518 N N . GLU A 1 326 ? 7.540 -1.369 -6.678 1.00 98.06 326 GLU A N 1
ATOM 2519 C CA . GLU A 1 326 ? 6.306 -0.602 -6.508 1.00 98.06 326 GLU A CA 1
ATOM 2520 C C . GLU A 1 326 ? 6.342 0.716 -7.297 1.00 98.06 326 GLU A C 1
ATOM 2522 O O . GLU A 1 326 ? 5.389 1.032 -8.008 1.00 98.06 326 GLU A O 1
ATOM 2527 N N . ALA A 1 327 ? 7.461 1.448 -7.269 1.00 98.31 327 ALA A N 1
ATOM 2528 C CA . ALA A 1 327 ? 7.631 2.703 -8.000 1.00 98.31 327 ALA A CA 1
ATOM 2529 C C . ALA A 1 327 ? 7.469 2.518 -9.516 1.00 98.31 327 ALA A C 1
ATOM 2531 O O . ALA A 1 327 ? 6.724 3.265 -10.150 1.00 98.31 327 ALA A O 1
ATOM 2532 N N . VAL A 1 328 ? 8.109 1.499 -10.103 1.00 98.25 328 VAL A N 1
ATOM 2533 C CA . VAL A 1 328 ? 7.976 1.206 -11.542 1.00 98.25 328 VAL A CA 1
ATOM 2534 C C . VAL A 1 328 ? 6.537 0.810 -11.885 1.00 98.25 328 VAL A C 1
ATOM 2536 O O . VAL A 1 328 ? 5.994 1.260 -12.894 1.00 98.25 328 VAL A O 1
ATOM 2539 N N . THR A 1 329 ? 5.886 0.029 -11.022 1.00 98.12 329 THR A N 1
ATOM 2540 C CA . THR A 1 329 ? 4.488 -0.383 -11.215 1.00 98.12 329 THR A CA 1
ATOM 2541 C C . THR A 1 329 ? 3.526 0.808 -11.145 1.00 98.12 329 THR A C 1
ATOM 2543 O O . THR A 1 329 ? 2.608 0.913 -11.955 1.00 98.12 329 THR A O 1
ATOM 2546 N N . ILE A 1 330 ? 3.745 1.747 -10.222 1.00 98.38 330 ILE A N 1
ATOM 2547 C CA . ILE A 1 330 ? 2.971 2.992 -10.138 1.00 98.38 330 ILE A CA 1
ATOM 2548 C C . ILE A 1 330 ? 3.197 3.854 -11.385 1.00 98.38 330 ILE A C 1
ATOM 2550 O O . ILE A 1 330 ? 2.231 4.374 -11.943 1.00 98.38 330 ILE A O 1
ATOM 2554 N N . MET A 1 331 ? 4.439 3.977 -11.865 1.00 97.81 331 MET A N 1
ATOM 2555 C CA . MET A 1 331 ? 4.734 4.715 -13.099 1.00 97.81 331 MET A CA 1
ATOM 2556 C C . MET A 1 331 ? 4.026 4.109 -14.318 1.00 97.81 331 MET A C 1
ATOM 2558 O O . MET A 1 331 ? 3.499 4.867 -15.132 1.00 97.81 331 MET A O 1
ATOM 2562 N N . ASP A 1 332 ? 3.949 2.777 -14.425 1.00 97.44 332 ASP A N 1
ATOM 2563 C CA . ASP A 1 332 ? 3.160 2.096 -15.462 1.00 97.44 332 ASP A CA 1
ATOM 2564 C C . ASP A 1 332 ? 1.674 2.478 -15.393 1.00 97.44 332 ASP A C 1
ATOM 2566 O O . ASP A 1 332 ? 1.083 2.844 -16.412 1.00 97.44 332 ASP A O 1
ATOM 2570 N N . VAL A 1 333 ? 1.079 2.463 -14.194 1.00 97.50 333 VAL A N 1
ATOM 2571 C CA . VAL A 1 333 ? -0.322 2.869 -13.981 1.00 97.50 333 VAL A CA 1
ATOM 2572 C C . VAL A 1 333 ? -0.544 4.331 -14.373 1.00 97.50 333 VAL A C 1
ATOM 2574 O O . VAL A 1 333 ? -1.510 4.633 -15.073 1.00 97.50 333 VAL A O 1
ATOM 2577 N N . ILE A 1 334 ? 0.352 5.238 -13.976 1.00 97.19 334 ILE A N 1
ATOM 2578 C CA . ILE A 1 334 ? 0.259 6.660 -14.337 1.00 97.19 334 ILE A CA 1
ATOM 2579 C C . ILE A 1 334 ? 0.332 6.830 -15.857 1.00 97.19 334 ILE A C 1
ATOM 2581 O O . ILE A 1 334 ? -0.508 7.523 -16.424 1.00 97.19 334 ILE A O 1
ATOM 2585 N N . CYS A 1 335 ? 1.272 6.159 -16.526 1.00 96.12 335 CYS A N 1
ATOM 2586 C CA . CYS A 1 335 ? 1.438 6.246 -17.978 1.00 96.12 335 CYS A CA 1
ATOM 2587 C C . CYS A 1 335 ? 0.247 5.660 -18.752 1.00 96.12 335 CYS A C 1
ATOM 2589 O O . CYS A 1 335 ? -0.098 6.162 -19.818 1.00 96.12 335 CYS A O 1
ATOM 2591 N N . LYS A 1 336 ? -0.424 4.634 -18.208 1.00 94.69 336 LYS A N 1
ATOM 2592 C CA . LYS A 1 336 ? -1.689 4.111 -18.758 1.00 94.69 336 LYS A CA 1
ATOM 2593 C C . LYS A 1 336 ? -2.836 5.115 -18.650 1.00 94.69 336 LYS A C 1
ATOM 2595 O O . LYS A 1 336 ? -3.710 5.138 -19.509 1.00 94.69 336 LYS A O 1
ATOM 2600 N N . GLN A 1 337 ? -2.857 5.914 -17.586 1.00 93.88 337 GLN A N 1
ATOM 2601 C CA . GLN A 1 337 ? -3.895 6.923 -17.356 1.00 93.88 337 GLN A CA 1
ATOM 2602 C C . GLN A 1 337 ? -3.636 8.223 -18.116 1.00 93.88 337 GLN A C 1
ATOM 2604 O O . GLN A 1 337 ? -4.585 8.919 -18.477 1.00 93.88 337 GLN A O 1
ATOM 2609 N N . ASP A 1 338 ? -2.367 8.562 -18.326 1.00 93.31 338 ASP A N 1
ATOM 2610 C CA . ASP A 1 338 ? -1.931 9.777 -18.995 1.00 93.31 338 ASP A CA 1
ATOM 2611 C C . ASP A 1 338 ? -0.621 9.520 -19.754 1.00 93.31 338 ASP A C 1
ATOM 2613 O O . ASP A 1 338 ? 0.468 9.434 -19.179 1.00 93.31 338 ASP A O 1
ATOM 2617 N N . SER A 1 339 ? -0.731 9.414 -21.079 1.00 93.88 339 SER A N 1
ATOM 2618 C CA . SER A 1 339 ? 0.392 9.092 -21.960 1.00 93.88 339 SER A CA 1
ATOM 2619 C C . SER A 1 339 ? 1.455 10.192 -22.024 1.00 93.88 339 SER A C 1
ATOM 2621 O O . SER A 1 339 ? 2.560 9.937 -22.500 1.00 93.88 339 SER A O 1
ATOM 2623 N N . SER A 1 340 ? 1.176 11.406 -21.531 1.00 94.12 340 SER A N 1
ATOM 2624 C CA . SER A 1 340 ? 2.169 12.491 -21.500 1.00 94.12 340 SER A CA 1
ATOM 2625 C C . SER A 1 340 ? 3.393 12.155 -20.635 1.00 94.12 340 SER A C 1
ATOM 2627 O O . SER A 1 340 ? 4.485 12.669 -20.880 1.00 94.12 340 SER A O 1
ATOM 2629 N N . TYR A 1 341 ? 3.250 11.230 -19.679 1.00 95.50 341 TYR A N 1
ATOM 2630 C CA . TYR A 1 341 ? 4.336 10.776 -18.810 1.00 95.50 341 TYR A CA 1
ATOM 2631 C C . TYR A 1 341 ? 5.243 9.711 -19.449 1.00 95.50 341 TYR A C 1
ATOM 2633 O O . TYR A 1 341 ? 6.354 9.494 -18.958 1.00 95.50 341 TYR A O 1
ATOM 2641 N N . VAL A 1 342 ? 4.820 9.073 -20.549 1.00 96.06 342 VAL A N 1
ATOM 2642 C CA . VAL A 1 342 ? 5.499 7.904 -21.142 1.00 96.06 342 VAL A CA 1
ATOM 2643 C C . VAL A 1 342 ? 6.940 8.219 -21.531 1.00 96.06 342 VAL A C 1
ATOM 2645 O O . VAL A 1 342 ? 7.854 7.518 -21.103 1.00 96.06 342 VAL A O 1
ATOM 2648 N N . TYR A 1 343 ? 7.177 9.294 -22.287 1.00 93.06 343 TYR A N 1
ATOM 2649 C CA . TYR A 1 343 ? 8.528 9.638 -22.751 1.00 93.06 343 TYR A CA 1
ATOM 2650 C C . TYR A 1 343 ? 9.490 9.932 -21.595 1.00 93.06 343 TYR A C 1
ATOM 2652 O O . TYR A 1 343 ? 10.650 9.514 -21.628 1.00 93.06 343 TYR A O 1
ATOM 2660 N N . ARG A 1 344 ? 8.997 10.593 -20.538 1.00 93.94 344 ARG A N 1
ATOM 2661 C CA . ARG A 1 344 ? 9.777 10.848 -19.321 1.00 93.94 344 ARG A CA 1
ATOM 2662 C C . ARG A 1 344 ? 10.088 9.535 -18.602 1.00 93.94 344 ARG A C 1
ATOM 2664 O O . ARG A 1 344 ? 11.244 9.293 -18.275 1.00 93.94 344 ARG A O 1
ATOM 2671 N N . ALA A 1 345 ? 9.096 8.668 -18.402 1.00 95.94 345 ALA A N 1
ATOM 2672 C CA . ALA A 1 345 ? 9.279 7.380 -17.731 1.00 95.94 345 ALA A CA 1
ATOM 2673 C C . ALA A 1 345 ? 10.260 6.465 -18.477 1.00 95.94 345 ALA A C 1
ATOM 2675 O O . ALA A 1 345 ? 11.179 5.924 -17.870 1.00 95.94 345 ALA A O 1
ATOM 2676 N N . VAL A 1 346 ? 10.124 6.351 -19.800 1.00 94.12 346 VAL A N 1
ATOM 2677 C CA . VAL A 1 346 ? 10.995 5.532 -20.655 1.00 94.12 346 VAL A CA 1
ATOM 2678 C C . VAL A 1 346 ? 12.466 5.906 -20.496 1.00 94.12 346 VAL A C 1
ATOM 2680 O O . VAL A 1 346 ? 13.309 5.017 -20.377 1.00 94.12 346 VAL A O 1
ATOM 2683 N N . SER A 1 347 ? 12.780 7.206 -20.483 1.00 90.62 347 SER A N 1
ATOM 2684 C CA . SER A 1 347 ? 14.152 7.697 -20.310 1.00 90.62 347 SER A CA 1
ATOM 2685 C C . SER A 1 347 ? 14.777 7.169 -19.014 1.00 90.62 347 SER A C 1
ATOM 2687 O O . SER A 1 347 ? 15.836 6.537 -19.052 1.00 90.62 347 SER A O 1
ATOM 2689 N N . PHE A 1 348 ? 14.091 7.342 -17.882 1.00 90.62 348 PHE A N 1
ATOM 2690 C CA . PHE A 1 348 ? 14.595 6.897 -16.582 1.00 90.62 348 PHE A CA 1
ATOM 2691 C C . PHE A 1 348 ? 14.615 5.370 -16.444 1.00 90.62 348 PHE A C 1
ATOM 2693 O O . PHE A 1 348 ? 15.565 4.823 -15.886 1.00 90.62 348 PHE A O 1
ATOM 2700 N N . LEU A 1 349 ? 13.619 4.662 -16.986 1.00 94.88 349 LEU A N 1
ATOM 2701 C CA . LEU A 1 349 ? 13.541 3.202 -16.887 1.00 94.88 349 LEU A CA 1
ATOM 2702 C C . LEU A 1 349 ? 14.593 2.487 -17.742 1.00 94.88 349 LEU A C 1
ATOM 2704 O O . LEU A 1 349 ? 15.084 1.438 -17.331 1.00 94.88 349 LEU A O 1
ATOM 2708 N N . LYS A 1 350 ? 15.012 3.063 -18.877 1.00 93.06 350 LYS A N 1
ATOM 2709 C CA . LYS A 1 350 ? 16.166 2.554 -19.640 1.00 93.06 350 LYS A CA 1
ATOM 2710 C C . LYS A 1 350 ? 17.462 2.648 -18.837 1.00 93.06 350 LYS A C 1
ATOM 2712 O O . LYS A 1 350 ? 18.217 1.679 -18.785 1.00 93.06 350 LYS A O 1
ATOM 2717 N N . ILE A 1 351 ? 17.702 3.796 -18.197 1.00 93.31 351 ILE A N 1
ATOM 2718 C CA . ILE A 1 351 ? 18.882 4.012 -17.345 1.00 93.31 351 ILE A CA 1
ATOM 2719 C C . ILE A 1 351 ? 18.857 3.034 -16.167 1.00 93.31 351 ILE A C 1
ATOM 2721 O O . ILE A 1 351 ? 19.855 2.370 -15.889 1.00 93.31 351 ILE A O 1
ATOM 2725 N N . LEU A 1 352 ? 17.698 2.895 -15.518 1.00 95.00 352 LEU A N 1
ATOM 2726 C CA . LEU A 1 352 ? 17.498 1.949 -14.428 1.00 95.00 352 LEU A CA 1
ATOM 2727 C C . LEU A 1 352 ? 17.788 0.507 -14.867 1.00 95.00 352 LEU A C 1
ATOM 2729 O O . LEU A 1 352 ? 18.576 -0.169 -14.212 1.00 95.00 352 LEU A O 1
ATOM 2733 N N . HIS A 1 353 ? 17.199 0.053 -15.977 1.00 94.38 353 HIS A N 1
ATOM 2734 C CA . HIS A 1 353 ? 17.419 -1.288 -16.520 1.00 94.38 353 HIS A CA 1
ATOM 2735 C C . HIS A 1 353 ? 18.903 -1.557 -16.794 1.00 94.38 353 HIS A C 1
ATOM 2737 O O . HIS A 1 353 ? 19.436 -2.579 -16.363 1.00 94.38 353 HIS A O 1
ATOM 2743 N N . GLY A 1 354 ? 19.593 -0.630 -17.468 1.00 93.00 354 GLY A N 1
ATOM 2744 C CA . GLY A 1 354 ? 21.026 -0.760 -17.749 1.00 93.00 354 GLY A CA 1
ATOM 2745 C C . GLY A 1 354 ? 21.872 -0.894 -16.479 1.00 93.00 354 GLY A C 1
ATOM 2746 O O . GLY A 1 354 ? 22.854 -1.627 -16.470 1.00 93.00 354 GLY A O 1
ATOM 2747 N N . ARG A 1 355 ? 21.453 -0.245 -15.386 1.00 93.06 355 ARG A N 1
ATOM 2748 C CA . ARG A 1 355 ? 22.132 -0.308 -14.087 1.00 93.06 355 ARG A CA 1
ATOM 2749 C C . ARG A 1 355 ? 21.909 -1.634 -13.354 1.00 93.06 355 ARG A C 1
ATOM 2751 O O . ARG A 1 355 ? 22.841 -2.126 -12.729 1.00 93.06 355 ARG A O 1
ATOM 2758 N N . ILE A 1 356 ? 20.688 -2.179 -13.375 1.00 93.94 356 ILE A N 1
ATOM 2759 C CA . ILE A 1 356 ? 20.314 -3.328 -12.525 1.00 93.94 356 ILE A CA 1
ATOM 2760 C C . ILE A 1 356 ? 20.305 -4.682 -13.247 1.00 93.94 356 ILE A C 1
ATOM 2762 O O . ILE A 1 356 ? 20.305 -5.709 -12.582 1.00 93.94 356 ILE A O 1
ATOM 2766 N N . SER A 1 357 ? 20.307 -4.711 -14.583 1.00 91.88 357 SER A N 1
ATOM 2767 C CA . SER A 1 357 ? 20.236 -5.957 -15.375 1.00 91.88 357 SER A CA 1
ATOM 2768 C C . SER A 1 357 ? 21.411 -6.913 -15.145 1.00 91.88 357 SER A C 1
ATOM 2770 O O . SER A 1 357 ? 21.253 -8.122 -15.249 1.00 91.88 357 SER A O 1
ATOM 2772 N N . GLY A 1 358 ? 22.587 -6.398 -14.777 1.00 89.56 358 GLY A N 1
ATOM 2773 C CA . GLY A 1 358 ? 23.750 -7.232 -14.458 1.00 89.56 358 GLY A CA 1
ATOM 2774 C C . GLY A 1 358 ? 23.712 -7.893 -13.075 1.00 89.56 358 GLY A C 1
ATOM 2775 O O . GLY A 1 358 ? 24.561 -8.732 -12.787 1.00 89.56 358 GLY A O 1
ATOM 2776 N N . ASP A 1 359 ? 22.770 -7.518 -12.207 1.00 91.06 359 ASP A N 1
ATOM 2777 C CA . ASP A 1 359 ? 22.701 -7.992 -10.826 1.00 91.06 359 ASP A CA 1
ATOM 2778 C C . ASP A 1 359 ? 21.444 -8.847 -10.612 1.00 91.06 359 ASP A C 1
ATOM 2780 O O . ASP A 1 359 ? 20.323 -8.349 -10.483 1.00 91.06 359 ASP A O 1
ATOM 2784 N N . ALA A 1 360 ? 21.653 -10.163 -10.508 1.00 89.44 360 ALA A N 1
ATOM 2785 C CA . ALA A 1 360 ? 20.603 -11.156 -10.280 1.00 89.44 360 ALA A CA 1
ATOM 2786 C C . ALA A 1 360 ? 19.757 -10.868 -9.023 1.00 89.44 360 ALA A C 1
ATOM 2788 O O . ALA A 1 360 ? 18.596 -11.270 -8.938 1.00 89.44 360 ALA A O 1
ATOM 2789 N N . THR A 1 361 ? 20.287 -10.121 -8.050 1.00 90.38 361 THR A N 1
ATOM 2790 C CA . THR A 1 361 ? 19.542 -9.753 -6.843 1.00 90.38 361 THR A CA 1
ATOM 2791 C C . THR A 1 361 ? 18.427 -8.728 -7.099 1.00 90.38 361 THR A C 1
ATOM 2793 O O . THR A 1 361 ? 17.603 -8.506 -6.206 1.00 90.38 361 THR A O 1
ATOM 2796 N N . TYR A 1 362 ? 18.372 -8.134 -8.298 1.00 93.00 362 TYR A N 1
ATOM 2797 C CA . TYR A 1 362 ? 17.303 -7.255 -8.781 1.00 93.00 362 TYR A CA 1
ATOM 2798 C C . TYR A 1 362 ? 16.327 -7.942 -9.746 1.00 93.00 362 TYR A C 1
ATOM 2800 O O . TYR A 1 362 ? 15.452 -7.272 -10.289 1.00 93.00 362 TYR A O 1
ATOM 2808 N N . ALA A 1 363 ? 16.406 -9.263 -9.939 1.00 92.94 363 ALA A N 1
ATOM 2809 C CA . ALA A 1 363 ? 15.580 -9.979 -10.918 1.00 92.94 363 ALA A CA 1
ATOM 2810 C C . ALA A 1 363 ? 14.072 -9.680 -10.811 1.00 92.94 363 ALA A C 1
ATOM 2812 O O . ALA A 1 363 ? 13.410 -9.449 -11.820 1.00 92.94 363 ALA A O 1
ATOM 2813 N N . ARG A 1 364 ? 13.530 -9.586 -9.587 1.00 94.38 364 ARG A N 1
ATOM 2814 C CA . ARG A 1 364 ? 12.115 -9.229 -9.366 1.00 94.38 364 ARG A CA 1
ATOM 2815 C C . ARG A 1 364 ? 11.768 -7.807 -9.822 1.00 94.38 364 ARG A C 1
ATOM 2817 O O . ARG A 1 364 ? 10.650 -7.573 -10.256 1.00 94.38 364 ARG A O 1
ATOM 2824 N N . ALA A 1 365 ? 12.713 -6.864 -9.775 1.00 94.94 365 ALA A N 1
ATOM 2825 C CA . ALA A 1 365 ? 12.525 -5.498 -10.274 1.00 94.94 365 ALA A CA 1
ATOM 2826 C C . ALA A 1 365 ? 12.592 -5.399 -11.807 1.00 94.94 365 ALA A C 1
ATOM 2828 O O . ALA A 1 365 ? 12.068 -4.441 -12.373 1.00 94.94 365 ALA A O 1
ATOM 2829 N N . LEU A 1 366 ? 13.167 -6.392 -12.496 1.00 95.00 366 LEU A N 1
ATOM 2830 C CA . LEU A 1 366 ? 13.167 -6.444 -13.962 1.00 95.00 366 LEU A CA 1
ATOM 2831 C C . LEU A 1 366 ? 11.779 -6.764 -14.534 1.00 95.00 366 LEU A C 1
ATOM 2833 O O . LEU A 1 366 ? 11.440 -6.263 -15.603 1.00 95.00 366 LEU A O 1
ATOM 2837 N N . LEU A 1 367 ? 10.955 -7.537 -13.818 1.00 94.81 367 LEU A N 1
ATOM 2838 C CA . LEU A 1 367 ? 9.588 -7.877 -14.230 1.00 94.81 367 LEU A CA 1
ATOM 2839 C C . LEU A 1 367 ? 8.689 -6.644 -14.460 1.00 94.81 367 LEU A C 1
ATOM 2841 O O . LEU A 1 367 ? 8.165 -6.504 -15.566 1.00 94.81 367 LEU A O 1
ATOM 2845 N N . PRO A 1 368 ? 8.516 -5.711 -13.500 1.00 96.31 368 PRO A N 1
ATOM 2846 C CA . PRO A 1 368 ? 7.706 -4.515 -13.728 1.00 96.31 368 PRO A CA 1
ATOM 2847 C C . PRO A 1 368 ? 8.317 -3.575 -14.778 1.00 96.31 368 PRO A C 1
ATOM 2849 O O . PRO A 1 368 ? 7.572 -2.899 -15.485 1.00 96.31 368 PRO A O 1
ATOM 2852 N N . ILE A 1 369 ? 9.647 -3.555 -14.948 1.00 96.38 369 ILE A N 1
ATOM 2853 C CA . ILE A 1 369 ? 10.295 -2.803 -16.038 1.00 96.38 369 ILE A CA 1
ATOM 2854 C C . ILE A 1 369 ? 9.915 -3.403 -17.393 1.00 96.38 369 ILE A C 1
ATOM 2856 O O . ILE A 1 369 ? 9.502 -2.675 -18.295 1.00 96.38 369 ILE A O 1
ATOM 2860 N N . ALA A 1 370 ? 10.012 -4.725 -17.542 1.00 94.25 370 ALA A N 1
ATOM 2861 C CA . ALA A 1 370 ? 9.592 -5.404 -18.759 1.00 94.25 370 ALA A CA 1
ATOM 2862 C C . ALA A 1 370 ? 8.106 -5.151 -19.032 1.00 94.25 370 ALA A C 1
ATOM 2864 O O . ALA A 1 370 ? 7.766 -4.756 -20.145 1.00 94.25 370 ALA A O 1
ATOM 2865 N N . GLN A 1 371 ? 7.245 -5.270 -18.013 1.00 95.19 371 GLN A N 1
ATOM 2866 C CA . GLN A 1 371 ? 5.814 -4.975 -18.119 1.00 95.19 371 GLN A CA 1
ATOM 2867 C C . GLN A 1 371 ? 5.548 -3.549 -18.606 1.00 95.19 371 GLN A C 1
ATOM 2869 O O . GLN A 1 371 ? 4.700 -3.352 -19.477 1.00 95.19 371 GLN A O 1
ATOM 2874 N N . PHE A 1 372 ? 6.284 -2.563 -18.090 1.00 96.31 372 PHE A N 1
ATOM 2875 C CA . PHE A 1 372 ? 6.190 -1.184 -18.557 1.00 96.31 372 PHE A CA 1
ATOM 2876 C C . PHE A 1 372 ? 6.492 -1.085 -20.061 1.00 96.31 372 PHE A C 1
ATOM 2878 O O . PHE A 1 372 ? 5.735 -0.465 -20.808 1.00 96.31 372 PHE A O 1
ATOM 2885 N N . PHE A 1 373 ? 7.560 -1.732 -20.537 1.00 93.44 373 PHE A N 1
ATOM 2886 C CA . PHE A 1 373 ? 7.893 -1.730 -21.963 1.00 93.44 373 PHE A CA 1
ATOM 2887 C C . PHE A 1 373 ? 6.897 -2.522 -22.815 1.00 93.44 373 PHE A C 1
ATOM 2889 O O . PHE A 1 373 ? 6.676 -2.138 -23.959 1.00 93.44 373 PHE A O 1
ATOM 2896 N N . VAL A 1 374 ? 6.244 -3.563 -22.282 1.00 91.88 374 VAL A N 1
ATOM 2897 C CA . VAL A 1 374 ? 5.127 -4.220 -22.991 1.00 91.88 374 VAL A CA 1
ATOM 2898 C C . VAL A 1 374 ? 3.998 -3.224 -23.250 1.00 91.88 374 VAL A C 1
ATOM 2900 O O . VAL A 1 374 ? 3.484 -3.141 -24.362 1.00 91.88 374 VAL A O 1
ATOM 2903 N N . ASN A 1 375 ? 3.642 -2.433 -22.238 1.00 92.25 375 ASN A N 1
ATOM 2904 C CA . ASN A 1 375 ? 2.507 -1.516 -22.324 1.00 92.25 375 ASN A CA 1
ATOM 2905 C C . ASN A 1 375 ? 2.816 -0.267 -23.164 1.00 92.25 375 ASN A C 1
ATOM 2907 O O . ASN A 1 375 ? 1.955 0.203 -23.904 1.00 92.25 375 ASN A O 1
ATOM 2911 N N . HIS A 1 376 ? 4.037 0.269 -23.059 1.00 93.56 376 HIS A N 1
ATOM 2912 C CA . HIS A 1 376 ? 4.375 1.605 -23.577 1.00 93.56 376 HIS A CA 1
ATOM 2913 C C . HIS A 1 376 ? 5.506 1.618 -24.614 1.00 93.56 376 HIS A C 1
ATOM 2915 O O . HIS A 1 376 ? 5.740 2.646 -25.251 1.00 93.56 376 HIS A O 1
ATOM 2921 N N . GLY A 1 377 ? 6.210 0.501 -24.824 1.00 87.31 377 GLY A N 1
ATOM 2922 C CA . GLY A 1 377 ? 7.395 0.427 -25.691 1.00 87.31 377 GLY A CA 1
ATOM 2923 C C . GLY A 1 377 ? 7.106 0.798 -27.145 1.00 87.31 377 GLY A C 1
ATOM 2924 O O . GLY A 1 377 ? 7.842 1.596 -27.729 1.00 87.31 377 GLY A O 1
ATOM 2925 N N . LYS A 1 378 ? 5.974 0.323 -27.689 1.00 86.44 378 LYS A N 1
ATOM 2926 C CA . LYS A 1 378 ? 5.504 0.675 -29.043 1.00 86.44 378 LYS A CA 1
ATOM 2927 C C . LYS A 1 378 ? 5.268 2.186 -29.185 1.00 86.44 378 LYS A C 1
ATOM 2929 O O . LYS A 1 378 ? 5.712 2.783 -30.160 1.00 86.44 378 LYS A O 1
ATOM 2934 N N . MET A 1 379 ? 4.627 2.817 -28.195 1.00 88.00 379 MET A N 1
ATOM 2935 C CA . MET A 1 379 ? 4.352 4.264 -28.196 1.00 88.00 379 MET A CA 1
ATOM 2936 C C . MET A 1 379 ? 5.638 5.097 -28.161 1.00 88.00 379 MET A C 1
ATOM 2938 O O . MET A 1 379 ? 5.742 6.132 -28.816 1.00 88.00 379 MET A O 1
ATOM 2942 N N . ALA A 1 380 ? 6.632 4.634 -27.409 1.00 83.62 380 ALA A N 1
ATOM 2943 C CA . ALA A 1 380 ? 7.904 5.321 -27.255 1.00 83.62 380 ALA A CA 1
ATOM 2944 C C . ALA A 1 380 ? 8.934 4.983 -28.347 1.00 83.62 380 ALA A C 1
ATOM 2946 O O . ALA A 1 380 ? 10.075 5.436 -28.244 1.00 83.62 380 ALA A O 1
ATOM 2947 N N . ALA A 1 381 ? 8.555 4.187 -29.357 1.00 84.62 381 ALA A N 1
ATOM 2948 C CA . ALA A 1 381 ? 9.449 3.672 -30.396 1.00 84.62 381 ALA A CA 1
ATOM 2949 C C . ALA A 1 381 ? 10.738 3.053 -29.814 1.00 84.62 381 ALA A C 1
ATOM 2951 O O . ALA A 1 381 ? 11.844 3.264 -30.313 1.00 84.62 381 ALA A O 1
ATOM 2952 N N . VAL A 1 382 ? 10.598 2.322 -28.704 1.00 83.31 382 VAL A N 1
ATOM 2953 C CA . VAL A 1 382 ? 11.708 1.642 -28.038 1.00 83.31 382 VAL A CA 1
ATOM 2954 C C . VAL A 1 382 ? 11.750 0.195 -28.486 1.00 83.31 382 VAL A C 1
ATOM 2956 O O . VAL A 1 382 ? 10.796 -0.541 -28.257 1.00 83.31 382 VAL A O 1
ATOM 2959 N N . ASP A 1 383 ? 12.889 -0.215 -29.036 1.00 81.81 383 ASP A N 1
ATOM 2960 C CA . ASP A 1 383 ? 13.225 -1.628 -29.155 1.00 81.81 383 ASP A CA 1
ATOM 2961 C C . ASP A 1 383 ? 13.533 -2.197 -27.759 1.00 81.81 383 ASP A C 1
ATOM 2963 O O . ASP A 1 383 ? 14.526 -1.830 -27.118 1.00 81.81 383 ASP A O 1
ATOM 2967 N N . SER A 1 384 ? 12.622 -3.029 -27.258 1.00 85.25 384 SER A N 1
ATOM 2968 C CA . SER A 1 384 ? 12.706 -3.700 -25.961 1.00 85.25 384 SER A CA 1
ATOM 2969 C C . SER A 1 384 ? 13.075 -5.183 -26.077 1.00 85.25 384 SER A C 1
ATOM 2971 O O . SER A 1 384 ? 13.096 -5.874 -25.056 1.00 85.25 384 SER A O 1
ATOM 2973 N N . ASP A 1 385 ? 13.457 -5.673 -27.263 1.00 83.94 385 ASP A N 1
ATOM 2974 C CA . ASP A 1 385 ? 13.780 -7.089 -27.483 1.00 83.94 385 ASP A CA 1
ATOM 2975 C C . ASP A 1 385 ? 14.939 -7.566 -26.604 1.00 83.94 385 ASP A C 1
ATOM 2977 O O . ASP A 1 385 ? 14.908 -8.676 -26.072 1.00 83.94 385 ASP A O 1
ATOM 2981 N N . ALA A 1 386 ? 15.940 -6.713 -26.372 1.00 84.69 386 ALA A N 1
ATOM 2982 C CA . ALA A 1 386 ? 17.051 -7.024 -25.473 1.00 84.69 386 ALA A CA 1
ATOM 2983 C C . ALA A 1 386 ? 16.595 -7.238 -24.016 1.00 84.69 386 ALA A C 1
ATOM 2985 O O . ALA A 1 386 ? 17.122 -8.114 -23.330 1.00 84.69 386 ALA A O 1
ATOM 2986 N N . ILE A 1 387 ? 15.594 -6.475 -23.560 1.00 87.75 387 ILE A N 1
ATOM 2987 C CA . ILE A 1 387 ? 15.021 -6.588 -22.209 1.00 87.75 387 ILE A CA 1
ATOM 2988 C C . ILE A 1 387 ? 14.272 -7.916 -22.088 1.00 87.75 387 ILE A C 1
ATOM 2990 O O . ILE A 1 387 ? 14.469 -8.657 -21.125 1.00 87.75 387 ILE A O 1
ATOM 2994 N N . TYR A 1 388 ? 13.448 -8.248 -23.086 1.00 87.56 388 TYR A N 1
ATOM 2995 C CA . TYR A 1 388 ? 12.697 -9.502 -23.093 1.00 87.56 388 TYR A CA 1
ATOM 2996 C C . TYR A 1 388 ? 13.609 -10.713 -23.226 1.00 87.56 388 TYR A C 1
ATOM 2998 O O . TYR A 1 388 ? 13.401 -11.698 -22.529 1.00 87.56 388 TYR A O 1
ATOM 3006 N N . LYS A 1 389 ? 14.648 -10.641 -24.063 1.00 85.56 389 LYS A N 1
ATOM 3007 C CA . LYS A 1 389 ? 15.641 -11.709 -24.180 1.00 85.56 389 LYS A CA 1
ATOM 3008 C C . LYS A 1 389 ? 16.277 -11.995 -22.826 1.00 85.56 389 LYS A C 1
ATOM 3010 O O . LYS A 1 389 ? 16.178 -13.116 -22.349 1.00 85.56 389 LYS A O 1
ATOM 3015 N N . HIS A 1 390 ? 16.831 -10.971 -22.183 1.00 87.38 390 HIS A N 1
ATOM 3016 C CA . HIS A 1 390 ? 17.456 -11.111 -20.872 1.00 87.38 390 HIS A CA 1
ATOM 3017 C C . HIS A 1 390 ? 16.497 -11.713 -19.829 1.00 87.38 390 HIS A C 1
ATOM 3019 O O . HIS A 1 390 ? 16.849 -12.661 -19.124 1.00 87.38 390 HIS A O 1
ATOM 3025 N N . LEU A 1 391 ? 15.254 -11.219 -19.781 1.00 88.44 391 LEU A N 1
ATOM 3026 C CA . LEU A 1 391 ? 14.235 -11.711 -18.857 1.00 88.44 391 LEU A CA 1
ATOM 3027 C C . LEU A 1 391 ? 13.825 -13.166 -19.135 1.00 88.44 391 LEU A C 1
ATOM 3029 O O . LEU A 1 391 ? 13.607 -13.913 -18.190 1.00 88.44 391 LEU A O 1
ATOM 3033 N N . LEU A 1 392 ? 13.691 -13.572 -20.399 1.00 86.88 392 LEU A N 1
ATOM 3034 C CA . LEU A 1 392 ? 13.181 -14.893 -20.787 1.00 86.88 392 LEU A CA 1
ATOM 3035 C C . LEU A 1 392 ? 14.275 -15.965 -20.907 1.00 86.88 392 LEU A C 1
ATOM 3037 O O . LEU A 1 392 ? 13.946 -17.147 -20.998 1.00 86.88 392 LEU A O 1
ATOM 3041 N N . THR A 1 393 ? 15.554 -15.580 -20.931 1.00 85.56 393 THR A N 1
ATOM 3042 C CA . THR A 1 393 ? 16.683 -16.520 -21.012 1.00 85.56 393 THR A CA 1
ATOM 3043 C C . THR A 1 393 ? 17.524 -16.511 -19.746 1.00 85.56 393 THR A C 1
ATOM 3045 O O . THR A 1 393 ? 17.600 -17.521 -19.049 1.00 85.56 393 THR A O 1
ATOM 3048 N N . ASP A 1 394 ? 18.141 -15.377 -19.427 1.00 86.75 394 ASP A N 1
ATOM 3049 C CA . ASP A 1 394 ? 19.240 -15.324 -18.463 1.00 86.75 394 ASP A CA 1
ATOM 3050 C C . ASP A 1 394 ? 18.726 -15.453 -17.029 1.00 86.75 394 ASP A C 1
ATOM 3052 O O . ASP A 1 394 ? 19.297 -16.186 -16.221 1.00 86.75 394 ASP A O 1
ATOM 3056 N N . ILE A 1 395 ? 17.616 -14.774 -16.727 1.00 88.69 395 ILE A N 1
ATOM 3057 C CA . ILE A 1 395 ? 17.018 -14.765 -15.391 1.00 88.69 395 ILE A CA 1
ATOM 3058 C C . ILE A 1 395 ? 16.513 -16.165 -14.986 1.00 88.69 395 ILE A C 1
ATOM 3060 O O . ILE A 1 395 ? 16.952 -16.654 -13.942 1.00 88.69 395 ILE A O 1
ATOM 3064 N N . PRO A 1 396 ? 15.676 -16.865 -15.782 1.00 87.38 396 PRO A N 1
ATOM 3065 C CA . PRO A 1 396 ? 15.290 -18.245 -15.503 1.00 87.38 396 PRO A CA 1
ATOM 3066 C C . PRO A 1 396 ? 16.492 -19.180 -15.379 1.00 87.38 396 PRO A C 1
ATOM 3068 O O . PRO A 1 396 ? 16.560 -19.951 -14.426 1.00 87.38 396 PRO A O 1
ATOM 3071 N N . ALA A 1 397 ? 17.481 -19.076 -16.275 1.00 86.19 397 ALA A N 1
ATOM 3072 C CA . ALA A 1 397 ? 18.660 -19.942 -16.238 1.00 86.19 397 ALA A CA 1
ATOM 3073 C C . ALA A 1 397 ? 19.451 -19.820 -14.923 1.00 86.19 397 ALA A C 1
ATOM 3075 O O . ALA A 1 397 ? 19.990 -20.810 -14.431 1.00 86.19 397 ALA A O 1
ATOM 3076 N N . GLN A 1 398 ? 19.502 -18.622 -14.334 1.00 88.75 398 GLN A N 1
ATOM 3077 C CA . GLN A 1 398 ? 20.228 -18.367 -13.088 1.00 88.75 398 GLN A CA 1
ATOM 3078 C C . GLN A 1 398 ? 19.378 -18.603 -11.832 1.00 88.75 398 GLN A C 1
ATOM 3080 O O . GLN A 1 398 ? 19.909 -19.019 -10.802 1.00 88.75 398 GLN A O 1
ATOM 3085 N N . LEU A 1 399 ? 18.072 -18.326 -11.889 1.00 90.12 399 LEU A N 1
ATOM 3086 C CA . LEU A 1 399 ? 17.216 -18.185 -10.705 1.00 90.12 399 LEU A CA 1
ATOM 3087 C C . LEU A 1 399 ? 15.970 -19.086 -10.708 1.00 90.12 399 LEU A C 1
ATOM 3089 O O . LEU A 1 399 ? 15.067 -18.859 -9.902 1.00 90.12 399 LEU A O 1
ATOM 3093 N N . PHE A 1 400 ? 15.919 -20.134 -11.542 1.00 84.25 400 PHE A N 1
ATOM 3094 C CA . PHE A 1 400 ? 14.803 -21.100 -11.577 1.00 84.25 400 PHE A CA 1
ATOM 3095 C C . PHE A 1 400 ? 14.474 -21.723 -10.209 1.00 84.25 400 PHE A C 1
ATOM 3097 O O . PHE A 1 400 ? 13.338 -22.105 -9.948 1.00 84.25 400 PHE A O 1
ATOM 3104 N N . HIS A 1 401 ? 15.460 -21.814 -9.314 1.00 89.12 401 HIS A N 1
ATOM 3105 C CA . HIS A 1 401 ? 15.307 -22.383 -7.977 1.00 89.12 401 HIS A CA 1
ATOM 3106 C C . HIS A 1 401 ? 14.613 -21.438 -6.978 1.00 89.12 401 HIS A C 1
ATOM 3108 O O . HIS A 1 401 ? 14.352 -21.853 -5.851 1.00 89.12 401 HIS A O 1
ATOM 3114 N N . ASN A 1 402 ? 14.331 -20.179 -7.342 1.00 91.12 402 ASN A N 1
ATOM 3115 C CA . ASN A 1 402 ? 13.643 -19.211 -6.486 1.00 91.12 402 ASN A CA 1
ATOM 3116 C C . ASN A 1 402 ? 12.114 -19.292 -6.690 1.00 91.12 402 ASN A C 1
ATOM 3118 O O . ASN A 1 402 ? 11.620 -18.802 -7.710 1.00 91.12 402 ASN A O 1
ATOM 3122 N N . PRO A 1 403 ? 11.336 -19.832 -5.726 1.00 90.62 403 PRO A N 1
ATOM 3123 C CA . PRO A 1 403 ? 9.906 -20.076 -5.924 1.00 90.62 403 PRO A CA 1
ATOM 3124 C C . PRO A 1 403 ? 9.089 -18.796 -6.124 1.00 90.62 403 PRO A C 1
ATOM 3126 O O . PRO A 1 403 ? 8.176 -18.768 -6.946 1.00 90.62 403 PRO A O 1
ATOM 3129 N N . SER A 1 404 ? 9.425 -17.725 -5.398 1.00 89.12 404 SER A N 1
ATOM 3130 C CA . SER A 1 404 ? 8.704 -16.452 -5.489 1.00 89.12 404 SER A CA 1
ATOM 3131 C C . SER A 1 404 ? 8.906 -15.796 -6.852 1.00 89.12 404 SER A C 1
ATOM 3133 O O . SER A 1 404 ? 7.944 -15.341 -7.464 1.00 89.12 404 SER A O 1
ATOM 3135 N N . LEU A 1 405 ? 10.147 -15.788 -7.352 1.00 91.12 405 LEU A N 1
ATOM 3136 C CA . LEU A 1 405 ? 10.442 -15.262 -8.684 1.00 91.12 405 LEU A CA 1
ATOM 3137 C C . LEU A 1 405 ? 9.805 -16.126 -9.776 1.00 91.12 405 LEU A C 1
ATOM 3139 O O . LEU A 1 405 ? 9.240 -15.575 -10.714 1.00 91.12 405 LEU A O 1
ATOM 3143 N N . ALA A 1 406 ? 9.858 -17.455 -9.649 1.00 90.44 406 ALA A N 1
ATOM 3144 C CA . ALA A 1 406 ? 9.227 -18.364 -10.602 1.00 90.44 406 ALA A CA 1
ATOM 3145 C C . ALA A 1 406 ? 7.713 -18.118 -10.695 1.00 90.44 406 ALA A C 1
ATOM 3147 O O . ALA A 1 406 ? 7.171 -18.012 -11.794 1.00 90.44 406 ALA A O 1
ATOM 3148 N N . PHE A 1 407 ? 7.035 -17.952 -9.555 1.00 91.06 407 PHE A N 1
ATOM 3149 C CA . PHE A 1 407 ? 5.611 -17.624 -9.520 1.00 91.06 407 PHE A CA 1
ATOM 3150 C C . PHE A 1 407 ? 5.304 -16.287 -10.214 1.00 91.06 407 PHE A C 1
ATOM 3152 O O . PHE A 1 407 ? 4.433 -16.230 -11.082 1.00 91.06 407 PHE A O 1
ATOM 3159 N N . GLU A 1 408 ? 6.042 -15.223 -9.883 1.00 92.38 408 GLU A N 1
ATOM 3160 C CA . GLU A 1 408 ? 5.863 -13.901 -10.502 1.00 92.38 408 GLU A CA 1
ATOM 3161 C C . GLU A 1 408 ? 6.157 -13.916 -12.005 1.00 92.38 408 GLU A C 1
ATOM 3163 O O . GLU A 1 408 ? 5.444 -13.289 -12.788 1.00 92.38 408 GLU A O 1
ATOM 3168 N N . PHE A 1 409 ? 7.172 -14.668 -12.422 1.00 91.12 409 PHE A N 1
ATOM 3169 C CA . PHE A 1 409 ? 7.539 -14.836 -13.821 1.00 91.12 409 PHE A CA 1
ATOM 3170 C C . PHE A 1 409 ? 6.459 -15.581 -14.613 1.00 91.12 409 PHE A C 1
ATOM 3172 O O . PHE A 1 409 ? 6.085 -15.155 -15.707 1.00 91.12 409 PHE A O 1
ATOM 3179 N N . VAL A 1 410 ? 5.912 -16.670 -14.064 1.00 89.25 410 VAL A N 1
ATOM 3180 C CA . VAL A 1 410 ? 4.798 -17.400 -14.686 1.00 89.25 410 VAL A CA 1
ATOM 3181 C C . VAL A 1 410 ? 3.566 -16.505 -14.791 1.00 89.25 410 VAL A C 1
ATOM 3183 O O . VAL A 1 410 ? 2.907 -16.500 -15.831 1.00 89.25 410 VAL A O 1
ATOM 3186 N N . GLN A 1 411 ? 3.279 -15.710 -13.758 1.00 91.50 411 GLN A N 1
ATOM 3187 C CA . GLN A 1 411 ? 2.177 -14.753 -13.784 1.00 91.50 411 GLN A CA 1
ATOM 3188 C C . GLN A 1 411 ? 2.390 -13.684 -14.867 1.00 91.50 411 GLN A C 1
ATOM 3190 O O . GLN A 1 411 ? 1.490 -13.450 -15.670 1.00 91.50 411 GLN A O 1
ATOM 3195 N N . PHE A 1 412 ? 3.602 -13.131 -14.984 1.00 91.69 412 PHE A N 1
ATOM 3196 C CA . PHE A 1 412 ? 3.967 -12.229 -16.079 1.00 91.69 412 PHE A CA 1
ATOM 3197 C C . PHE A 1 412 ? 3.753 -12.880 -17.452 1.00 91.69 412 PHE A C 1
ATOM 3199 O O . PHE A 1 412 ? 3.169 -12.264 -18.344 1.00 91.69 412 PHE A O 1
ATOM 3206 N N . CYS A 1 413 ? 4.174 -14.134 -17.631 1.00 88.50 413 CYS A N 1
ATOM 3207 C CA . CYS A 1 413 ? 3.986 -14.838 -18.897 1.00 88.50 413 CYS A CA 1
ATOM 3208 C C . CYS A 1 413 ? 2.499 -15.040 -19.226 1.00 88.50 413 CYS A C 1
ATOM 3210 O O . CYS A 1 413 ? 2.065 -14.842 -20.361 1.00 88.50 413 CYS A O 1
ATOM 3212 N N . LYS A 1 414 ? 1.706 -15.415 -18.221 1.00 88.69 414 LYS A N 1
ATOM 3213 C CA . LYS A 1 414 ? 0.262 -15.613 -18.351 1.00 88.69 414 LYS A CA 1
ATOM 3214 C C . LYS A 1 414 ? -0.458 -14.316 -18.731 1.00 88.69 414 LYS A C 1
ATOM 3216 O O . LYS A 1 414 ? -1.326 -14.342 -19.601 1.00 88.69 414 LYS A O 1
ATOM 3221 N N . ASP A 1 415 ? -0.079 -13.198 -18.122 1.00 90.38 415 ASP A N 1
ATOM 3222 C CA . ASP A 1 415 ? -0.719 -11.902 -18.364 1.00 90.38 415 ASP A CA 1
ATOM 3223 C C . ASP A 1 415 ? -0.325 -11.298 -19.723 1.00 90.38 415 ASP A C 1
ATOM 3225 O O . ASP A 1 415 ? -1.084 -10.523 -20.300 1.00 90.38 415 ASP A O 1
ATOM 3229 N N . ASN A 1 416 ? 0.823 -11.701 -20.280 1.00 87.50 416 ASN A N 1
ATOM 3230 C CA . ASN A 1 416 ? 1.370 -11.163 -21.528 1.00 87.50 416 ASN A CA 1
ATOM 3231 C C . ASN A 1 416 ? 1.482 -12.223 -22.636 1.00 87.50 416 ASN A C 1
ATOM 3233 O O . ASN A 1 416 ? 2.413 -12.192 -23.437 1.00 87.50 416 ASN A O 1
ATOM 3237 N N . THR A 1 417 ? 0.525 -13.152 -22.725 1.00 82.31 417 THR A N 1
ATOM 3238 C CA . THR A 1 417 ? 0.512 -14.225 -23.747 1.00 82.31 417 THR A CA 1
ATOM 3239 C C . THR A 1 417 ? 0.732 -13.723 -25.181 1.00 82.31 417 THR A C 1
ATOM 3241 O O . THR A 1 417 ? 1.423 -14.375 -25.964 1.00 82.31 417 THR A O 1
ATOM 3244 N N . GLN A 1 418 ? 0.212 -12.536 -25.513 1.00 77.50 418 GLN A N 1
ATOM 3245 C CA . GLN A 1 418 ? 0.372 -11.905 -26.829 1.00 77.50 418 GLN A CA 1
ATOM 3246 C C . GLN A 1 418 ? 1.833 -11.572 -27.169 1.00 77.50 418 GLN A C 1
ATOM 3248 O O . GLN A 1 418 ? 2.241 -11.728 -28.322 1.00 77.50 418 GLN A O 1
ATOM 3253 N N . LEU A 1 419 ? 2.650 -11.203 -26.176 1.00 75.12 419 LEU A N 1
ATOM 3254 C CA . LEU A 1 419 ? 4.077 -10.934 -26.368 1.00 75.12 419 LEU A CA 1
ATOM 3255 C C . LEU A 1 419 ? 4.793 -12.163 -26.943 1.00 75.12 419 LEU A C 1
ATOM 3257 O O . LEU A 1 419 ? 5.601 -12.052 -27.855 1.00 75.12 419 LEU A O 1
ATOM 3261 N N . PHE A 1 420 ? 4.427 -13.361 -26.495 1.00 68.38 420 PHE A N 1
ATOM 3262 C CA . PHE A 1 420 ? 5.033 -14.602 -26.982 1.00 68.38 420 PHE A CA 1
ATOM 3263 C C . PHE A 1 420 ? 4.567 -15.004 -28.382 1.00 68.38 420 PHE A C 1
ATOM 3265 O O . PHE A 1 420 ? 5.266 -15.749 -29.071 1.00 68.38 420 PHE A O 1
ATOM 3272 N N . THR A 1 421 ? 3.408 -14.505 -28.823 1.00 67.50 421 THR A N 1
ATOM 3273 C CA . THR A 1 421 ? 2.941 -14.698 -30.202 1.00 67.50 421 THR A CA 1
ATOM 3274 C C . THR A 1 421 ? 3.610 -13.732 -31.181 1.00 67.50 421 THR A C 1
ATOM 3276 O O . THR A 1 421 ? 3.938 -14.140 -32.294 1.00 67.50 421 THR A O 1
ATOM 3279 N N . GLU A 1 422 ? 3.870 -12.487 -30.762 1.00 65.00 422 GLU A N 1
ATOM 3280 C CA . GLU A 1 422 ? 4.468 -11.438 -31.600 1.00 65.00 422 GLU A CA 1
ATOM 3281 C C . GLU A 1 422 ? 6.008 -11.518 -31.636 1.00 65.00 422 GLU A C 1
ATOM 3283 O O . GLU A 1 422 ? 6.602 -11.492 -32.713 1.00 65.00 422 GLU A O 1
ATOM 3288 N N . THR A 1 423 ? 6.676 -11.717 -30.493 1.00 61.00 423 THR A N 1
ATOM 3289 C CA . THR A 1 423 ? 8.150 -11.783 -30.358 1.00 61.00 423 THR A CA 1
ATOM 3290 C C . THR A 1 423 ? 8.704 -13.188 -30.671 1.00 61.00 423 THR A C 1
ATOM 3292 O O . THR A 1 423 ? 9.622 -13.704 -30.028 1.00 61.00 423 THR A O 1
ATOM 3295 N N . SER A 1 424 ? 8.107 -13.835 -31.679 1.00 54.94 424 SER A N 1
ATOM 3296 C CA . SER A 1 424 ? 8.103 -15.283 -31.949 1.00 54.94 424 SER A CA 1
ATOM 3297 C C . SER A 1 424 ? 9.474 -15.986 -31.948 1.00 54.94 424 SER A C 1
ATOM 3299 O O . SER A 1 424 ? 9.540 -17.180 -31.664 1.00 54.94 424 SER A O 1
ATOM 3301 N N . SER A 1 425 ? 10.585 -15.310 -32.247 1.00 63.31 425 SER A N 1
ATOM 3302 C CA . SER A 1 425 ? 11.900 -15.964 -32.347 1.00 63.31 425 SER A CA 1
ATOM 3303 C C . SER A 1 425 ? 12.507 -16.333 -30.988 1.00 63.31 425 SER A C 1
ATOM 3305 O O . SER A 1 425 ? 12.991 -17.453 -30.831 1.00 63.31 425 SER A O 1
ATOM 3307 N N . ILE A 1 426 ? 12.456 -15.432 -30.002 1.00 63.91 426 ILE A N 1
ATOM 3308 C CA . ILE A 1 426 ? 13.098 -15.615 -28.687 1.00 63.91 426 ILE A CA 1
ATOM 3309 C C . ILE A 1 426 ? 12.362 -16.691 -27.888 1.00 63.91 426 ILE A C 1
ATOM 3311 O O . ILE A 1 426 ? 12.971 -17.622 -27.363 1.00 63.91 426 ILE A O 1
ATOM 3315 N N . PHE A 1 427 ? 11.032 -16.611 -27.849 1.00 64.69 427 PHE A N 1
ATOM 3316 C CA . PHE A 1 427 ? 10.225 -17.560 -27.089 1.00 64.69 427 PHE A CA 1
ATOM 3317 C C . PHE A 1 427 ? 10.274 -18.975 -27.673 1.00 64.69 427 PHE A C 1
ATOM 3319 O O . PHE A 1 427 ? 10.381 -19.937 -26.918 1.00 64.69 427 PHE A O 1
ATOM 3326 N N . ARG A 1 428 ? 10.269 -19.128 -29.006 1.00 65.06 428 ARG A N 1
ATOM 3327 C CA . ARG A 1 428 ? 10.358 -20.452 -29.651 1.00 65.06 428 ARG A CA 1
ATOM 3328 C C . ARG A 1 428 ? 11.653 -21.198 -29.329 1.00 65.06 428 ARG A C 1
ATOM 3330 O O . ARG A 1 428 ? 11.639 -22.422 -29.352 1.00 65.06 428 ARG A O 1
ATOM 3337 N N . GLN A 1 429 ? 12.751 -20.492 -29.054 1.00 66.75 429 GLN A N 1
ATOM 3338 C CA . GLN A 1 429 ? 14.033 -21.121 -28.712 1.00 66.75 429 GLN A CA 1
ATOM 3339 C C . GLN A 1 429 ? 14.063 -21.641 -27.270 1.00 66.75 429 GLN A C 1
ATOM 3341 O O . GLN A 1 429 ? 14.678 -22.673 -27.006 1.00 66.75 429 GLN A O 1
ATOM 3346 N N . SER A 1 430 ? 13.384 -20.952 -26.351 1.00 64.19 430 SER A N 1
ATOM 3347 C CA . SER A 1 430 ? 13.371 -21.300 -24.924 1.00 64.19 430 SER A CA 1
ATOM 3348 C C . SER A 1 430 ? 12.168 -22.155 -24.514 1.00 64.19 430 SER A C 1
ATOM 3350 O O . SER A 1 430 ? 12.202 -22.814 -23.478 1.00 64.19 430 SER A O 1
ATOM 3352 N N . PHE A 1 431 ? 11.100 -22.187 -25.310 1.00 66.81 431 PHE A N 1
ATOM 3353 C CA . PHE A 1 431 ? 9.911 -22.998 -25.055 1.00 66.81 431 PHE A CA 1
ATOM 3354 C C . PHE A 1 431 ? 10.094 -24.451 -25.545 1.00 66.81 431 PHE A C 1
ATOM 3356 O O . PHE A 1 431 ? 10.601 -24.656 -26.645 1.00 66.81 431 PHE A O 1
ATOM 3363 N N . PRO A 1 432 ? 9.662 -25.488 -24.792 1.00 65.50 432 PRO A N 1
ATOM 3364 C CA . PRO A 1 432 ? 8.984 -25.452 -23.491 1.00 65.50 432 PRO A CA 1
ATOM 3365 C C . PRO A 1 432 ? 9.936 -25.468 -22.286 1.00 65.50 432 PRO A C 1
ATOM 3367 O O . PRO A 1 432 ? 9.465 -25.495 -21.155 1.00 65.50 432 PRO A O 1
ATOM 3370 N N . ASN A 1 433 ? 11.255 -25.486 -22.501 1.00 69.56 433 ASN A N 1
ATOM 3371 C CA . ASN A 1 433 ? 12.248 -25.631 -21.429 1.00 69.56 433 ASN A CA 1
ATOM 3372 C C . ASN A 1 433 ? 12.188 -24.509 -20.384 1.00 69.56 433 ASN A C 1
ATOM 3374 O O . ASN A 1 433 ? 12.582 -24.734 -19.255 1.00 69.56 433 ASN A O 1
ATOM 3378 N N . LEU A 1 434 ? 11.652 -23.342 -20.739 1.00 73.06 434 LEU A N 1
ATOM 3379 C CA . LEU A 1 434 ? 11.393 -22.235 -19.821 1.00 73.06 434 LEU A CA 1
ATOM 3380 C C . LEU A 1 434 ? 10.405 -22.583 -18.691 1.00 73.06 434 LEU A C 1
ATOM 3382 O O . LEU A 1 434 ? 10.490 -22.007 -17.612 1.00 73.06 434 LEU A O 1
ATOM 3386 N N . PHE A 1 435 ? 9.447 -23.476 -18.955 1.00 74.81 435 PHE A N 1
ATOM 3387 C CA . PHE A 1 435 ? 8.393 -23.861 -18.004 1.00 74.81 435 PHE A CA 1
ATOM 3388 C C . PHE A 1 435 ? 8.589 -25.262 -17.415 1.00 74.81 435 PHE A C 1
ATOM 3390 O O . PHE A 1 435 ? 7.745 -25.716 -16.642 1.00 74.81 435 PHE A O 1
ATOM 3397 N N . LYS A 1 436 ? 9.655 -25.956 -17.824 1.00 68.06 436 LYS A N 1
ATOM 3398 C CA . LYS A 1 436 ? 10.133 -27.167 -17.156 1.00 68.06 436 LYS A CA 1
ATOM 3399 C C . LYS A 1 436 ? 11.048 -26.755 -16.017 1.00 68.06 436 LYS A C 1
ATOM 3401 O O . LYS A 1 436 ? 10.960 -27.416 -14.962 1.00 68.06 436 LYS A O 1
#

Secondary structure (DSSP, 8-state):
----PPS--TT----HHHHHHHHHHHHHHHTSSS--HHHHHHHHHHHHHHHT-SS-----HHHHHHHHHHHH-TTS-HHHHHHHHHHHHHT-S-TT----SSS---HHHHHHHHHHHHHT-SSSSHHHHHHHHHHHHHHS---TTS-GGGHHHHHHHHHHH-GGGS-HHHHHHHHHHHHHHHHH--SBPPPPP----TT------PPPBPEETTSPBP-S---TTEE-SS--HHHHHHHHHHHHHHHHHHHH-SS----S-----------SS-S--SS--TT-PPPHHHHHHHHHHHHHHHHHHHTTSPPSSHHHHHHHHHHHHHHHHHHHHHHHH-GGGHHHHHHHHHHHHHHHTT-GGGHHHHHHHHHHHHHHTTTTT---HHHHHHHHHHHHHHHTT-HHHHHHHHHHHHHTHHHHHHSHHHHHHHTTGGG-

Sequence (436 aa):
PTSAVSPLSPGREIQEEELRRFVSRVAAVLQGPELGPEAADCLQRLHLTVAATKYPRKLDGKFVELLQTLLCSPKCPEQIQLLCAAILREMSPCNDLILSCDEIQDAKLLSLVSSVLLAQGNKKGEVSAVGQRIVKVLERRVPESQSARYLLPILSNVISLSPESLTEEQTSVVSKKMADWLRYASTQQGVAQPSGGFFSNPRTRQPGPVTEIDGAIATDFFTVLSVGQYYTEDQWLNMQAFSMLRNWLLCYGAKGLKAPNSDNKSGTDRSVMAMVSTTSTPGRLLPPKDRLREKAFEYCQRLIEQSNRRPLKKDDGDLQKACLIEAVTIMDVICKQDSSYVYRAVSFLKILHGRISGDATYARALLPIAQFFVNHGKMAAVDSDAIYKHLLTDIPAQLFHNPSLAFEFVQFCKDNTQLFTETSSIFRQSFPNLFK

Radius of gyration: 26.32 Å; chains: 1; bounding box: 50×60×79 Å

InterPro domains:
  IPR028222 AP-5 complex subunit zeta-1 [PTHR46488] (11-436)
  IPR055450 AP-5 complex subunit zeta-1, ARM repeats domain [PF14764] (319-436)
  IPR056857 AP-5 complex subunit zeta-1, N-terminal TPR domain [PF25153] (8-278)

Organism: NCBI:txid243888